Protein AF-A0A1R2B726-F1 (afdb_monomer_lite)

Sequence (553 aa):
MNSLQSASKYSMLFNSPQLSYSIPDRFSDSSNMKTNTISYFKVNLTGPKISEFITQLTEQVRRISPGFSFNTNKEQPLEQVLGLYKSAVDKFMENYSKQLKGDYKKRSKGSVGGDIQVNEMNCPQDAKETMKKLLKYEQLLKKKEESLNYEKNRLFEQCENLKIIERNMQESHNSYEREKNEWYEEKVRDVERLENEKTRFNHEKEELEKIAIELKEIKCRIEIKEKEALSSFKIREENLKVFEKCLKDTKEELLEEKNKSTKEKINIEQEKWNLAQMQRKINEKEALLTLRNDHLALARAEVEKTKVELQQMKTKIDIENSQLQLAKKKFAMEKKKFEEQDQKFSLQNPNEISTVNLSYEGTLQSSFTYENKSIELTERENEIEKAYTELTQQMERFNAELEIREDCLEAEERRIILKAKELDTKIQELQEIEYFLLESKAHLEEFRISAIEEIETQIKSLQTLSVGLNQQKAHIEFLLDRLNRNIALVKRFGGDLKVIEEANCEHSPDSSPRYYGKIIQEDANKYLKDKEGQDYEADKEFGEEFEEFKDLS

Organism: NCBI:txid5963

Structure (mmCIF, N/CA/C/O backbone):
data_AF-A0A1R2B726-F1
#
_entry.id   AF-A0A1R2B726-F1
#
loop_
_atom_site.group_PDB
_atom_site.id
_atom_site.type_symbol
_atom_site.label_atom_id
_atom_site.label_alt_id
_atom_site.label_comp_id
_atom_site.label_asym_id
_atom_site.label_entity_id
_atom_site.label_seq_id
_atom_site.pdbx_PDB_ins_code
_atom_site.Cartn_x
_atom_site.Cartn_y
_atom_site.Cartn_z
_atom_site.occupancy
_atom_site.B_iso_or_equiv
_atom_site.auth_seq_id
_atom_site.auth_comp_id
_atom_site.auth_asym_id
_atom_site.auth_atom_id
_atom_site.pdbx_PDB_model_num
ATOM 1 N N . MET A 1 1 ? -35.244 34.566 -2.010 1.00 38.81 1 MET A N 1
ATOM 2 C CA . MET A 1 1 ? -35.497 35.387 -0.807 1.00 38.81 1 MET A CA 1
ATOM 3 C C . MET A 1 1 ? -34.404 35.075 0.206 1.00 38.81 1 MET A C 1
ATOM 5 O O . MET A 1 1 ? -34.134 33.896 0.381 1.00 38.81 1 MET A O 1
ATOM 9 N N . ASN A 1 2 ? -33.814 36.127 0.797 1.00 40.88 2 ASN A N 1
ATOM 10 C CA . ASN A 1 2 ? -32.671 36.191 1.743 1.00 40.88 2 ASN A CA 1
ATOM 11 C C . ASN A 1 2 ? -31.307 35.852 1.084 1.00 40.88 2 ASN A C 1
ATOM 13 O O . ASN A 1 2 ? -31.080 34.698 0.756 1.00 40.88 2 ASN A O 1
ATOM 17 N N . SER A 1 3 ? -30.414 36.777 0.668 1.00 46.31 3 SER A N 1
ATOM 18 C CA . SER A 1 3 ? -29.791 37.961 1.327 1.00 46.31 3 SER A CA 1
ATOM 19 C C . SER A 1 3 ? -29.090 37.572 2.643 1.00 46.31 3 SER A C 1
ATOM 21 O O . SER A 1 3 ? -29.699 36.869 3.436 1.00 46.31 3 SER A O 1
ATOM 23 N N . LEU A 1 4 ? -27.846 37.946 2.976 1.00 43.34 4 LEU A N 1
ATOM 24 C CA . LEU A 1 4 ? -26.816 38.827 2.407 1.00 43.34 4 LEU A CA 1
ATOM 25 C C . LEU A 1 4 ? -25.489 38.531 3.161 1.00 43.34 4 LEU A C 1
ATOM 27 O O . LEU A 1 4 ? -25.521 38.195 4.338 1.00 43.34 4 LEU A O 1
ATOM 31 N N . GLN A 1 5 ? -24.359 38.691 2.463 1.00 47.94 5 GLN A N 1
ATOM 32 C CA . GLN A 1 5 ? -23.058 39.254 2.889 1.00 47.94 5 GLN A CA 1
ATOM 33 C C . GLN A 1 5 ? -22.591 39.217 4.363 1.00 47.94 5 GLN A C 1
ATOM 35 O O . GLN A 1 5 ? -23.229 39.788 5.241 1.00 47.94 5 GLN A O 1
ATOM 40 N N . SER A 1 6 ? -21.337 38.781 4.571 1.00 41.84 6 SER A N 1
ATOM 41 C CA . SER A 1 6 ? -20.177 39.574 5.078 1.00 41.84 6 SER A CA 1
ATOM 42 C C . SER A 1 6 ? -19.067 38.613 5.567 1.00 41.84 6 SER A C 1
ATOM 44 O O . SER A 1 6 ? -19.330 37.694 6.325 1.00 41.84 6 SER A O 1
ATOM 46 N N . ALA A 1 7 ? -17.890 38.585 4.932 1.00 37.06 7 ALA A N 1
ATOM 47 C CA . ALA A 1 7 ? -16.691 39.402 5.184 1.00 37.06 7 ALA A CA 1
ATOM 48 C C . ALA A 1 7 ? -15.651 38.678 6.068 1.00 37.06 7 ALA A C 1
ATOM 50 O O . ALA A 1 7 ? -15.919 38.379 7.220 1.00 37.06 7 ALA A O 1
ATOM 51 N N . SER A 1 8 ? -14.429 38.482 5.556 1.00 33.88 8 SER A N 1
ATOM 52 C CA . SER A 1 8 ? -13.224 39.174 6.057 1.00 33.88 8 SER A CA 1
ATOM 53 C C . SER A 1 8 ? -11.920 38.437 5.710 1.00 33.88 8 SER A C 1
ATOM 55 O O . SER A 1 8 ? -11.681 37.309 6.122 1.00 33.88 8 SER A O 1
ATOM 57 N N . LYS A 1 9 ? -11.074 39.160 4.968 1.00 44.78 9 LYS A N 1
ATOM 58 C CA . LYS A 1 9 ? -9.603 39.213 4.998 1.00 44.78 9 LYS A CA 1
ATOM 59 C C . LYS A 1 9 ? -8.867 38.196 5.888 1.00 44.78 9 LYS A C 1
ATOM 61 O O . LYS A 1 9 ? -8.814 38.377 7.098 1.00 44.78 9 LYS A O 1
ATOM 66 N N . TYR A 1 10 ? -8.089 37.325 5.246 1.00 40.59 10 TYR A N 1
ATOM 67 C CA . TYR A 1 10 ? -6.760 36.936 5.726 1.00 40.59 10 TYR A CA 1
ATOM 68 C C . TYR A 1 10 ? -5.783 36.919 4.546 1.00 40.59 10 TYR A C 1
ATOM 70 O O . TYR A 1 10 ? -5.715 35.964 3.782 1.00 40.59 10 TYR A O 1
ATOM 78 N N . SER A 1 11 ? -5.033 38.013 4.387 1.00 40.38 11 SER A N 1
ATOM 79 C CA . SER A 1 11 ? -3.745 37.986 3.697 1.00 40.38 11 SER A CA 1
ATOM 80 C C . SER A 1 11 ? -2.698 37.606 4.741 1.00 40.38 11 SER A C 1
ATOM 82 O O . SER A 1 11 ? -2.367 38.426 5.599 1.00 40.38 11 SER A O 1
ATOM 84 N N . MET A 1 12 ? -2.204 36.372 4.703 1.00 40.66 12 MET A N 1
ATOM 85 C CA . MET A 1 12 ? -1.000 36.000 5.438 1.00 40.66 12 MET A CA 1
ATOM 86 C C . MET A 1 12 ? 0.129 35.744 4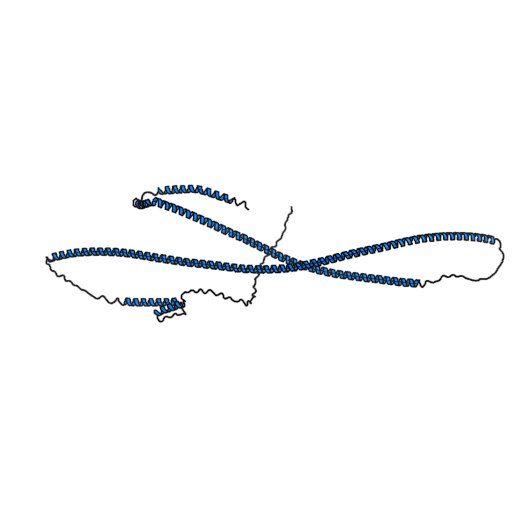.450 1.00 40.66 12 MET A C 1
ATOM 88 O O . MET A 1 12 ? -0.009 35.024 3.466 1.00 40.66 12 MET A O 1
ATOM 92 N N . LEU A 1 13 ? 1.221 36.439 4.732 1.00 35.00 13 LEU A N 1
ATOM 93 C CA . LEU A 1 13 ? 2.503 36.429 4.059 1.00 35.00 13 LEU A CA 1
ATOM 94 C C . LEU A 1 13 ? 3.110 35.020 4.122 1.00 35.00 13 LEU A C 1
ATOM 96 O O . LEU A 1 13 ? 3.395 34.528 5.212 1.00 35.00 13 LEU A O 1
ATOM 100 N N . PHE A 1 14 ? 3.359 34.398 2.971 1.00 34.41 14 PHE A N 1
ATOM 101 C CA . PHE A 1 14 ? 4.261 33.251 2.887 1.00 34.41 14 PHE A CA 1
ATOM 102 C C . PHE A 1 14 ? 5.704 33.767 2.879 1.00 34.41 14 PHE A C 1
ATOM 104 O O . PHE A 1 14 ? 6.242 34.148 1.843 1.00 34.41 14 PHE A O 1
ATOM 111 N N . ASN A 1 15 ? 6.318 33.799 4.061 1.00 34.19 15 ASN A N 1
ATOM 112 C CA . ASN A 1 15 ? 7.770 33.774 4.192 1.00 34.19 15 ASN A CA 1
ATOM 113 C C . ASN A 1 15 ? 8.213 32.311 4.104 1.00 34.19 15 ASN A C 1
ATOM 115 O O . ASN A 1 15 ? 7.983 31.540 5.034 1.00 34.19 15 ASN A O 1
ATOM 119 N N . SER A 1 16 ? 8.845 31.936 2.995 1.00 34.12 16 SER A N 1
ATOM 120 C CA . SER A 1 16 ? 9.521 30.648 2.847 1.00 34.12 16 SER A CA 1
ATOM 121 C C . SER A 1 16 ? 10.755 30.601 3.760 1.00 34.12 16 SER A C 1
ATOM 123 O O . SER A 1 16 ? 11.647 31.439 3.595 1.00 34.12 16 SER A O 1
ATOM 125 N N . PRO A 1 17 ? 10.880 29.641 4.692 1.00 41.50 17 PRO A N 1
ATOM 126 C CA . PRO A 1 17 ? 12.158 29.372 5.327 1.00 41.50 17 PRO A CA 1
ATOM 127 C C . PRO A 1 17 ? 13.045 28.608 4.338 1.00 41.50 17 PRO A C 1
ATOM 129 O O . PRO A 1 17 ? 12.707 27.508 3.902 1.00 41.50 17 PRO A O 1
ATOM 132 N N . GLN A 1 18 ? 14.199 29.182 3.991 1.00 36.59 18 GLN A N 1
ATOM 133 C CA . GLN A 1 18 ? 15.291 28.425 3.385 1.00 36.59 18 GLN A CA 1
ATOM 134 C C . GLN A 1 18 ? 15.830 27.430 4.419 1.00 36.59 18 GLN A C 1
ATOM 136 O O . GLN A 1 18 ? 16.597 27.791 5.309 1.00 36.59 18 GLN A O 1
ATOM 141 N N . LEU A 1 19 ? 15.416 26.170 4.305 1.00 34.28 19 LEU A N 1
ATOM 142 C CA . LEU A 1 19 ? 16.056 25.048 4.982 1.00 34.28 19 LEU A CA 1
ATOM 143 C C . LEU A 1 19 ? 17.311 24.666 4.191 1.00 34.28 19 LEU A C 1
ATOM 145 O O . LEU A 1 19 ? 17.258 23.935 3.205 1.00 34.28 19 LEU A O 1
ATOM 149 N N . SER A 1 20 ? 18.456 25.195 4.620 1.00 34.94 20 SER A N 1
ATOM 150 C CA . SER A 1 20 ? 19.765 24.695 4.216 1.00 34.94 20 SER A CA 1
ATOM 151 C C . SER A 1 20 ? 19.969 23.306 4.825 1.00 34.94 20 SER A C 1
ATOM 153 O O . SER A 1 20 ? 20.218 23.183 6.026 1.00 34.94 20 SER A O 1
ATOM 155 N N . TYR A 1 21 ? 19.862 22.260 4.009 1.00 33.44 21 TYR A N 1
ATOM 156 C CA . TYR A 1 21 ? 20.285 20.916 4.392 1.00 33.44 21 TYR A CA 1
ATOM 157 C C . TYR A 1 21 ? 21.815 20.850 4.407 1.00 33.44 21 TYR A C 1
ATOM 159 O O . TYR A 1 21 ? 22.468 20.782 3.368 1.00 33.44 21 TYR A O 1
ATOM 167 N N . SER A 1 22 ? 22.392 20.869 5.604 1.00 36.69 22 SER A N 1
ATOM 168 C CA . SER A 1 22 ? 23.750 20.402 5.859 1.00 36.69 22 SER A CA 1
ATOM 169 C C . SER A 1 22 ? 23.741 18.872 5.902 1.00 36.69 22 SER A C 1
ATOM 171 O O . SER A 1 22 ? 23.126 18.259 6.774 1.00 36.69 22 SER A O 1
ATOM 173 N N . ILE A 1 23 ? 24.418 18.256 4.934 1.00 38.84 23 ILE A N 1
ATOM 174 C CA . ILE A 1 23 ? 24.643 16.808 4.863 1.00 38.84 23 ILE A CA 1
ATOM 175 C C . ILE A 1 23 ? 25.591 16.413 6.009 1.00 38.84 23 ILE A C 1
ATOM 177 O O . ILE A 1 23 ? 26.687 16.974 6.092 1.00 38.84 23 ILE A O 1
ATOM 181 N N . PRO A 1 24 ? 25.223 15.472 6.900 1.00 38.34 24 PRO A N 1
ATOM 182 C CA . PRO A 1 24 ? 26.147 14.953 7.894 1.00 38.34 24 PRO A CA 1
ATOM 183 C C . PRO A 1 24 ? 27.126 13.985 7.233 1.00 38.34 24 PRO A C 1
ATOM 185 O O . PRO A 1 24 ? 26.752 12.929 6.726 1.00 38.34 24 PRO A O 1
ATOM 188 N N . ASP A 1 25 ? 28.395 14.354 7.301 1.00 45.69 25 ASP A N 1
ATOM 189 C CA . ASP A 1 25 ? 29.544 13.549 6.917 1.00 45.69 25 ASP A CA 1
ATOM 190 C C . ASP A 1 25 ? 29.751 12.439 7.964 1.00 45.69 25 ASP A C 1
ATOM 192 O O . ASP A 1 25 ? 30.413 12.628 8.987 1.00 45.69 25 ASP A O 1
ATOM 196 N N . ARG A 1 26 ? 29.091 11.290 7.780 1.00 40.59 26 ARG A N 1
ATOM 197 C CA . ARG A 1 26 ? 29.352 10.055 8.536 1.00 40.59 26 ARG A CA 1
ATOM 198 C C . ARG A 1 26 ? 29.034 8.847 7.671 1.00 40.59 26 ARG A C 1
ATOM 200 O O . ARG A 1 26 ? 27.869 8.520 7.523 1.00 40.59 26 ARG A O 1
ATOM 207 N N . PHE A 1 27 ? 30.067 8.198 7.140 1.00 36.91 27 PHE A N 1
ATOM 208 C CA . PHE A 1 27 ? 30.292 6.747 7.223 1.00 36.91 27 PHE A CA 1
ATOM 209 C C . PHE A 1 27 ? 31.638 6.416 6.561 1.00 36.91 27 PHE A C 1
ATOM 211 O O . PHE A 1 27 ? 31.733 5.995 5.412 1.00 36.91 27 PHE A O 1
ATOM 218 N N . SER A 1 28 ? 32.705 6.605 7.331 1.00 47.56 28 SER A N 1
ATOM 219 C CA . SER A 1 28 ? 33.920 5.807 7.221 1.00 47.56 28 SER A CA 1
ATOM 220 C C . SER A 1 28 ? 33.660 4.474 7.922 1.00 47.56 28 SER A C 1
ATOM 222 O O . SER A 1 28 ? 33.581 4.457 9.145 1.00 47.56 28 SER A O 1
ATOM 224 N N . ASP A 1 29 ? 33.424 3.414 7.148 1.00 43.47 29 ASP A N 1
ATOM 225 C CA . ASP A 1 29 ? 33.885 2.042 7.416 1.00 43.47 29 ASP A CA 1
ATOM 226 C C . ASP A 1 29 ? 33.246 1.074 6.408 1.00 43.47 29 ASP A C 1
ATOM 228 O O . ASP A 1 29 ? 32.131 0.587 6.576 1.00 43.47 29 ASP A O 1
ATOM 232 N N . SER A 1 30 ? 33.988 0.763 5.343 1.00 33.75 30 SER A N 1
ATOM 233 C CA . SER A 1 30 ? 33.778 -0.454 4.554 1.00 33.75 30 SER A CA 1
ATOM 234 C C . SER A 1 30 ? 35.124 -1.143 4.340 1.00 33.75 30 SER A C 1
ATOM 236 O O . SER A 1 30 ? 35.817 -0.988 3.338 1.00 33.75 30 SER A O 1
ATOM 238 N N . SER A 1 31 ? 35.522 -1.910 5.352 1.00 44.94 31 SER A N 1
ATOM 239 C CA . SER A 1 31 ? 36.483 -2.988 5.168 1.00 44.94 31 SER A CA 1
ATOM 240 C C . SER A 1 31 ? 35.766 -4.180 4.521 1.00 44.94 31 SER A C 1
ATOM 242 O O . SER A 1 31 ? 34.630 -4.501 4.859 1.00 44.94 31 SER A O 1
ATOM 244 N N . ASN A 1 32 ? 36.462 -4.842 3.594 1.00 45.41 32 ASN A N 1
ATOM 245 C CA . ASN A 1 32 ? 36.094 -6.096 2.926 1.00 45.41 32 ASN A CA 1
ATOM 246 C C . ASN A 1 32 ? 35.024 -6.043 1.824 1.00 45.41 32 ASN A C 1
ATOM 248 O O . ASN A 1 32 ? 33.977 -6.678 1.911 1.00 45.41 32 ASN A O 1
ATOM 252 N N . MET A 1 33 ? 35.400 -5.472 0.679 1.00 33.50 33 MET A N 1
ATOM 253 C CA . MET A 1 33 ? 34.958 -5.982 -0.622 1.00 33.50 33 MET A CA 1
ATOM 254 C C . MET A 1 33 ? 36.194 -6.311 -1.462 1.00 33.50 33 MET A C 1
ATOM 256 O O . MET A 1 33 ? 36.998 -5.444 -1.795 1.00 33.50 33 MET A O 1
ATOM 260 N N . LYS A 1 34 ? 36.369 -7.607 -1.742 1.00 38.06 34 LYS A N 1
ATOM 261 C CA . LYS A 1 34 ? 37.392 -8.143 -2.643 1.00 38.06 34 LYS A CA 1
ATOM 262 C C . LYS A 1 34 ? 37.259 -7.450 -3.995 1.00 38.06 34 LYS A C 1
ATOM 264 O O . LYS A 1 34 ? 36.255 -7.614 -4.684 1.00 38.06 34 LYS A O 1
ATOM 269 N N . THR A 1 35 ? 38.288 -6.709 -4.376 1.00 31.75 35 THR A N 1
ATOM 270 C CA . THR A 1 35 ? 38.463 -6.190 -5.725 1.00 31.75 35 THR A CA 1
ATOM 271 C C . THR A 1 35 ? 38.658 -7.367 -6.679 1.00 31.75 35 THR A C 1
ATOM 273 O O . THR A 1 35 ? 39.744 -7.925 -6.810 1.00 31.75 35 THR A O 1
ATOM 276 N N . ASN A 1 36 ? 37.583 -7.770 -7.357 1.00 33.06 36 ASN A N 1
ATOM 277 C CA . ASN A 1 36 ? 37.709 -8.504 -8.608 1.00 33.06 36 ASN A CA 1
ATOM 278 C C . ASN A 1 36 ? 38.265 -7.525 -9.639 1.00 33.06 36 ASN A C 1
ATOM 280 O O . ASN A 1 36 ? 37.541 -6.723 -10.226 1.00 33.06 36 ASN A O 1
ATOM 284 N N . THR A 1 37 ? 39.580 -7.577 -9.810 1.00 32.97 37 THR A N 1
ATOM 285 C CA . THR A 1 37 ? 40.315 -6.941 -10.895 1.00 32.97 37 THR A CA 1
ATOM 286 C C . THR A 1 37 ? 39.752 -7.457 -12.216 1.00 32.97 37 THR A C 1
ATOM 288 O O . THR A 1 37 ? 40.095 -8.549 -12.670 1.00 32.97 37 THR A O 1
ATOM 291 N N . ILE A 1 38 ? 38.854 -6.687 -12.832 1.00 32.94 38 ILE A N 1
ATOM 292 C CA . ILE A 1 38 ? 38.434 -6.912 -14.211 1.00 32.94 38 ILE A CA 1
ATOM 293 C C . ILE A 1 38 ? 39.646 -6.585 -15.079 1.00 32.94 38 ILE A C 1
ATOM 295 O O . ILE A 1 38 ? 40.006 -5.434 -15.314 1.00 32.94 38 ILE A O 1
ATOM 299 N N . SER A 1 39 ? 40.320 -7.658 -15.477 1.00 32.44 39 SER A N 1
ATOM 300 C CA . SER A 1 39 ? 41.314 -7.717 -16.535 1.00 32.44 39 SER A CA 1
ATOM 301 C C . SER A 1 39 ? 40.802 -6.953 -17.756 1.00 32.44 39 SER A C 1
ATOM 303 O O . SER A 1 39 ? 39.947 -7.449 -18.490 1.00 32.44 39 SER A O 1
ATOM 305 N N . TYR A 1 40 ? 41.355 -5.765 -17.994 1.00 30.89 40 TYR A N 1
ATOM 306 C CA . TYR A 1 40 ? 41.261 -5.092 -19.281 1.00 30.89 40 TYR A CA 1
ATOM 307 C C . TYR A 1 40 ? 41.675 -6.076 -20.377 1.00 30.89 40 TYR A C 1
ATOM 309 O O . TYR A 1 40 ? 42.783 -6.619 -20.349 1.00 30.89 40 TYR A O 1
ATOM 317 N N . PHE A 1 41 ? 40.779 -6.311 -21.336 1.00 31.98 41 PHE A N 1
ATOM 318 C CA . PHE A 1 41 ? 41.104 -6.986 -22.584 1.00 31.98 41 PHE A CA 1
ATOM 319 C C . PHE A 1 41 ? 42.257 -6.227 -23.244 1.00 31.98 41 PHE A C 1
ATOM 321 O O . PHE A 1 41 ? 42.093 -5.161 -23.835 1.00 31.98 41 PHE A O 1
ATOM 328 N N . LYS A 1 42 ? 43.455 -6.786 -23.096 1.00 32.16 42 LYS A N 1
ATOM 329 C CA . LYS A 1 42 ? 44.654 -6.371 -23.802 1.00 32.16 42 LYS A CA 1
ATOM 330 C C . LYS A 1 42 ? 44.448 -6.788 -25.253 1.00 32.16 42 LYS A C 1
ATOM 332 O O . LYS A 1 42 ? 44.647 -7.949 -25.605 1.00 32.16 42 LYS A O 1
ATOM 337 N N . VAL A 1 43 ? 43.971 -5.861 -26.079 1.00 32.66 43 VAL A N 1
ATOM 338 C CA . VAL A 1 43 ? 43.935 -6.040 -27.531 1.00 32.66 43 VAL A CA 1
ATOM 339 C C . VAL A 1 43 ? 45.381 -6.245 -27.978 1.00 32.66 43 VAL A C 1
ATOM 341 O O . VAL A 1 43 ? 46.183 -5.312 -27.986 1.00 32.66 43 VAL A O 1
ATOM 344 N N . ASN A 1 44 ? 45.737 -7.490 -28.292 1.00 34.38 44 ASN A N 1
ATOM 345 C CA . ASN A 1 44 ? 46.986 -7.812 -28.966 1.00 34.38 44 ASN A CA 1
ATOM 346 C C . ASN A 1 44 ? 46.872 -7.317 -30.411 1.00 34.38 44 ASN A C 1
ATOM 348 O O . ASN A 1 44 ? 46.518 -8.071 -31.312 1.00 34.38 44 ASN A O 1
ATOM 352 N N . LEU A 1 45 ? 47.167 -6.035 -30.625 1.00 37.59 45 LEU A N 1
ATOM 353 C CA . LEU A 1 45 ? 47.560 -5.540 -31.935 1.00 37.59 45 LEU A CA 1
ATOM 354 C C . LEU A 1 45 ? 48.918 -6.172 -32.255 1.00 37.59 45 LEU A C 1
ATOM 356 O O . LEU A 1 45 ? 49.961 -5.706 -31.800 1.00 37.59 45 LEU A O 1
ATOM 360 N N . THR A 1 46 ? 48.903 -7.255 -33.025 1.00 44.84 46 THR A N 1
ATOM 361 C CA . THR A 1 46 ? 50.067 -7.815 -33.722 1.00 44.84 46 THR A CA 1
ATOM 362 C C . THR A 1 46 ? 50.487 -6.894 -34.874 1.00 44.84 46 THR A C 1
ATOM 364 O O . THR A 1 46 ? 50.558 -7.296 -36.030 1.00 44.84 46 THR A O 1
ATOM 367 N N . GLY A 1 47 ? 50.760 -5.628 -34.557 1.00 52.44 47 GLY A N 1
ATOM 368 C CA . GLY A 1 47 ? 51.635 -4.782 -35.360 1.00 52.44 47 GLY A CA 1
ATOM 369 C C . GLY A 1 47 ? 53.088 -5.023 -34.934 1.00 52.44 47 GLY A C 1
ATOM 370 O O . GLY A 1 47 ? 53.314 -5.448 -33.795 1.00 52.44 47 GLY A O 1
ATOM 371 N N . PRO A 1 48 ? 54.082 -4.779 -35.808 1.00 52.53 48 PRO A N 1
ATOM 372 C CA . PRO A 1 48 ? 55.486 -4.844 -35.412 1.00 52.53 48 PRO A CA 1
ATOM 373 C C . PRO A 1 48 ? 55.667 -3.992 -34.157 1.00 52.53 48 PRO A C 1
ATOM 375 O O . PRO A 1 48 ? 55.219 -2.841 -34.115 1.00 52.53 48 PRO A O 1
ATOM 378 N N . LYS A 1 49 ? 56.256 -4.572 -33.100 1.00 64.25 49 LYS A N 1
ATOM 379 C CA . LYS A 1 49 ? 56.458 -3.844 -31.843 1.00 64.25 49 LYS A CA 1
ATOM 380 C C . LYS A 1 49 ? 57.181 -2.553 -32.204 1.00 64.25 49 LYS A C 1
ATOM 382 O O . LYS A 1 49 ? 58.178 -2.597 -32.915 1.00 64.25 49 LYS A O 1
ATOM 387 N N . ILE A 1 50 ? 56.702 -1.407 -31.724 1.00 63.62 50 ILE A N 1
ATOM 388 C CA . ILE A 1 50 ? 57.314 -0.095 -32.004 1.00 63.62 50 ILE A CA 1
ATOM 389 C C . ILE A 1 50 ? 58.836 -0.125 -31.752 1.00 63.62 50 ILE A C 1
ATOM 391 O O . ILE A 1 50 ? 59.599 0.511 -32.470 1.00 63.62 50 ILE A O 1
ATOM 395 N N . SER A 1 51 ? 59.297 -0.953 -30.809 1.00 70.25 51 SER A N 1
ATOM 396 C CA . SER A 1 51 ? 60.714 -1.240 -30.576 1.00 70.25 51 SER A CA 1
ATOM 397 C C . SER A 1 51 ? 61.445 -1.896 -31.758 1.00 70.25 51 SER A C 1
ATOM 399 O O . SER A 1 51 ? 62.583 -1.532 -32.028 1.00 70.25 51 SER A O 1
ATOM 401 N N . GLU A 1 52 ? 60.837 -2.842 -32.479 1.00 72.56 52 GLU A N 1
ATOM 402 C CA . GLU A 1 52 ? 61.412 -3.443 -33.693 1.00 72.56 52 GLU A CA 1
ATOM 403 C C . GLU A 1 52 ? 61.451 -2.440 -34.843 1.00 72.56 52 GLU A C 1
ATOM 405 O O . GLU A 1 52 ? 62.472 -2.349 -35.520 1.00 72.56 52 GLU A O 1
ATOM 410 N N . PHE A 1 53 ? 60.396 -1.637 -35.017 1.00 73.31 53 PHE A N 1
ATOM 411 C CA . PHE A 1 53 ? 60.383 -0.566 -36.014 1.00 73.31 53 PHE A CA 1
ATOM 412 C C . PHE A 1 53 ? 61.488 0.461 -35.742 1.00 73.31 53 PHE A C 1
ATOM 414 O O . PHE A 1 53 ? 62.291 0.739 -36.626 1.00 73.31 53 PHE A O 1
ATOM 421 N N . ILE A 1 54 ? 61.610 0.952 -34.502 1.00 71.69 54 ILE A N 1
ATOM 422 C CA . ILE A 1 54 ? 62.690 1.868 -34.103 1.00 71.69 54 ILE A CA 1
ATOM 423 C C . ILE A 1 54 ? 64.060 1.215 -34.313 1.00 71.69 54 ILE A C 1
ATOM 425 O O . ILE A 1 54 ? 64.980 1.882 -34.778 1.00 71.69 54 ILE A O 1
ATOM 429 N N . THR A 1 55 ? 64.209 -0.083 -34.032 1.00 76.12 55 THR A N 1
ATOM 430 C CA . THR A 1 55 ? 65.476 -0.807 -34.237 1.00 76.12 55 THR A CA 1
ATOM 431 C C . THR A 1 55 ? 65.838 -0.893 -35.721 1.00 76.12 55 THR A C 1
ATOM 433 O O . THR A 1 55 ? 66.954 -0.539 -36.095 1.00 76.12 55 THR A O 1
ATOM 436 N N . GLN A 1 56 ? 64.893 -1.275 -36.588 1.00 77.69 56 GLN A N 1
ATOM 437 C CA . GLN A 1 56 ? 65.093 -1.322 -38.042 1.00 77.69 56 GLN A CA 1
ATOM 438 C C . GLN A 1 56 ? 65.410 0.060 -38.617 1.00 77.69 56 GLN A C 1
ATOM 440 O O . GLN A 1 56 ? 66.294 0.201 -39.461 1.00 77.69 56 GLN A O 1
ATOM 445 N N . LEU A 1 57 ? 64.725 1.089 -38.125 1.00 74.62 57 LEU A N 1
ATOM 446 C CA . LEU A 1 57 ? 64.920 2.466 -38.555 1.00 74.62 57 LEU A CA 1
ATOM 447 C C . LEU A 1 57 ? 66.277 3.011 -38.072 1.00 74.62 57 LEU A C 1
ATOM 449 O O . LEU A 1 57 ? 66.985 3.658 -38.840 1.00 74.62 57 LEU A O 1
ATOM 453 N N . THR A 1 58 ? 66.708 2.658 -36.853 1.00 76.06 58 THR A N 1
ATOM 454 C CA . THR A 1 58 ? 68.066 2.944 -36.347 1.00 76.06 58 THR A CA 1
ATOM 455 C C . THR A 1 58 ? 69.125 2.288 -37.232 1.00 76.06 58 THR A C 1
ATOM 457 O O . THR A 1 58 ? 70.089 2.943 -37.624 1.00 76.06 58 THR A O 1
ATOM 460 N N . GLU A 1 59 ? 68.943 1.009 -37.573 1.00 78.12 59 GLU A N 1
ATOM 461 C CA . GLU A 1 59 ? 69.867 0.237 -38.410 1.00 78.12 59 GLU A CA 1
ATOM 462 C C . GLU A 1 59 ? 69.999 0.856 -39.811 1.00 78.12 59 GLU A C 1
ATOM 464 O O . GLU A 1 59 ? 71.107 1.034 -40.318 1.00 78.12 59 GLU A O 1
ATOM 469 N N . GLN A 1 60 ? 68.876 1.244 -40.429 1.00 77.12 60 GLN A N 1
ATOM 470 C CA . GLN A 1 60 ? 68.863 1.888 -41.745 1.00 77.12 60 GLN A CA 1
ATOM 471 C C . GLN A 1 60 ? 69.538 3.261 -41.727 1.00 77.12 60 GLN A C 1
ATOM 473 O O . GLN A 1 60 ? 70.343 3.557 -42.610 1.00 77.12 60 GLN A O 1
ATOM 478 N N . VAL A 1 61 ? 69.279 4.085 -40.709 1.00 76.12 61 VAL A N 1
ATOM 479 C CA . VAL A 1 61 ? 69.916 5.404 -40.600 1.00 76.12 61 VAL A CA 1
ATOM 480 C C . VAL A 1 61 ? 71.407 5.279 -40.292 1.00 76.12 61 VAL A C 1
ATOM 482 O O . VAL A 1 61 ? 72.209 6.032 -40.848 1.00 76.12 61 VAL A O 1
ATOM 485 N N . ARG A 1 62 ? 71.819 4.283 -39.498 1.00 77.56 62 ARG A N 1
ATOM 486 C CA . ARG A 1 62 ? 73.236 4.015 -39.212 1.00 77.56 62 ARG A CA 1
ATOM 487 C C . ARG A 1 62 ? 74.020 3.596 -40.464 1.00 77.56 62 ARG A C 1
ATOM 489 O O . ARG A 1 62 ? 75.206 3.898 -40.554 1.00 77.56 62 ARG A O 1
ATOM 496 N N . ARG A 1 63 ? 73.378 2.987 -41.471 1.00 74.62 63 ARG A N 1
ATOM 497 C CA . ARG A 1 63 ? 74.021 2.718 -42.778 1.00 74.62 63 ARG A CA 1
ATOM 498 C C . ARG A 1 63 ? 74.362 3.994 -43.551 1.00 74.62 63 ARG A C 1
ATOM 500 O O . ARG A 1 63 ? 75.345 4.004 -44.282 1.00 74.62 63 ARG A O 1
ATOM 507 N N . ILE A 1 64 ? 73.566 5.051 -43.393 1.00 73.12 64 ILE A N 1
ATOM 508 C CA . ILE A 1 64 ? 73.770 6.345 -44.066 1.00 73.12 64 ILE A CA 1
ATOM 509 C C . ILE A 1 64 ? 74.707 7.241 -43.240 1.00 73.12 64 ILE A C 1
ATOM 511 O O . ILE A 1 64 ? 75.536 7.959 -43.795 1.00 73.12 64 ILE A O 1
ATOM 515 N N . SER A 1 65 ? 74.607 7.177 -41.910 1.00 77.81 65 SER A N 1
ATOM 516 C CA . SER A 1 65 ? 75.431 7.934 -40.966 1.00 77.81 65 SER A CA 1
ATOM 517 C C . SER A 1 65 ? 75.890 7.027 -39.812 1.00 77.81 65 SER A C 1
ATOM 519 O O . SER A 1 65 ? 75.165 6.873 -38.825 1.00 77.81 65 SER A O 1
ATOM 521 N N . PRO A 1 66 ? 77.098 6.429 -39.895 1.00 78.88 66 PRO A N 1
ATOM 522 C CA . PRO A 1 66 ? 77.579 5.410 -38.949 1.00 78.88 66 PRO A CA 1
ATOM 523 C C . PRO A 1 66 ? 77.641 5.838 -37.474 1.00 78.88 66 PRO A C 1
ATOM 525 O O . PRO A 1 66 ? 77.709 4.983 -36.595 1.00 78.88 66 PRO A O 1
ATOM 528 N N . GLY A 1 67 ? 77.597 7.144 -37.190 1.00 77.81 67 GLY A N 1
ATOM 529 C CA . GLY A 1 67 ? 77.609 7.706 -35.835 1.00 77.81 67 GLY A CA 1
ATOM 530 C C . GLY A 1 67 ? 76.236 8.089 -35.272 1.00 77.81 67 GLY A C 1
ATOM 531 O O . GLY A 1 67 ? 76.178 8.677 -34.194 1.00 77.81 67 GLY A O 1
ATOM 532 N N . PHE A 1 68 ? 75.134 7.820 -35.979 1.00 80.12 68 PHE A N 1
ATOM 533 C CA . PHE A 1 68 ? 73.810 8.232 -35.515 1.00 80.12 68 PHE A CA 1
ATOM 534 C C . PHE A 1 68 ? 73.295 7.371 -34.350 1.00 80.12 68 PHE A C 1
ATOM 536 O O . PHE A 1 68 ? 73.386 6.139 -34.362 1.00 80.12 68 PHE A O 1
ATOM 543 N N . SER A 1 69 ? 72.714 8.039 -33.351 1.00 77.69 69 SER A N 1
ATOM 544 C CA . SER A 1 69 ? 71.947 7.431 -32.262 1.00 77.69 69 SER A CA 1
ATOM 545 C C . SER A 1 69 ? 70.779 8.345 -31.896 1.00 77.69 69 SER A C 1
ATOM 547 O O . SER A 1 69 ? 70.921 9.568 -31.924 1.00 77.69 69 SER A O 1
ATOM 549 N N . PHE A 1 70 ? 69.626 7.753 -31.582 1.00 77.38 70 PHE A N 1
ATOM 550 C CA . PHE A 1 70 ? 68.443 8.505 -31.177 1.00 77.38 70 PHE A CA 1
ATOM 551 C C . PHE A 1 70 ? 68.662 9.167 -29.819 1.00 77.38 70 PHE A C 1
ATOM 553 O O . PHE A 1 70 ? 69.026 8.505 -28.847 1.00 77.38 70 PHE A O 1
ATOM 560 N N . ASN A 1 71 ? 68.397 10.468 -29.741 1.00 75.06 71 ASN A N 1
ATOM 561 C CA . ASN A 1 71 ? 68.426 11.196 -28.483 1.00 75.06 71 ASN A CA 1
ATOM 562 C C . ASN A 1 71 ? 67.037 11.124 -27.837 1.00 75.06 71 ASN A C 1
ATOM 564 O O . ASN A 1 71 ? 66.112 11.809 -28.267 1.00 75.06 71 ASN A O 1
ATOM 568 N N . THR A 1 72 ? 66.867 10.282 -26.819 1.00 70.69 72 THR A N 1
ATOM 569 C CA . THR A 1 72 ? 65.550 9.972 -26.229 1.00 70.69 72 THR A CA 1
ATOM 570 C C . THR A 1 72 ? 64.907 11.129 -25.462 1.00 70.69 72 THR A C 1
ATOM 572 O O . THR A 1 72 ? 63.747 11.023 -25.081 1.00 70.69 72 THR A O 1
ATOM 575 N N . ASN A 1 73 ? 65.633 12.225 -25.220 1.00 63.44 73 ASN A N 1
ATOM 576 C CA . ASN A 1 73 ? 65.225 13.244 -24.250 1.00 63.44 73 ASN A CA 1
ATOM 577 C C . ASN A 1 73 ? 64.712 14.559 -24.858 1.00 63.44 73 ASN A C 1
ATOM 579 O O . ASN A 1 73 ? 64.432 15.476 -24.088 1.00 63.44 73 ASN A O 1
ATOM 583 N N . LYS A 1 74 ? 64.630 14.716 -26.191 1.00 58.91 74 LYS A N 1
ATOM 584 C CA . LYS A 1 74 ? 64.290 16.029 -26.785 1.00 58.91 74 LYS A CA 1
ATOM 585 C C . LYS A 1 74 ? 63.295 16.045 -27.954 1.00 58.91 74 LYS A C 1
ATOM 587 O O . LYS A 1 74 ? 62.558 17.016 -28.036 1.00 58.91 74 LYS A O 1
ATOM 592 N N . GLU A 1 75 ? 63.215 15.020 -28.806 1.00 66.00 75 GLU A N 1
ATOM 593 C CA . GLU A 1 75 ? 62.335 15.022 -30.000 1.00 66.00 75 GLU A CA 1
ATOM 594 C C . GLU A 1 75 ? 61.834 13.609 -30.337 1.00 66.00 75 GLU A C 1
ATOM 596 O O . GLU A 1 75 ? 62.493 12.625 -29.981 1.00 66.00 75 GLU A O 1
ATOM 601 N N . GLN A 1 76 ? 60.699 13.487 -31.042 1.00 77.12 76 GLN A N 1
ATOM 602 C CA . GLN A 1 76 ? 60.196 12.180 -31.481 1.00 77.12 76 GLN A CA 1
ATOM 603 C C . GLN A 1 76 ? 61.179 11.535 -32.484 1.00 77.12 76 GLN A C 1
ATOM 605 O O . GLN A 1 76 ? 61.716 12.233 -33.346 1.00 77.12 76 GLN A O 1
ATOM 610 N N . PRO A 1 77 ? 61.419 10.206 -32.439 1.00 71.94 77 PRO A N 1
ATOM 611 C CA . PRO A 1 77 ? 62.402 9.537 -33.303 1.00 71.94 77 PRO A CA 1
ATOM 612 C C . PRO A 1 77 ? 62.229 9.831 -34.801 1.00 71.94 77 PRO A C 1
ATOM 614 O O . PRO A 1 77 ? 63.206 9.949 -35.535 1.00 71.94 77 PRO A O 1
ATOM 617 N N . LEU A 1 78 ? 60.990 10.001 -35.266 1.00 70.94 78 LEU A N 1
ATOM 618 C CA . LEU A 1 78 ? 60.709 10.271 -36.674 1.00 70.94 78 LEU A CA 1
ATOM 619 C C . LEU A 1 78 ? 61.229 11.648 -37.129 1.00 70.94 78 LEU A C 1
ATOM 621 O O . LEU A 1 78 ? 61.776 11.758 -38.225 1.00 70.94 78 LEU A O 1
ATOM 625 N N . GLU A 1 79 ? 61.136 12.675 -36.280 1.00 75.31 79 GLU A N 1
ATOM 626 C CA . GLU A 1 79 ? 61.652 14.020 -36.580 1.00 75.31 79 GLU A CA 1
ATOM 627 C C . GLU A 1 79 ? 63.179 14.034 -36.665 1.00 75.31 79 GLU A C 1
ATOM 629 O O . GLU A 1 79 ? 63.740 14.618 -37.595 1.00 75.31 79 GLU A O 1
ATOM 634 N N . GLN A 1 80 ? 63.858 13.304 -35.773 1.00 78.69 80 GLN A N 1
ATOM 635 C CA . GLN A 1 80 ? 65.322 13.191 -35.795 1.00 78.69 80 GLN A CA 1
ATOM 636 C C . GLN A 1 80 ? 65.821 12.536 -37.093 1.00 78.69 80 GLN A C 1
ATOM 638 O O . GLN A 1 80 ? 66.857 12.922 -37.638 1.00 78.69 80 GLN A O 1
ATOM 643 N N . VAL A 1 81 ? 65.066 11.570 -37.625 1.00 74.88 81 VAL A N 1
ATOM 644 C CA . VAL A 1 81 ? 65.386 10.894 -38.892 1.00 74.88 81 VAL A CA 1
ATOM 645 C C . VAL A 1 81 ? 65.127 11.799 -40.088 1.00 74.88 81 VAL A C 1
ATOM 647 O O . VAL A 1 81 ? 65.980 11.899 -40.970 1.00 74.88 81 VAL A O 1
ATOM 650 N N . LEU A 1 82 ? 63.989 12.497 -40.110 1.00 74.19 82 LEU A N 1
ATOM 651 C CA . LEU A 1 82 ? 63.662 13.452 -41.170 1.00 74.19 82 LEU A CA 1
ATOM 652 C C . LEU A 1 82 ? 64.684 14.596 -41.236 1.00 74.19 82 LEU A C 1
ATOM 654 O O . LEU A 1 82 ? 65.121 14.961 -42.330 1.00 74.19 82 LEU A O 1
ATOM 658 N N . GLY A 1 83 ? 65.136 15.104 -40.086 1.00 77.31 83 GLY A N 1
ATOM 659 C CA . GLY A 1 83 ? 66.201 16.107 -40.011 1.00 77.31 83 GLY A CA 1
ATOM 660 C C . GLY A 1 83 ? 67.526 15.616 -40.605 1.00 77.31 83 GLY A C 1
ATOM 661 O O . GLY A 1 83 ? 68.201 16.353 -41.330 1.00 77.31 83 GLY A O 1
ATOM 662 N N . LEU A 1 84 ? 67.872 14.346 -40.376 1.00 81.75 84 LEU A N 1
ATOM 663 C CA . LEU A 1 84 ? 69.069 13.723 -40.943 1.00 81.75 84 LEU A CA 1
ATOM 664 C C . LEU A 1 84 ? 68.984 13.542 -42.459 1.00 81.75 84 LEU A C 1
ATOM 666 O O . LEU A 1 84 ? 69.935 13.884 -43.164 1.00 81.75 84 LEU A O 1
ATOM 670 N N . TYR A 1 85 ? 67.854 13.039 -42.964 1.00 75.19 85 TYR A N 1
ATOM 671 C CA . TYR A 1 85 ? 67.632 12.893 -44.404 1.00 75.19 85 TYR A CA 1
ATOM 672 C C . TYR A 1 85 ? 67.679 14.243 -45.111 1.00 75.19 85 TYR A C 1
ATOM 674 O O . TYR A 1 85 ? 68.339 14.363 -46.141 1.00 75.19 85 TYR A O 1
ATOM 682 N N . LYS A 1 86 ? 67.066 15.277 -44.527 1.00 79.25 86 LYS A N 1
ATOM 683 C CA . LYS A 1 86 ? 67.126 16.640 -45.060 1.00 79.25 86 LYS A CA 1
ATOM 684 C C . LYS A 1 86 ? 68.569 17.143 -45.154 1.00 79.25 86 LYS A C 1
ATOM 686 O O . LYS A 1 86 ? 69.000 17.555 -46.224 1.00 79.25 86 LYS A O 1
ATOM 691 N N . SER A 1 87 ? 69.359 16.990 -44.087 1.00 79.44 87 SER A N 1
ATOM 692 C CA . SER A 1 87 ? 70.776 17.385 -44.091 1.00 79.44 87 SER A CA 1
ATOM 693 C C . SER A 1 87 ? 71.626 16.591 -45.098 1.00 79.44 87 SER A C 1
ATOM 695 O O . SER A 1 87 ? 72.543 17.144 -45.712 1.00 79.44 87 SER A O 1
ATOM 697 N N . ALA A 1 88 ? 71.335 15.302 -45.295 1.00 77.56 88 ALA A N 1
ATOM 698 C CA . ALA A 1 88 ? 72.018 14.468 -46.283 1.00 77.56 88 ALA A CA 1
ATOM 699 C C . ALA A 1 88 ? 71.682 14.886 -47.725 1.00 77.56 88 ALA A C 1
ATOM 701 O O . ALA A 1 88 ? 72.585 14.972 -48.558 1.00 77.56 88 ALA A O 1
ATOM 702 N N . VAL A 1 89 ? 70.411 15.196 -48.002 1.00 74.81 89 VAL A N 1
ATOM 703 C CA . VAL A 1 89 ? 69.956 15.718 -49.300 1.00 74.81 89 VAL A CA 1
ATOM 704 C C . VAL A 1 89 ? 70.585 17.080 -49.578 1.00 74.81 89 VAL A C 1
ATOM 706 O O . VAL A 1 89 ? 71.128 17.278 -50.661 1.00 74.81 89 VAL A O 1
ATOM 709 N N . ASP A 1 90 ? 70.616 17.980 -48.595 1.00 78.25 90 ASP A N 1
ATOM 710 C CA . ASP A 1 90 ? 71.234 19.300 -48.749 1.00 78.25 90 ASP A CA 1
ATOM 711 C C . ASP A 1 90 ? 72.731 19.183 -49.089 1.00 78.25 90 ASP A C 1
ATOM 713 O O . ASP A 1 90 ? 73.209 19.817 -50.032 1.00 78.25 90 ASP A O 1
ATOM 717 N N . LYS A 1 91 ? 73.470 18.290 -48.412 1.00 80.50 91 LYS A N 1
ATOM 718 C CA . LYS A 1 91 ? 74.882 18.003 -48.737 1.00 80.50 91 LYS A CA 1
ATOM 719 C C . LYS A 1 91 ? 75.062 17.375 -50.118 1.00 80.50 91 LYS A C 1
ATOM 721 O O . LYS A 1 91 ? 76.034 17.687 -50.808 1.00 80.50 91 LYS A O 1
ATOM 726 N N . PHE A 1 92 ? 74.156 16.486 -50.527 1.00 77.12 92 PHE A N 1
ATOM 727 C CA . PHE A 1 92 ? 74.182 15.883 -51.858 1.00 77.12 92 PHE A CA 1
ATOM 728 C C . PHE A 1 92 ? 73.977 16.947 -52.944 1.00 77.12 92 PHE A C 1
ATOM 730 O O . PHE A 1 92 ? 74.768 17.023 -53.883 1.00 77.12 92 PHE A O 1
ATOM 737 N N . MET A 1 93 ? 72.988 17.826 -52.769 1.00 76.88 93 MET A N 1
ATOM 738 C CA . MET A 1 93 ? 72.707 18.932 -53.687 1.00 76.88 93 MET A CA 1
ATOM 739 C C . MET A 1 93 ? 73.859 19.944 -53.739 1.00 76.88 93 MET A C 1
ATOM 741 O O . MET A 1 93 ? 74.224 20.418 -54.819 1.00 76.88 93 MET A O 1
ATOM 745 N N . GLU A 1 94 ? 74.497 20.235 -52.602 1.00 78.00 94 GLU A N 1
ATOM 746 C CA . GLU A 1 94 ? 75.654 21.130 -52.552 1.00 78.00 94 GLU A CA 1
ATOM 747 C C . GLU A 1 94 ? 76.862 20.545 -53.308 1.00 78.00 94 GLU A C 1
ATOM 749 O O . GLU A 1 94 ? 77.495 21.253 -54.101 1.00 78.00 94 GLU A O 1
ATOM 754 N N . ASN A 1 95 ? 77.142 19.247 -53.133 1.00 76.12 95 ASN A N 1
ATOM 755 C CA . ASN A 1 95 ? 78.194 18.527 -53.861 1.00 76.12 95 ASN A CA 1
ATOM 756 C C . ASN A 1 95 ? 77.902 18.428 -55.365 1.00 76.12 95 ASN A C 1
ATOM 758 O O . ASN A 1 95 ? 78.807 18.637 -56.177 1.00 76.12 95 ASN A O 1
ATOM 762 N N . TYR A 1 96 ? 76.644 18.199 -55.746 1.00 73.12 96 TYR A N 1
ATOM 763 C CA . TYR A 1 96 ? 76.217 18.174 -57.145 1.00 73.12 96 TYR A CA 1
ATOM 764 C C . TYR A 1 96 ? 76.404 19.546 -57.819 1.00 73.12 96 TYR A C 1
ATOM 766 O O . TYR A 1 96 ? 76.905 19.640 -58.942 1.00 73.12 96 TYR A O 1
ATOM 774 N N . SER A 1 97 ? 76.121 20.642 -57.101 1.00 68.00 97 SER A N 1
ATOM 775 C CA . SER A 1 97 ? 76.358 22.004 -57.607 1.00 68.00 97 SER A CA 1
ATOM 776 C C . SER A 1 97 ? 77.850 22.328 -57.797 1.00 68.00 97 SER A C 1
ATOM 778 O O . SER A 1 97 ? 78.215 23.078 -58.708 1.00 68.00 97 SER A O 1
ATOM 780 N N . LYS A 1 98 ? 78.728 21.744 -56.965 1.00 69.25 98 LYS A N 1
ATOM 781 C CA . LYS A 1 98 ? 80.189 21.892 -57.071 1.00 69.25 98 LYS A CA 1
ATOM 782 C C . LYS A 1 98 ? 80.752 21.101 -58.258 1.00 69.25 98 LYS A C 1
ATOM 784 O O . LYS A 1 98 ? 81.646 21.613 -58.928 1.00 69.25 98 LYS A O 1
ATOM 789 N N . GLN A 1 99 ? 80.193 19.929 -58.579 1.00 63.62 99 GLN A N 1
ATOM 790 C CA . GLN A 1 99 ? 80.543 19.165 -59.788 1.00 63.62 99 GLN A CA 1
ATOM 791 C C . GLN A 1 99 ? 80.134 19.892 -61.080 1.00 63.62 99 GLN A C 1
ATOM 793 O O . GLN A 1 99 ? 80.952 20.040 -61.984 1.00 63.62 99 GLN A O 1
ATOM 798 N N . LEU A 1 100 ? 78.923 20.453 -61.143 1.00 58.97 100 LEU A N 1
ATOM 799 C CA . LEU A 1 100 ? 78.438 21.186 -62.325 1.00 58.97 100 LEU A CA 1
ATOM 800 C C . LEU A 1 100 ? 79.241 22.459 -62.650 1.00 58.97 100 LEU A C 1
ATOM 802 O O . LEU A 1 100 ? 79.322 22.860 -63.811 1.00 58.97 100 LEU A O 1
ATOM 806 N N . LYS A 1 101 ? 79.874 23.089 -61.652 1.00 53.50 101 LYS A N 1
ATOM 807 C CA . LYS A 1 101 ? 80.728 24.275 -61.852 1.00 53.50 101 LYS A CA 1
ATOM 808 C C . LYS A 1 101 ? 82.176 23.941 -62.251 1.00 53.50 101 LYS A C 1
ATOM 810 O O . LYS A 1 101 ? 82.906 24.855 -62.635 1.00 53.50 101 LYS A O 1
ATOM 815 N N . GLY A 1 102 ? 82.588 22.670 -62.197 1.00 51.19 102 GLY A N 1
ATOM 816 C CA . GLY A 1 102 ? 83.949 22.221 -62.525 1.00 51.19 102 GLY A CA 1
ATOM 817 C C . GLY A 1 102 ? 84.225 22.010 -64.020 1.00 51.19 102 GLY A C 1
ATOM 818 O O . GLY A 1 102 ? 85.344 22.259 -64.469 1.00 51.19 102 GLY A O 1
ATOM 819 N N . ASP A 1 103 ? 83.212 21.639 -64.811 1.00 49.19 103 ASP A N 1
ATOM 820 C CA . ASP A 1 103 ? 83.438 21.073 -66.155 1.00 49.19 103 ASP A CA 1
ATOM 821 C C . ASP A 1 103 ? 83.182 22.023 -67.343 1.00 49.19 103 ASP A C 1
ATOM 823 O O . ASP A 1 103 ? 83.519 21.698 -68.481 1.00 49.19 103 ASP A O 1
ATOM 827 N N . TYR A 1 104 ? 82.700 23.252 -67.118 1.00 48.34 104 TYR A N 1
ATOM 828 C CA . TYR A 1 104 ? 82.368 24.195 -68.206 1.00 48.34 104 TYR A CA 1
ATOM 829 C C . TYR A 1 104 ? 83.486 25.172 -68.628 1.00 48.34 104 TYR A C 1
ATOM 831 O O . TYR A 1 104 ? 83.241 26.080 -69.420 1.00 48.34 104 TYR A O 1
ATOM 839 N N . LYS A 1 105 ? 84.734 25.013 -68.154 1.00 47.22 105 LYS A N 1
ATOM 840 C CA . LYS A 1 105 ? 85.836 25.958 -68.469 1.00 47.22 105 LYS A CA 1
ATOM 841 C C . LYS A 1 105 ? 87.011 25.417 -69.289 1.00 47.22 105 LYS A C 1
ATOM 843 O O . LYS A 1 105 ? 88.027 26.098 -69.414 1.00 47.22 105 LYS A O 1
ATOM 848 N N . LYS A 1 106 ? 86.893 24.242 -69.914 1.00 51.31 106 LYS A N 1
ATOM 849 C CA . LYS A 1 106 ? 87.918 23.718 -70.837 1.00 51.31 106 LYS A CA 1
ATOM 850 C C . LYS A 1 106 ? 87.284 22.975 -72.012 1.00 51.31 106 LYS A C 1
ATOM 852 O O . LYS A 1 106 ? 87.115 21.768 -71.911 1.00 51.31 106 LYS A O 1
ATOM 857 N N . ARG A 1 107 ? 86.988 23.682 -73.115 1.00 43.81 107 ARG A N 1
ATOM 858 C CA . ARG A 1 107 ? 87.063 23.218 -74.528 1.00 43.81 107 ARG A CA 1
ATOM 859 C C . ARG A 1 107 ? 86.314 24.184 -75.465 1.00 43.81 107 ARG A C 1
ATOM 861 O O . ARG A 1 107 ? 85.127 24.025 -75.697 1.00 43.81 107 ARG A O 1
ATOM 868 N N . SER A 1 108 ? 87.036 25.137 -76.057 1.00 40.44 108 SER A N 1
ATOM 869 C CA . SER A 1 108 ? 86.782 25.597 -77.436 1.00 40.44 108 SER A CA 1
ATOM 870 C C . SER A 1 108 ? 88.038 26.298 -77.985 1.00 40.44 108 SER A C 1
ATOM 872 O O . SER A 1 108 ? 88.178 27.519 -77.948 1.00 40.44 108 SER A O 1
ATOM 874 N N . LYS A 1 109 ? 89.002 25.496 -78.449 1.00 38.34 109 LYS A N 1
ATOM 875 C CA . LYS A 1 109 ? 90.110 25.896 -79.332 1.00 38.34 109 LYS A CA 1
ATOM 876 C C . LYS A 1 109 ? 90.178 24.868 -80.469 1.00 38.34 109 LYS A C 1
ATOM 878 O O . LYS A 1 109 ? 90.211 23.678 -80.175 1.00 38.34 109 LYS A O 1
ATOM 883 N N . GLY A 1 110 ? 90.226 25.347 -81.715 1.00 37.81 110 GLY A N 1
ATOM 884 C CA . GLY A 1 110 ? 90.388 24.579 -82.965 1.00 37.81 110 GLY A CA 1
ATOM 885 C C . GLY A 1 110 ? 89.328 25.011 -83.992 1.00 37.81 110 GLY A C 1
ATOM 886 O O . GLY A 1 110 ? 88.181 24.629 -83.826 1.00 37.81 110 GLY A O 1
ATOM 887 N N . SER A 1 111 ? 89.536 25.972 -84.905 1.00 35.78 111 SER A N 1
ATOM 888 C CA . SER A 1 111 ? 90.542 26.132 -85.984 1.00 35.78 111 SER A CA 1
ATOM 889 C C . SER A 1 111 ? 90.396 25.116 -87.124 1.00 35.78 111 SER A C 1
ATOM 891 O O . SER A 1 111 ? 90.840 23.991 -86.950 1.00 35.78 111 SER A O 1
ATOM 893 N N . VAL A 1 112 ? 89.810 25.565 -88.251 1.00 40.56 112 VAL A N 1
ATOM 894 C CA . VAL A 1 112 ? 90.102 25.286 -89.687 1.00 40.56 112 VAL A CA 1
ATOM 895 C C . VAL A 1 112 ? 89.333 26.393 -90.458 1.00 40.56 112 VAL A C 1
ATOM 897 O O . VAL A 1 112 ? 88.139 26.525 -90.224 1.00 40.56 112 VAL A O 1
ATOM 900 N N . GLY A 1 113 ? 89.855 27.316 -91.276 1.00 32.94 113 GLY A N 1
ATOM 901 C CA . GLY A 1 113 ? 91.072 27.385 -92.088 1.00 32.94 113 GLY A CA 1
ATOM 902 C C . GLY A 1 113 ? 90.693 27.257 -93.573 1.00 32.94 113 GLY A C 1
ATOM 903 O O . GLY A 1 113 ? 90.298 26.170 -93.977 1.00 32.94 113 GLY A O 1
ATOM 904 N N . GLY A 1 114 ? 90.793 28.323 -94.381 1.00 34.06 114 GLY A N 1
ATOM 905 C CA . GLY A 1 114 ? 90.591 28.212 -95.834 1.00 34.06 114 GLY A CA 1
ATOM 906 C C . GLY A 1 114 ? 90.444 29.532 -96.594 1.00 34.06 114 GLY A C 1
ATOM 907 O O . GLY A 1 114 ? 89.344 29.869 -97.019 1.00 34.06 114 GLY A O 1
ATOM 908 N N . ASP A 1 115 ? 91.557 30.244 -96.785 1.00 38.44 115 ASP A N 1
ATOM 909 C CA . ASP A 1 115 ? 91.714 31.291 -97.802 1.00 38.44 115 ASP A CA 1
ATOM 910 C C . ASP A 1 115 ? 91.588 30.688 -99.213 1.00 38.44 115 ASP A C 1
ATOM 912 O O . ASP A 1 115 ? 92.244 29.690 -99.517 1.00 38.44 115 ASP A O 1
ATOM 916 N N . ILE A 1 116 ? 90.791 31.301 -100.096 1.00 40.81 116 ILE A N 1
ATOM 917 C CA . ILE A 1 116 ? 90.783 30.986 -101.533 1.00 40.81 116 ILE A CA 1
ATOM 918 C C . ILE A 1 116 ? 90.931 32.286 -102.325 1.00 40.81 116 ILE A C 1
ATOM 920 O O . ILE A 1 116 ? 90.020 33.108 -102.407 1.00 40.81 116 ILE A O 1
ATOM 924 N N . GLN A 1 117 ? 92.122 32.441 -102.906 1.00 38.62 117 GLN A N 1
ATOM 925 C CA . GLN A 1 117 ? 92.455 33.403 -103.951 1.00 38.62 117 GLN A CA 1
ATOM 926 C C . GLN A 1 117 ? 91.651 33.091 -105.221 1.00 38.62 117 GLN A C 1
ATOM 928 O O . GLN A 1 117 ? 91.675 31.964 -105.716 1.00 38.62 117 GLN A O 1
ATOM 933 N N . VAL A 1 118 ? 90.970 34.096 -105.772 1.00 39.84 118 VAL A N 1
ATOM 934 C CA . VAL A 1 118 ? 90.327 34.018 -107.089 1.00 39.84 118 VAL A CA 1
ATOM 935 C C . VAL A 1 118 ? 91.355 34.455 -108.130 1.00 39.84 118 VAL A C 1
ATOM 937 O O . VAL A 1 118 ? 91.666 35.637 -108.241 1.00 39.84 118 VAL A O 1
ATOM 940 N N . ASN A 1 119 ? 91.908 33.479 -108.852 1.00 37.25 119 ASN A N 1
ATOM 941 C CA . ASN A 1 119 ? 92.754 33.684 -110.025 1.00 37.25 119 ASN A CA 1
ATOM 942 C C . ASN A 1 119 ? 91.866 33.698 -111.279 1.00 37.25 119 ASN A C 1
ATOM 944 O O . ASN A 1 119 ? 91.105 32.759 -111.520 1.00 37.25 119 ASN A O 1
ATOM 948 N N . GLU A 1 120 ? 91.973 34.764 -112.070 1.00 37.94 120 GLU A N 1
ATOM 949 C CA . GLU A 1 120 ? 91.365 34.897 -113.393 1.00 37.94 120 GLU A CA 1
ATOM 950 C C . GLU A 1 120 ? 91.942 33.853 -114.362 1.00 37.94 120 GLU A C 1
ATOM 952 O O . GLU A 1 120 ? 93.149 33.808 -114.596 1.00 37.94 120 GLU A O 1
ATOM 957 N N . MET A 1 121 ? 91.085 33.037 -114.983 1.00 37.09 121 MET A N 1
ATOM 958 C CA . MET A 1 121 ? 91.463 32.277 -116.176 1.00 37.09 121 MET A CA 1
ATOM 959 C C . MET A 1 121 ? 90.247 32.087 -117.090 1.00 37.09 121 MET A C 1
ATOM 961 O O . MET A 1 121 ? 89.374 31.252 -116.864 1.00 37.09 121 MET A O 1
ATOM 965 N N . ASN A 1 122 ? 90.187 32.923 -118.127 1.00 37.19 122 ASN A N 1
ATOM 966 C CA . ASN A 1 122 ? 89.208 32.869 -119.206 1.00 37.19 122 ASN A CA 1
ATOM 967 C C . ASN A 1 122 ? 89.624 31.808 -120.243 1.00 37.19 122 ASN A C 1
ATOM 969 O O . ASN A 1 122 ? 90.578 32.022 -120.988 1.00 37.19 122 ASN A O 1
ATOM 973 N N . CYS A 1 123 ? 88.879 30.700 -120.337 1.00 43.06 123 CYS A N 1
ATOM 974 C CA . CYS A 1 123 ? 88.867 29.808 -121.504 1.00 43.06 123 CYS A CA 1
ATOM 975 C C . CYS A 1 123 ? 87.413 29.339 -121.788 1.00 43.06 123 CYS A C 1
ATOM 977 O O . CYS A 1 123 ? 86.812 28.687 -120.932 1.00 43.06 123 CYS A O 1
ATOM 979 N N . PRO A 1 124 ? 86.792 29.659 -122.944 1.00 50.16 124 PRO A N 1
ATOM 980 C CA . PRO A 1 124 ? 85.340 29.506 -123.165 1.00 50.16 124 PRO A CA 1
ATOM 981 C C . PRO A 1 124 ? 84.801 28.068 -123.314 1.00 50.16 124 PRO A C 1
ATOM 983 O O . PRO A 1 124 ? 83.584 27.884 -123.422 1.00 50.16 124 PRO A O 1
ATOM 986 N N . GLN A 1 125 ? 85.658 27.042 -123.341 1.00 54.75 125 GLN A N 1
ATOM 987 C CA . GLN A 1 125 ? 85.237 25.644 -123.522 1.00 54.75 125 GLN A CA 1
ATOM 988 C C . GLN A 1 125 ? 84.885 24.931 -122.197 1.00 54.75 125 GLN A C 1
ATOM 990 O O . GLN A 1 125 ? 83.939 24.140 -122.181 1.00 54.75 125 GLN A O 1
ATOM 995 N N . ASP A 1 126 ? 85.535 25.271 -121.078 1.00 52.84 126 ASP A N 1
ATOM 996 C CA . ASP A 1 126 ? 85.284 24.645 -119.765 1.00 52.84 126 ASP A CA 1
ATOM 997 C C . ASP A 1 126 ? 83.982 25.132 -119.106 1.00 52.84 126 ASP A C 1
ATOM 999 O O . ASP A 1 126 ? 83.371 24.421 -118.302 1.00 52.84 126 ASP A O 1
ATOM 1003 N N . ALA A 1 127 ? 83.487 26.306 -119.515 1.00 56.50 127 ALA A N 1
ATOM 1004 C CA . ALA A 1 127 ? 82.227 26.901 -119.063 1.00 56.50 127 ALA A CA 1
ATOM 1005 C C . ALA A 1 127 ? 80.988 26.062 -119.443 1.00 56.50 127 ALA A C 1
ATOM 1007 O O . ALA A 1 127 ? 80.018 25.990 -118.691 1.00 56.50 127 ALA A O 1
ATOM 1008 N N . LYS A 1 128 ? 81.000 25.373 -120.595 1.00 62.72 128 LYS A N 1
ATOM 1009 C CA . LYS A 1 128 ? 79.858 24.542 -121.033 1.00 62.72 128 LYS A CA 1
ATOM 1010 C C . LYS A 1 128 ? 79.769 23.219 -120.275 1.00 62.72 128 LYS A C 1
ATOM 1012 O O . LYS A 1 128 ? 78.670 22.722 -120.020 1.00 62.72 128 LYS A O 1
ATOM 1017 N N . GLU A 1 129 ? 80.911 22.643 -119.912 1.00 63.03 129 GLU A N 1
ATOM 1018 C CA . GLU A 1 129 ? 80.957 21.390 -119.161 1.00 63.03 129 GLU A CA 1
ATOM 1019 C C . GLU A 1 129 ? 80.682 21.616 -117.668 1.00 63.03 129 GLU A C 1
ATOM 1021 O O . GLU A 1 129 ? 79.938 20.849 -117.051 1.00 63.03 129 GLU A O 1
ATOM 1026 N N . THR A 1 130 ? 81.183 22.721 -117.107 1.00 65.81 130 THR A N 1
ATOM 1027 C CA . THR A 1 130 ? 80.807 23.192 -115.765 1.00 65.81 130 THR A CA 1
ATOM 1028 C C . THR A 1 130 ? 79.330 23.562 -115.686 1.00 65.81 130 THR A C 1
ATOM 1030 O O . THR A 1 130 ? 78.694 23.180 -114.712 1.00 65.81 130 THR A O 1
ATOM 1033 N N . MET A 1 131 ? 78.731 24.174 -116.716 1.00 72.62 131 MET A N 1
ATOM 1034 C CA . MET A 1 131 ? 77.291 24.477 -116.733 1.00 72.62 131 MET A CA 1
ATOM 1035 C C . MET A 1 131 ? 76.411 23.215 -116.779 1.00 72.62 131 MET A C 1
ATOM 1037 O O . MET A 1 131 ? 75.411 23.142 -116.070 1.00 72.62 131 MET A O 1
ATOM 1041 N N . LYS A 1 132 ? 76.797 22.169 -117.527 1.00 76.56 132 LYS A N 1
ATOM 1042 C CA . LYS A 1 132 ? 76.101 20.863 -117.481 1.00 76.56 132 LYS A CA 1
ATOM 1043 C C . LYS A 1 132 ? 76.252 20.163 -116.127 1.00 76.56 132 LYS A C 1
ATOM 1045 O O . LYS A 1 132 ? 75.290 19.570 -115.639 1.00 76.56 132 LYS A O 1
ATOM 1050 N N . LYS A 1 133 ? 77.446 20.218 -115.523 1.00 78.38 133 LYS A N 1
ATOM 1051 C CA . LYS A 1 133 ? 77.686 19.687 -114.171 1.00 78.38 133 LYS A CA 1
ATOM 1052 C C . LYS A 1 133 ? 76.861 20.465 -113.137 1.00 78.38 133 LYS A C 1
ATOM 1054 O O . LYS A 1 133 ? 76.188 19.829 -112.336 1.00 78.38 133 LYS A O 1
ATOM 1059 N N . LEU A 1 134 ? 76.821 21.797 -113.219 1.00 77.06 134 LEU A N 1
ATOM 1060 C CA . LEU A 1 134 ? 75.995 22.678 -112.383 1.00 77.06 134 LEU A CA 1
ATOM 1061 C C . LEU A 1 134 ? 74.506 22.355 -112.503 1.00 77.06 134 LEU A C 1
ATOM 1063 O O . LEU A 1 134 ? 73.867 22.161 -111.479 1.00 77.06 134 LEU A O 1
ATOM 1067 N N . LEU A 1 135 ? 73.973 22.183 -113.716 1.00 82.38 135 LEU A N 1
ATOM 1068 C CA . LEU A 1 135 ? 72.560 21.838 -113.915 1.00 82.38 135 LEU A CA 1
ATOM 1069 C C . LEU A 1 135 ? 72.209 20.466 -113.310 1.00 82.38 135 LEU A C 1
ATOM 1071 O O . LEU A 1 135 ? 71.142 20.272 -112.732 1.00 82.38 135 LEU A O 1
ATOM 1075 N N . LYS A 1 136 ? 73.129 19.497 -113.415 1.00 82.44 136 LYS A N 1
ATOM 1076 C CA . LYS A 1 136 ? 72.978 18.184 -112.776 1.00 82.44 136 LYS A CA 1
ATOM 1077 C C . LYS A 1 136 ? 73.035 18.296 -111.251 1.00 82.44 136 LYS A C 1
ATOM 1079 O O . LYS A 1 136 ? 72.255 17.624 -110.584 1.00 82.44 136 LYS A O 1
ATOM 1084 N N . TYR A 1 137 ? 73.922 19.132 -110.705 1.00 82.56 137 TYR A N 1
ATOM 1085 C CA . TYR A 1 137 ? 73.974 19.417 -109.269 1.00 82.56 137 TYR A CA 1
ATOM 1086 C C . TYR A 1 137 ? 72.713 20.129 -108.786 1.00 82.56 137 TYR A C 1
ATOM 1088 O O . TYR A 1 137 ? 72.197 19.743 -107.750 1.00 82.56 137 TYR A O 1
ATOM 1096 N N . GLU A 1 138 ? 72.170 21.075 -109.547 1.00 83.50 138 GLU A N 1
ATOM 1097 C CA . GLU A 1 138 ? 70.926 21.787 -109.237 1.00 83.50 138 GLU A CA 1
ATOM 1098 C C . GLU A 1 138 ? 69.724 20.832 -109.199 1.00 83.50 138 GLU A C 1
ATOM 1100 O O . GLU A 1 138 ? 68.957 20.828 -108.239 1.00 83.50 138 GLU A O 1
ATOM 1105 N N . GLN A 1 139 ? 69.606 19.922 -110.174 1.00 85.81 139 GLN A N 1
ATOM 1106 C CA . GLN A 1 139 ? 68.583 18.868 -110.149 1.00 85.81 139 GLN A CA 1
ATOM 1107 C C . GLN A 1 139 ? 68.758 17.897 -108.971 1.00 85.81 139 GLN A C 1
ATOM 1109 O O . GLN A 1 139 ? 67.771 17.436 -108.392 1.00 85.81 139 GLN A O 1
ATOM 1114 N N . LEU A 1 140 ? 70.003 17.565 -108.611 1.00 87.56 140 LEU A N 1
ATOM 1115 C CA . LEU A 1 140 ? 70.295 16.706 -107.463 1.00 87.56 140 LEU A CA 1
ATOM 1116 C C . LEU A 1 140 ? 69.974 17.415 -106.141 1.00 87.56 140 LEU A C 1
ATOM 1118 O O . LEU A 1 140 ? 69.439 16.783 -105.233 1.00 87.56 140 LEU A O 1
ATOM 1122 N N . LEU A 1 141 ? 70.274 18.714 -106.060 1.00 84.12 141 LEU A N 1
ATOM 1123 C CA . LEU A 1 141 ? 69.972 19.581 -104.928 1.00 84.12 141 LEU A CA 1
ATOM 1124 C C . LEU A 1 141 ? 68.460 19.656 -104.731 1.00 84.12 141 LEU A C 1
ATOM 1126 O O . LEU A 1 141 ? 67.985 19.344 -103.649 1.00 84.12 141 LEU A O 1
ATOM 1130 N N . LYS A 1 142 ? 67.703 19.908 -105.804 1.00 89.25 142 LYS A N 1
ATOM 1131 C CA . LYS A 1 142 ? 66.239 19.951 -105.768 1.00 89.25 142 LYS A CA 1
ATOM 1132 C C . LYS A 1 142 ? 65.622 18.622 -105.319 1.00 89.25 142 LYS A C 1
ATOM 1134 O O . LYS A 1 142 ? 64.760 18.611 -104.450 1.00 89.25 142 LYS A O 1
ATOM 1139 N N . LYS A 1 143 ? 66.113 17.478 -105.818 1.00 89.62 143 LYS A N 1
ATOM 1140 C CA . LYS A 1 143 ? 65.683 16.152 -105.322 1.00 89.62 143 LYS A CA 1
ATOM 1141 C C . LYS A 1 143 ? 66.024 15.930 -103.846 1.00 89.62 143 LYS A C 1
ATOM 1143 O O . LYS A 1 143 ? 65.267 15.274 -103.134 1.00 89.62 143 LYS A O 1
ATOM 1148 N N . LYS A 1 144 ? 67.174 16.426 -103.381 1.00 89.88 144 LYS A N 1
ATOM 1149 C CA . LYS A 1 144 ? 67.564 16.353 -101.966 1.00 89.88 144 LYS A CA 1
ATOM 1150 C C . LYS A 1 144 ? 66.709 17.272 -101.100 1.00 89.88 144 LYS A C 1
ATOM 1152 O O . LYS A 1 144 ? 66.335 16.847 -100.016 1.00 89.88 144 LYS A O 1
ATOM 1157 N N . GLU A 1 145 ? 66.353 18.456 -101.583 1.00 89.94 145 GLU A N 1
ATOM 1158 C CA . GLU A 1 145 ? 65.422 19.378 -100.929 1.00 89.94 145 GLU A CA 1
ATOM 1159 C C . GLU A 1 145 ? 64.015 18.785 -100.842 1.00 89.94 145 GLU A C 1
ATOM 1161 O O . GLU A 1 145 ? 63.430 18.787 -99.766 1.00 89.94 145 GLU A O 1
ATOM 1166 N N . GLU A 1 146 ? 63.494 18.197 -101.922 1.00 89.56 146 GLU A N 1
ATOM 1167 C CA . GLU A 1 146 ? 62.196 17.507 -101.930 1.00 89.56 146 GLU A CA 1
ATOM 1168 C C . GLU A 1 146 ? 62.187 16.309 -100.964 1.00 89.56 146 GLU A C 1
ATOM 1170 O O . GLU A 1 146 ? 61.263 16.166 -100.164 1.00 89.56 146 GLU A O 1
ATOM 1175 N N . SER A 1 147 ? 63.243 15.485 -100.969 1.00 90.25 147 SER A N 1
ATOM 1176 C CA . SER A 1 147 ? 63.401 14.366 -100.026 1.00 90.25 147 SER A CA 1
ATOM 1177 C C . SER A 1 147 ? 63.532 14.837 -98.576 1.00 90.25 147 SER A C 1
ATOM 1179 O O . SER A 1 147 ? 62.986 14.197 -97.679 1.00 90.25 147 SER A O 1
ATOM 1181 N N . LEU A 1 148 ? 64.247 15.938 -98.335 1.00 90.44 148 LEU A N 1
ATOM 1182 C CA . LEU A 1 148 ? 64.388 16.534 -97.009 1.00 90.44 148 LEU A CA 1
ATOM 1183 C C . LEU A 1 148 ? 63.055 17.114 -96.532 1.00 90.44 148 LEU A C 1
ATOM 1185 O O . LEU A 1 148 ? 62.707 16.955 -95.368 1.00 90.44 148 LEU A O 1
ATOM 1189 N N . ASN A 1 149 ? 62.298 17.759 -97.420 1.00 91.00 149 ASN A N 1
ATOM 1190 C CA . ASN A 1 149 ? 60.994 18.323 -97.097 1.00 91.00 149 ASN A CA 1
ATOM 1191 C C . ASN A 1 149 ? 59.965 17.221 -96.802 1.00 91.00 149 ASN A C 1
ATOM 1193 O O . ASN A 1 149 ? 59.184 17.352 -95.864 1.00 91.00 149 ASN A O 1
ATOM 1197 N N . TYR A 1 150 ? 60.015 16.105 -97.537 1.00 93.06 150 TYR A N 1
ATOM 1198 C CA . TYR A 1 150 ? 59.219 14.914 -97.238 1.00 93.06 150 TYR A CA 1
ATOM 1199 C C . TYR A 1 150 ? 59.548 14.335 -95.853 1.00 93.06 150 TYR A C 1
ATOM 1201 O O . TYR A 1 150 ? 58.640 14.133 -95.051 1.00 93.06 150 TYR A O 1
ATOM 1209 N N . GLU A 1 151 ? 60.831 14.134 -95.528 1.00 90.56 151 GLU A N 1
ATOM 1210 C CA . GLU A 1 151 ? 61.235 13.656 -94.195 1.00 90.56 151 GLU A CA 1
ATOM 1211 C C . GLU A 1 151 ? 60.889 14.662 -93.089 1.00 90.56 151 GLU A C 1
ATOM 1213 O O . GLU A 1 151 ? 60.448 14.269 -92.014 1.00 90.56 151 GLU A O 1
ATOM 1218 N N . LYS A 1 152 ? 60.999 15.970 -93.347 1.00 90.62 152 LYS A N 1
ATOM 1219 C CA . LYS A 1 152 ? 60.585 17.013 -92.399 1.00 90.62 152 LYS A CA 1
ATOM 1220 C C . LYS A 1 152 ? 59.084 16.949 -92.110 1.00 90.62 152 LYS A C 1
ATOM 1222 O O . LYS A 1 152 ? 58.697 17.027 -90.948 1.00 90.62 152 LYS A O 1
ATOM 1227 N N . ASN A 1 153 ? 58.256 16.781 -93.141 1.00 92.12 153 ASN A N 1
ATOM 1228 C CA . ASN A 1 153 ? 56.809 16.637 -92.980 1.00 92.12 153 ASN A CA 1
ATOM 1229 C C . ASN A 1 153 ? 56.456 15.336 -92.248 1.00 92.12 153 ASN A C 1
ATOM 1231 O O . ASN A 1 153 ? 55.662 15.361 -91.314 1.00 92.12 153 ASN A O 1
ATOM 1235 N N . ARG A 1 154 ? 57.120 14.225 -92.587 1.00 93.69 154 ARG A N 1
ATOM 1236 C CA . ARG A 1 154 ? 56.964 12.942 -91.890 1.00 93.69 154 ARG A CA 1
ATOM 1237 C C . ARG A 1 154 ? 57.339 13.040 -90.408 1.00 93.69 154 ARG A C 1
ATOM 1239 O O . ARG A 1 154 ? 56.612 12.534 -89.558 1.00 93.69 154 ARG A O 1
ATOM 1246 N N . LEU A 1 155 ? 58.452 13.698 -90.084 1.00 91.38 155 LEU A N 1
ATOM 1247 C CA . LEU A 1 155 ? 58.867 13.941 -88.700 1.00 91.38 155 LEU A CA 1
ATOM 1248 C C . LEU A 1 155 ? 57.882 14.860 -87.972 1.00 91.38 155 LEU A C 1
ATOM 1250 O O . LEU A 1 155 ? 57.594 14.627 -86.803 1.00 91.38 155 LEU A O 1
ATOM 1254 N N . PHE A 1 156 ? 57.333 15.869 -88.650 1.00 93.25 156 PHE A N 1
ATOM 1255 C CA . PHE A 1 156 ? 56.314 16.745 -88.076 1.00 93.25 156 PHE A CA 1
ATOM 1256 C C . PHE A 1 156 ? 55.032 15.974 -87.724 1.00 93.25 156 PHE A C 1
ATOM 1258 O O . PHE A 1 156 ? 54.544 16.093 -86.602 1.00 93.25 156 PHE A O 1
ATOM 1265 N N . GLU A 1 157 ? 54.540 15.119 -88.625 1.00 92.50 157 GLU A N 1
ATOM 1266 C CA . GLU A 1 157 ? 53.403 14.225 -88.360 1.00 92.50 157 GLU A CA 1
ATOM 1267 C C . GLU A 1 157 ? 53.690 13.262 -87.199 1.00 92.50 157 GLU A C 1
ATOM 1269 O O . GLU A 1 157 ? 52.849 13.072 -86.321 1.00 92.50 157 GLU A O 1
ATOM 1274 N N . GLN A 1 158 ? 54.895 12.685 -87.138 1.00 92.00 158 GLN A N 1
ATOM 1275 C CA . GLN A 1 158 ? 55.310 11.843 -86.012 1.00 92.00 158 GLN A CA 1
ATOM 1276 C C . GLN A 1 158 ? 55.353 12.621 -84.690 1.00 92.00 158 GLN A C 1
ATOM 1278 O O . GLN A 1 158 ? 54.898 12.106 -83.671 1.00 92.00 158 GLN A O 1
ATOM 1283 N N . CYS A 1 159 ? 55.851 13.860 -84.692 1.00 91.75 159 CYS A N 1
ATOM 1284 C CA . CYS A 1 159 ? 55.845 14.725 -83.515 1.00 91.75 159 CYS A CA 1
ATOM 1285 C C . CYS A 1 159 ? 54.422 15.066 -83.055 1.00 91.75 159 CYS A C 1
ATOM 1287 O O . CYS A 1 159 ? 54.161 15.034 -81.855 1.00 91.75 159 CYS A O 1
ATOM 1289 N N . GLU A 1 160 ? 53.495 15.364 -83.969 1.00 93.75 160 GLU A N 1
ATOM 1290 C CA . GLU A 1 160 ? 52.096 15.619 -83.604 1.00 93.75 160 GLU A CA 1
ATOM 1291 C C . GLU A 1 160 ? 51.408 14.363 -83.054 1.00 93.75 160 GLU A C 1
ATOM 1293 O O . GLU A 1 160 ? 50.735 14.436 -82.024 1.00 93.75 160 GLU A O 1
ATOM 1298 N N . ASN A 1 161 ? 51.661 13.190 -83.641 1.00 93.19 161 ASN A N 1
ATOM 1299 C CA . ASN A 1 161 ? 51.171 11.919 -83.102 1.00 93.19 161 ASN A CA 1
ATOM 1300 C C . ASN A 1 161 ? 51.716 11.643 -81.693 1.00 93.19 161 ASN A C 1
ATOM 1302 O O . ASN A 1 161 ? 50.964 11.228 -80.812 1.00 93.19 161 ASN A O 1
ATOM 1306 N N . LEU A 1 162 ? 53.001 11.917 -81.445 1.00 93.19 162 LEU A N 1
ATOM 1307 C CA . LEU A 1 162 ? 53.594 11.775 -80.113 1.00 93.19 162 LEU A CA 1
ATOM 1308 C C . LEU A 1 162 ? 52.974 12.741 -79.095 1.00 93.19 162 LEU A C 1
ATOM 1310 O O . LEU A 1 162 ? 52.698 12.319 -77.977 1.00 93.19 162 LEU A O 1
ATOM 1314 N N . LYS A 1 163 ? 52.676 13.991 -79.477 1.00 94.62 163 LYS A N 1
ATOM 1315 C CA . LYS A 1 163 ? 51.959 14.939 -78.601 1.00 94.62 163 LYS A CA 1
ATOM 1316 C C . LYS A 1 163 ? 50.538 14.479 -78.277 1.00 94.62 163 LYS A C 1
ATOM 1318 O O . LYS A 1 163 ? 50.057 14.718 -77.173 1.00 94.62 163 LYS A O 1
ATOM 1323 N N . ILE A 1 164 ? 49.844 13.848 -79.228 1.00 94.44 164 ILE A N 1
ATOM 1324 C CA . ILE A 1 164 ? 48.518 13.259 -78.980 1.00 94.44 164 ILE A CA 1
ATOM 1325 C C . ILE A 1 164 ? 48.637 12.107 -77.978 1.00 94.44 164 ILE A C 1
ATOM 1327 O O . ILE A 1 164 ? 47.876 12.063 -77.017 1.00 94.44 164 ILE A O 1
ATOM 1331 N N . ILE A 1 165 ? 49.617 11.216 -78.154 1.00 93.31 165 ILE A N 1
ATOM 1332 C CA . ILE A 1 165 ? 49.873 10.114 -77.215 1.00 93.31 165 ILE A CA 1
ATOM 1333 C C . ILE A 1 165 ? 50.220 10.653 -75.821 1.00 93.31 165 ILE A C 1
ATOM 1335 O O . ILE A 1 165 ? 49.680 10.160 -74.836 1.00 93.31 165 ILE A O 1
ATOM 1339 N N . GLU A 1 166 ? 51.070 11.677 -75.728 1.00 92.94 166 GLU A N 1
ATOM 1340 C CA . GLU A 1 166 ? 51.428 12.332 -74.466 1.00 92.94 166 GLU A CA 1
ATOM 1341 C C . GLU A 1 166 ? 50.195 12.911 -73.757 1.00 92.94 166 GLU A C 1
ATOM 1343 O O . GLU A 1 166 ? 49.998 12.646 -72.572 1.00 92.94 166 GLU A O 1
ATOM 1348 N N . ARG A 1 167 ? 49.315 13.620 -74.483 1.00 94.69 167 ARG A N 1
ATOM 1349 C CA . ARG A 1 167 ? 48.043 14.121 -73.931 1.00 94.69 167 ARG A CA 1
ATOM 1350 C C . ARG A 1 167 ? 47.144 12.987 -73.443 1.00 94.69 167 ARG A C 1
ATOM 1352 O O . ARG A 1 167 ? 46.678 13.049 -72.310 1.00 94.69 167 ARG A O 1
ATOM 1359 N N . ASN A 1 168 ? 46.970 11.931 -74.236 1.00 93.75 168 ASN A N 1
ATOM 1360 C CA . ASN A 1 168 ? 46.150 10.780 -73.850 1.00 93.75 168 ASN A CA 1
ATOM 1361 C C . ASN A 1 168 ? 46.715 10.065 -72.610 1.00 93.75 168 ASN A C 1
ATOM 1363 O O . ASN A 1 168 ? 45.958 9.659 -71.730 1.00 93.75 168 ASN A O 1
ATOM 1367 N N . MET A 1 169 ? 48.043 9.928 -72.504 1.00 93.38 169 MET A N 1
ATOM 1368 C CA . MET A 1 169 ? 48.679 9.363 -71.310 1.00 93.38 169 MET A CA 1
ATOM 1369 C C . MET A 1 169 ? 48.498 10.268 -70.089 1.00 93.38 169 MET A C 1
ATOM 1371 O O . MET A 1 169 ? 48.219 9.764 -69.002 1.00 93.38 169 MET A O 1
ATOM 1375 N N . GLN A 1 170 ? 48.600 11.588 -70.257 1.00 94.94 170 GLN A N 1
ATOM 1376 C CA . GLN A 1 170 ? 48.368 12.539 -69.172 1.00 94.94 170 GLN A CA 1
ATOM 1377 C C . GLN A 1 170 ? 46.909 12.514 -68.695 1.00 94.94 170 GLN A C 1
ATOM 1379 O O . GLN A 1 170 ? 46.657 12.513 -67.493 1.00 94.94 170 GLN A O 1
ATOM 1384 N N . GLU A 1 171 ? 45.942 12.452 -69.611 1.00 94.44 171 GLU A N 1
ATOM 1385 C CA . GLU A 1 171 ? 44.519 12.316 -69.284 1.00 94.44 171 GLU A CA 1
ATOM 1386 C C . GLU A 1 171 ? 44.227 10.994 -68.569 1.00 94.44 171 GLU A C 1
ATOM 1388 O O . GLU A 1 171 ? 43.541 10.993 -67.546 1.00 94.44 171 GLU A O 1
ATOM 1393 N N . SER A 1 172 ? 44.805 9.885 -69.043 1.00 92.50 172 SER A N 1
ATOM 1394 C CA . SER A 1 172 ? 44.691 8.580 -68.384 1.00 92.50 172 SER A CA 1
ATOM 1395 C C . SER A 1 172 ? 45.293 8.596 -66.977 1.00 92.50 172 SER A C 1
ATOM 1397 O O . SER A 1 172 ? 44.687 8.049 -66.057 1.00 92.50 172 SER A O 1
ATOM 1399 N N . HIS A 1 173 ? 46.446 9.243 -66.784 1.00 92.75 173 HIS A N 1
ATOM 1400 C CA . HIS A 1 173 ? 47.065 9.397 -65.468 1.00 92.75 173 HIS A CA 1
ATOM 1401 C C . HIS A 1 173 ? 46.198 10.252 -64.530 1.00 92.75 173 HIS A C 1
ATOM 1403 O O . HIS A 1 173 ? 45.943 9.859 -63.394 1.00 92.75 173 HIS A O 1
ATOM 1409 N N . ASN A 1 174 ? 45.668 11.374 -65.026 1.00 94.69 174 ASN A N 1
ATOM 1410 C CA . ASN A 1 174 ? 44.758 12.235 -64.270 1.00 94.69 174 ASN A CA 1
ATOM 1411 C C . ASN A 1 174 ? 43.429 11.530 -63.934 1.00 94.69 174 ASN A C 1
ATOM 1413 O O . ASN A 1 174 ? 42.823 11.820 -62.905 1.00 94.69 174 ASN A O 1
ATOM 1417 N N . SER A 1 175 ? 42.938 10.635 -64.799 1.00 95.38 175 SER A N 1
ATOM 1418 C CA . SER A 1 175 ? 41.758 9.807 -64.515 1.00 95.38 175 SER A CA 1
ATOM 1419 C C . SER A 1 175 ? 42.040 8.811 -63.397 1.00 95.38 175 SER A C 1
ATOM 1421 O O . SER A 1 175 ? 41.287 8.757 -62.431 1.00 95.38 175 SER A O 1
ATOM 1423 N N . TYR A 1 176 ? 43.167 8.100 -63.480 1.00 94.75 176 TYR A N 1
ATOM 1424 C CA . TYR A 1 176 ? 43.585 7.148 -62.454 1.00 94.75 176 TYR A CA 1
ATOM 1425 C C . TYR A 1 176 ? 43.764 7.809 -61.079 1.00 94.75 176 TYR A C 1
ATOM 1427 O O . TYR A 1 176 ? 43.294 7.280 -60.076 1.00 94.75 176 TYR A O 1
ATOM 1435 N N . GLU A 1 177 ? 44.402 8.983 -61.009 1.00 93.88 177 GLU A N 1
ATOM 1436 C CA . GLU A 1 177 ? 44.556 9.695 -59.732 1.00 93.88 177 GLU A CA 1
ATOM 1437 C C . GLU A 1 177 ? 43.214 10.200 -59.175 1.00 93.88 177 GLU A C 1
ATOM 1439 O O . GLU A 1 177 ? 43.032 10.198 -57.960 1.00 93.88 177 GLU A O 1
ATOM 1444 N N . ARG A 1 178 ? 42.243 10.568 -60.028 1.00 93.62 178 ARG A N 1
ATOM 1445 C CA . ARG A 1 178 ? 40.878 10.899 -59.578 1.00 93.62 178 ARG A CA 1
ATOM 1446 C C . ARG A 1 178 ? 40.164 9.685 -58.993 1.00 93.62 178 ARG A C 1
ATOM 1448 O O . ARG A 1 178 ? 39.719 9.768 -57.857 1.00 93.62 178 ARG A O 1
ATOM 1455 N N . GLU A 1 179 ? 40.132 8.561 -59.707 1.00 93.75 179 GLU A N 1
ATOM 1456 C CA . GLU A 1 179 ? 39.508 7.318 -59.222 1.00 93.75 179 GLU A CA 1
ATOM 1457 C C . GLU A 1 179 ? 40.146 6.835 -57.914 1.00 93.75 179 GLU A C 1
ATOM 1459 O O . GLU A 1 179 ? 39.462 6.438 -56.973 1.00 93.75 179 GLU A O 1
ATOM 1464 N N . LYS A 1 180 ? 41.475 6.919 -57.820 1.00 93.50 180 LYS A N 1
ATOM 1465 C CA . LYS A 1 180 ? 42.216 6.591 -56.602 1.00 93.50 180 LYS A CA 1
ATOM 1466 C C . LYS A 1 180 ? 41.834 7.511 -55.440 1.00 93.50 180 LYS A C 1
ATOM 1468 O O . LYS A 1 180 ? 41.634 7.017 -54.332 1.00 93.50 180 LYS A O 1
ATOM 1473 N N . ASN A 1 181 ? 41.714 8.820 -55.669 1.00 94.06 181 ASN A N 1
ATOM 1474 C CA . ASN A 1 181 ? 41.281 9.765 -54.637 1.00 94.06 181 ASN A CA 1
ATOM 1475 C C . ASN A 1 181 ? 39.822 9.532 -54.221 1.00 94.06 181 ASN A C 1
ATOM 1477 O O . ASN A 1 181 ? 39.545 9.499 -53.027 1.00 94.06 181 ASN A O 1
ATOM 1481 N N . GLU A 1 182 ? 38.916 9.293 -55.171 1.00 94.31 182 GLU A N 1
ATOM 1482 C CA . GLU A 1 182 ? 37.512 8.956 -54.899 1.00 94.31 182 GLU A CA 1
ATOM 1483 C C . GLU A 1 182 ? 37.394 7.687 -54.046 1.00 94.31 182 GLU A C 1
ATOM 1485 O O . GLU A 1 182 ? 36.642 7.661 -53.070 1.00 94.31 182 GLU A O 1
ATOM 1490 N N . TRP A 1 183 ? 38.199 6.664 -54.350 1.00 96.19 183 TRP A N 1
ATOM 1491 C CA . TRP A 1 183 ? 38.276 5.442 -53.552 1.00 96.19 183 TRP A CA 1
ATOM 1492 C C . TRP A 1 183 ? 38.782 5.705 -52.127 1.00 96.19 183 TRP A C 1
ATOM 1494 O O . TRP A 1 183 ? 38.221 5.180 -51.164 1.00 96.19 183 TRP A O 1
ATOM 1504 N N . TYR A 1 184 ? 39.817 6.538 -51.959 1.00 94.69 184 TYR A N 1
ATOM 1505 C CA . TYR A 1 184 ? 40.299 6.921 -50.628 1.00 94.69 184 TYR A CA 1
ATOM 1506 C C . TYR A 1 184 ? 39.246 7.705 -49.839 1.00 94.69 184 TYR A C 1
ATOM 1508 O O . TYR A 1 184 ? 39.031 7.407 -48.665 1.00 94.69 184 TYR A O 1
ATOM 1516 N N . GLU A 1 185 ? 38.561 8.662 -50.464 1.00 93.62 185 GLU A N 1
ATOM 1517 C CA . GLU A 1 185 ? 37.476 9.413 -49.829 1.00 93.62 185 GLU A CA 1
ATOM 1518 C C . GLU A 1 185 ? 36.309 8.507 -49.425 1.00 93.62 185 GLU A C 1
ATOM 1520 O O . GLU A 1 185 ? 35.756 8.657 -48.336 1.00 93.62 185 GLU A O 1
ATOM 1525 N N . GLU A 1 186 ? 35.941 7.535 -50.262 1.00 94.50 186 GLU A N 1
ATOM 1526 C CA . GLU A 1 186 ? 34.925 6.541 -49.919 1.00 94.50 186 GLU A CA 1
ATOM 1527 C C . GLU A 1 186 ? 35.347 5.696 -48.711 1.00 94.50 186 GLU A C 1
ATOM 1529 O O . GLU A 1 186 ? 34.550 5.500 -47.793 1.00 94.50 186 GLU A O 1
ATOM 1534 N N . LYS A 1 187 ? 36.613 5.266 -48.648 1.00 94.31 187 L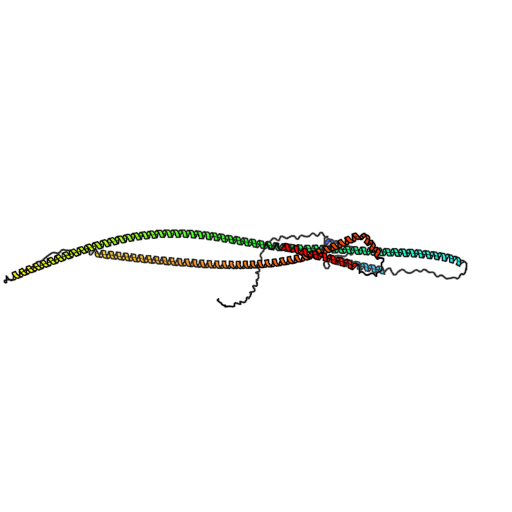YS A N 1
ATOM 1535 C CA . LYS A 1 187 ? 37.139 4.528 -47.491 1.00 94.31 187 LYS A CA 1
ATOM 1536 C C . LYS A 1 187 ? 37.155 5.363 -46.215 1.00 94.31 187 LYS A C 1
ATOM 1538 O O . LYS A 1 187 ? 36.863 4.825 -45.150 1.00 94.31 187 LYS A O 1
ATOM 1543 N N . VAL A 1 188 ? 37.454 6.657 -46.306 1.00 94.62 188 VAL A N 1
ATOM 1544 C CA . VAL A 1 188 ? 37.356 7.576 -45.161 1.00 94.62 188 VAL A CA 1
ATOM 1545 C C . VAL A 1 188 ? 35.903 7.691 -44.693 1.00 94.62 188 VAL A C 1
ATOM 1547 O O . VAL A 1 188 ? 35.641 7.508 -43.506 1.00 94.62 188 VAL A O 1
ATOM 1550 N N . ARG A 1 189 ? 34.946 7.869 -45.615 1.00 94.69 189 ARG A N 1
ATOM 1551 C CA . ARG A 1 189 ? 33.508 7.899 -45.289 1.00 94.69 189 ARG A CA 1
ATOM 1552 C C . ARG A 1 189 ? 33.024 6.598 -44.639 1.00 94.69 189 ARG A C 1
ATOM 1554 O O . ARG A 1 189 ? 32.207 6.642 -43.722 1.00 94.69 189 ARG A O 1
ATOM 1561 N N . ASP A 1 190 ? 33.514 5.439 -45.081 1.00 93.31 190 ASP A N 1
ATOM 1562 C CA . ASP A 1 190 ? 33.213 4.145 -44.450 1.00 93.31 190 ASP A CA 1
ATOM 1563 C C . ASP A 1 190 ? 33.690 4.094 -42.993 1.00 93.31 190 ASP A C 1
ATOM 1565 O O . ASP A 1 190 ? 32.946 3.657 -42.114 1.00 93.31 190 ASP A O 1
ATOM 1569 N N . VAL A 1 191 ? 34.916 4.554 -42.729 1.00 93.94 191 VAL A N 1
ATOM 1570 C CA . VAL A 1 191 ? 35.486 4.589 -41.375 1.00 93.94 191 VAL A CA 1
ATOM 1571 C C . VAL A 1 191 ? 34.699 5.543 -40.478 1.00 93.94 191 VAL A C 1
ATOM 1573 O O . VAL A 1 191 ? 34.330 5.153 -39.373 1.00 93.94 191 VAL A O 1
ATOM 1576 N N . GLU A 1 192 ? 34.360 6.740 -40.962 1.00 94.62 192 GLU A N 1
ATOM 1577 C CA . GLU A 1 192 ? 33.536 7.702 -40.218 1.00 94.62 192 GLU A CA 1
ATOM 1578 C C . GLU A 1 192 ? 32.142 7.142 -39.896 1.00 94.62 192 GLU A C 1
ATOM 1580 O O . GLU A 1 192 ? 31.643 7.315 -38.782 1.00 94.62 192 GLU A O 1
ATOM 1585 N N . ARG A 1 193 ? 31.508 6.416 -40.832 1.00 93.69 193 ARG A N 1
ATOM 1586 C CA . ARG A 1 193 ? 30.230 5.731 -40.568 1.00 93.69 193 ARG A CA 1
ATOM 1587 C C . ARG A 1 193 ? 30.360 4.697 -39.454 1.00 93.69 193 ARG A C 1
ATOM 1589 O O . ARG A 1 193 ? 29.534 4.691 -38.545 1.00 93.69 193 ARG A O 1
ATOM 1596 N N . LEU A 1 194 ? 31.401 3.867 -39.495 1.00 92.25 194 LEU A N 1
ATOM 1597 C CA . LEU A 1 194 ? 31.644 2.852 -38.467 1.00 92.25 194 LEU A CA 1
ATOM 1598 C C . LEU A 1 194 ? 31.967 3.471 -37.101 1.00 92.25 194 LEU A C 1
ATOM 1600 O O . LEU A 1 194 ? 31.538 2.946 -36.073 1.00 92.25 194 LEU A O 1
ATOM 1604 N N . GLU A 1 195 ? 32.695 4.588 -37.060 1.00 93.00 195 GLU A N 1
ATOM 1605 C CA . GLU A 1 195 ? 32.948 5.320 -35.816 1.00 93.00 195 GLU A CA 1
ATOM 1606 C C . GLU A 1 195 ? 31.664 5.918 -35.234 1.00 93.00 195 GLU A C 1
ATOM 1608 O O . GLU A 1 195 ? 31.422 5.772 -34.036 1.00 93.00 195 GLU A O 1
ATOM 1613 N N . ASN A 1 196 ? 30.803 6.499 -36.072 1.00 93.25 196 ASN A N 1
ATOM 1614 C CA . ASN A 1 196 ? 29.501 7.021 -35.651 1.00 93.25 196 ASN A CA 1
ATOM 1615 C C . ASN A 1 196 ? 28.544 5.913 -35.176 1.00 93.25 196 ASN A C 1
ATOM 1617 O O . ASN A 1 196 ? 27.820 6.081 -34.195 1.00 93.25 196 ASN A O 1
ATOM 1621 N N . GLU A 1 197 ? 28.543 4.748 -35.825 1.00 93.19 197 GLU A N 1
ATOM 1622 C CA . GLU A 1 197 ? 27.774 3.594 -35.348 1.00 93.19 197 GLU A CA 1
ATOM 1623 C C . GLU A 1 197 ? 28.314 3.066 -34.017 1.00 93.19 197 GLU A C 1
ATOM 1625 O O . GLU A 1 197 ? 27.538 2.712 -33.129 1.00 93.19 197 GLU A O 1
ATOM 1630 N N . LYS A 1 198 ? 29.639 3.064 -33.837 1.00 94.75 198 LYS A N 1
ATOM 1631 C CA . LYS A 1 198 ? 30.281 2.672 -32.580 1.00 94.75 198 LYS A CA 1
ATOM 1632 C C . LYS A 1 198 ? 29.940 3.629 -31.437 1.00 94.75 198 LYS A C 1
ATOM 1634 O O . LYS A 1 198 ? 29.700 3.163 -30.324 1.00 94.75 198 LYS A O 1
ATOM 1639 N N . THR A 1 199 ? 29.915 4.942 -31.673 1.00 92.94 199 THR A N 1
ATOM 1640 C CA . THR A 1 199 ? 29.509 5.916 -30.646 1.00 92.94 199 THR A CA 1
ATOM 1641 C C . THR A 1 199 ? 28.029 5.780 -30.308 1.00 92.94 199 THR A C 1
ATOM 1643 O O . THR A 1 199 ? 27.698 5.765 -29.124 1.00 92.94 199 THR A O 1
ATOM 1646 N N . ARG A 1 200 ? 27.157 5.570 -31.306 1.00 94.12 200 ARG A N 1
ATOM 1647 C CA . ARG A 1 200 ? 25.732 5.281 -31.077 1.00 94.12 200 ARG A CA 1
ATOM 1648 C C . ARG A 1 200 ? 25.538 4.017 -30.239 1.00 94.12 200 ARG A C 1
ATOM 1650 O O . ARG A 1 200 ? 24.829 4.058 -29.242 1.00 94.12 200 ARG A O 1
ATOM 1657 N N . PHE A 1 201 ? 26.221 2.926 -30.587 1.00 93.75 201 PHE A N 1
ATOM 1658 C CA . PHE A 1 201 ? 26.159 1.673 -29.832 1.00 93.75 201 PHE A CA 1
ATOM 1659 C C . PHE A 1 201 ? 26.647 1.836 -28.386 1.00 93.75 201 PHE A C 1
ATOM 1661 O O . PHE A 1 201 ? 26.046 1.293 -27.463 1.00 93.75 201 PHE A O 1
ATOM 1668 N N . ASN A 1 202 ? 27.723 2.597 -28.165 1.00 90.75 202 ASN A N 1
ATOM 1669 C CA . ASN A 1 202 ? 28.203 2.882 -26.813 1.00 90.75 202 ASN A CA 1
ATOM 1670 C C . ASN A 1 202 ? 27.188 3.701 -26.008 1.00 90.75 202 ASN A C 1
ATOM 1672 O O . ASN A 1 202 ? 26.968 3.391 -24.843 1.00 90.75 202 ASN A O 1
ATOM 1676 N N . HIS A 1 203 ? 26.544 4.691 -26.628 1.00 92.62 203 HIS A N 1
ATOM 1677 C CA . HIS A 1 203 ? 25.502 5.476 -25.974 1.00 92.62 203 HIS A CA 1
ATOM 1678 C C . HIS A 1 203 ? 24.282 4.615 -25.609 1.00 92.62 203 HIS A C 1
ATOM 1680 O O . HIS A 1 203 ? 23.851 4.623 -24.461 1.00 92.62 203 HIS A O 1
ATOM 1686 N N . GLU A 1 204 ? 23.784 3.793 -26.540 1.00 94.12 204 GLU A N 1
ATOM 1687 C CA . GLU A 1 204 ? 22.697 2.837 -26.271 1.00 94.12 204 GLU A CA 1
ATOM 1688 C C . GLU A 1 204 ? 23.064 1.864 -25.140 1.00 94.12 204 GLU A C 1
ATOM 1690 O O . GLU A 1 204 ? 22.243 1.562 -24.274 1.00 94.12 204 GLU A O 1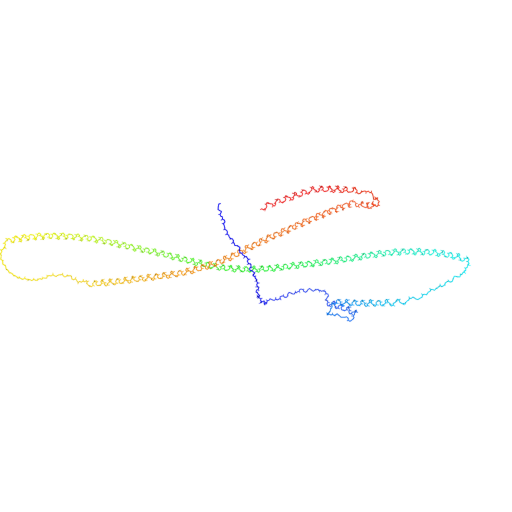
ATOM 1695 N N . LYS A 1 205 ? 24.318 1.399 -25.103 1.00 94.25 205 LYS A N 1
ATOM 1696 C CA . LYS A 1 205 ? 24.821 0.543 -24.027 1.00 94.25 205 LYS A CA 1
ATOM 1697 C C . LYS A 1 205 ? 24.829 1.261 -22.672 1.00 94.25 205 LYS A C 1
ATOM 1699 O O . LYS A 1 205 ? 24.426 0.657 -21.683 1.00 94.25 205 LYS A O 1
ATOM 1704 N N . GLU A 1 206 ? 25.273 2.515 -22.616 1.00 94.00 206 GLU A N 1
ATOM 1705 C CA . GLU A 1 206 ? 25.259 3.325 -21.391 1.00 94.00 206 GLU A CA 1
ATOM 1706 C C . GLU A 1 206 ? 23.829 3.570 -20.888 1.00 94.00 206 GLU A C 1
ATOM 1708 O O . GLU A 1 206 ? 23.576 3.445 -19.691 1.00 94.00 206 GLU A O 1
ATOM 1713 N N . GLU A 1 207 ? 22.877 3.848 -21.782 1.00 94.19 207 GLU A N 1
ATOM 1714 C CA . GLU A 1 207 ? 21.458 3.988 -21.423 1.00 94.19 207 GLU A CA 1
ATOM 1715 C C . GLU A 1 207 ? 20.872 2.674 -20.882 1.00 94.19 207 GLU A C 1
ATOM 1717 O O . GLU A 1 207 ? 20.211 2.665 -19.842 1.00 94.19 207 GLU A O 1
ATOM 1722 N N . LEU A 1 208 ? 21.182 1.532 -21.506 1.00 91.06 208 LEU A N 1
ATOM 1723 C CA . LEU A 1 208 ? 20.780 0.220 -20.985 1.00 91.06 208 LEU A CA 1
ATOM 1724 C C . LEU A 1 208 ? 21.410 -0.088 -19.618 1.00 91.06 208 LEU A C 1
ATOM 1726 O O . LEU A 1 208 ? 20.757 -0.692 -18.765 1.00 91.06 208 LEU A O 1
ATOM 1730 N N . GLU A 1 209 ? 22.659 0.322 -19.381 1.00 93.31 209 GLU A N 1
ATOM 1731 C CA . GLU A 1 209 ? 23.312 0.184 -18.076 1.00 93.31 209 GLU A CA 1
ATOM 1732 C C . GLU A 1 209 ? 22.640 1.059 -17.005 1.00 93.31 209 GLU A C 1
ATOM 1734 O O . GLU A 1 209 ? 22.415 0.569 -15.894 1.00 93.31 209 GLU A O 1
ATOM 1739 N N . LYS A 1 210 ? 22.239 2.297 -17.332 1.00 93.44 210 LYS A N 1
ATOM 1740 C CA . LYS A 1 210 ? 21.452 3.162 -16.431 1.00 93.44 210 LYS A CA 1
ATOM 1741 C C . LYS A 1 210 ? 20.109 2.528 -16.077 1.00 93.44 210 LYS A C 1
ATOM 1743 O O . LYS A 1 210 ? 19.818 2.355 -14.895 1.00 93.44 210 LYS A O 1
ATOM 1748 N N . ILE A 1 211 ? 19.351 2.073 -17.078 1.00 93.81 211 ILE A N 1
ATOM 1749 C CA . ILE A 1 211 ? 18.068 1.381 -16.872 1.00 93.81 211 ILE A CA 1
ATOM 1750 C C . ILE A 1 211 ? 18.266 0.132 -16.000 1.00 93.81 211 ILE A C 1
ATOM 1752 O O . ILE A 1 211 ? 17.479 -0.142 -15.094 1.00 93.81 211 ILE A O 1
ATOM 1756 N N . ALA A 1 212 ? 19.341 -0.631 -16.216 1.00 93.06 212 ALA A N 1
ATOM 1757 C CA . ALA A 1 212 ? 19.641 -1.807 -15.403 1.00 93.06 212 ALA A CA 1
ATOM 1758 C C . ALA A 1 212 ? 19.963 -1.463 -13.935 1.00 93.06 212 ALA A C 1
ATOM 1760 O O . ALA A 1 212 ? 19.657 -2.263 -13.044 1.00 93.06 212 ALA A O 1
ATOM 1761 N N . ILE A 1 213 ? 20.580 -0.308 -13.665 1.00 92.31 213 ILE A N 1
ATOM 1762 C CA . ILE A 1 213 ? 20.816 0.194 -12.303 1.00 92.31 213 ILE A CA 1
ATOM 1763 C C . ILE A 1 213 ? 19.489 0.615 -11.660 1.00 92.31 213 ILE A C 1
ATOM 1765 O O . ILE A 1 213 ? 19.179 0.143 -10.566 1.00 92.31 213 ILE A O 1
ATOM 1769 N N . GLU A 1 214 ? 18.663 1.394 -12.358 1.00 92.31 214 GLU A N 1
ATOM 1770 C CA . GLU A 1 214 ? 17.347 1.831 -11.868 1.00 92.31 214 GLU A CA 1
ATOM 1771 C C . GLU A 1 214 ? 16.427 0.643 -11.551 1.00 92.31 214 GLU A C 1
ATOM 1773 O O . GLU A 1 214 ? 15.810 0.588 -10.486 1.00 92.31 214 GLU A O 1
ATOM 1778 N N . LEU A 1 215 ? 16.399 -0.378 -12.414 1.00 90.12 215 LEU A N 1
ATOM 1779 C CA . LEU A 1 215 ? 15.636 -1.605 -12.170 1.00 90.12 215 LEU A CA 1
ATOM 1780 C C . LEU A 1 215 ? 16.116 -2.355 -10.918 1.00 90.12 215 LEU A C 1
ATOM 1782 O O . LEU A 1 215 ? 15.297 -2.918 -10.187 1.00 90.12 215 LEU A O 1
ATOM 1786 N N . LYS A 1 216 ? 17.426 -2.359 -10.633 1.00 93.56 216 LYS A N 1
ATOM 1787 C CA . LYS A 1 216 ? 17.961 -2.943 -9.390 1.00 93.56 216 LYS A CA 1
ATOM 1788 C C . LYS A 1 216 ? 17.536 -2.142 -8.162 1.00 93.56 216 LYS A C 1
ATOM 1790 O O . LYS A 1 216 ? 17.196 -2.748 -7.146 1.00 93.56 216 LYS A O 1
ATOM 1795 N N . GLU A 1 217 ? 17.523 -0.815 -8.247 1.00 91.44 217 GLU A N 1
ATOM 1796 C CA . GLU A 1 217 ? 17.055 0.044 -7.156 1.00 91.44 217 GLU A CA 1
ATOM 1797 C C . GLU A 1 217 ? 15.562 -0.139 -6.884 1.00 91.44 217 GLU A C 1
ATOM 1799 O O . GLU A 1 217 ? 15.165 -0.320 -5.731 1.00 91.44 217 GLU A O 1
ATOM 1804 N N . ILE A 1 218 ? 14.735 -0.163 -7.934 1.00 91.25 218 ILE A N 1
ATOM 1805 C CA . ILE A 1 218 ? 13.294 -0.418 -7.826 1.00 91.25 218 ILE A CA 1
ATOM 1806 C C . ILE A 1 218 ? 13.050 -1.787 -7.190 1.00 91.25 218 ILE A C 1
ATOM 1808 O O . ILE A 1 218 ? 12.265 -1.890 -6.247 1.00 91.25 218 ILE A O 1
ATOM 1812 N N . LYS A 1 219 ? 13.767 -2.827 -7.635 1.00 93.81 219 LYS A N 1
ATOM 1813 C CA . LYS A 1 219 ? 13.676 -4.164 -7.039 1.00 93.81 219 LYS A CA 1
ATOM 1814 C C . LYS A 1 219 ? 14.019 -4.151 -5.544 1.00 93.81 219 LYS A C 1
ATOM 1816 O O . LYS A 1 219 ? 13.270 -4.714 -4.752 1.00 93.81 219 LYS A O 1
ATOM 1821 N N . CYS A 1 220 ? 15.094 -3.468 -5.146 1.00 91.56 220 CYS A N 1
ATOM 1822 C CA . CYS A 1 220 ? 15.477 -3.329 -3.738 1.00 91.56 220 CYS A CA 1
ATOM 1823 C C . CYS A 1 220 ? 14.387 -2.618 -2.911 1.00 91.56 220 CYS A C 1
ATOM 1825 O O . CYS A 1 220 ? 14.029 -3.078 -1.828 1.00 91.56 220 CYS A O 1
ATOM 1827 N N . ARG A 1 221 ? 13.791 -1.537 -3.440 1.00 88.44 221 ARG A N 1
ATOM 1828 C CA . ARG A 1 221 ? 12.677 -0.829 -2.779 1.00 88.44 221 ARG A CA 1
ATOM 1829 C C . ARG A 1 221 ? 11.439 -1.716 -2.620 1.00 88.44 221 ARG A C 1
ATOM 1831 O O . ARG A 1 221 ? 10.793 -1.656 -1.576 1.00 88.44 221 ARG A O 1
ATOM 1838 N N . ILE A 1 222 ? 11.117 -2.537 -3.623 1.00 89.50 222 ILE A N 1
ATOM 1839 C CA . ILE A 1 222 ? 10.013 -3.507 -3.550 1.00 89.50 222 ILE A CA 1
ATOM 1840 C C . ILE A 1 222 ? 10.281 -4.539 -2.447 1.00 89.50 222 ILE A C 1
ATOM 1842 O O . ILE A 1 222 ? 9.415 -4.752 -1.604 1.00 89.50 222 ILE A O 1
ATOM 1846 N N . GLU A 1 223 ? 11.486 -5.116 -2.391 1.00 90.88 223 GLU A N 1
ATOM 1847 C CA . GLU A 1 223 ? 11.863 -6.096 -1.360 1.00 90.88 223 GLU A CA 1
ATOM 1848 C C . GLU A 1 223 ? 11.807 -5.512 0.065 1.00 90.88 223 GLU A C 1
ATOM 1850 O O . GLU A 1 223 ? 11.436 -6.211 1.012 1.00 90.88 223 GLU A O 1
ATOM 1855 N N . ILE A 1 224 ? 12.156 -4.232 0.242 1.00 90.94 224 ILE A N 1
ATOM 1856 C CA . ILE A 1 224 ? 12.024 -3.533 1.531 1.00 90.94 224 ILE A CA 1
ATOM 1857 C C . ILE A 1 224 ? 10.546 -3.391 1.913 1.00 90.94 224 ILE A C 1
ATOM 1859 O O . ILE A 1 224 ? 10.162 -3.811 3.005 1.00 90.94 224 ILE A O 1
ATOM 1863 N N . LYS A 1 225 ? 9.703 -2.883 1.002 1.00 92.31 225 LYS A N 1
ATOM 1864 C CA . LYS A 1 225 ? 8.262 -2.719 1.255 1.00 92.31 225 LYS A CA 1
ATOM 1865 C C . LYS A 1 225 ? 7.558 -4.046 1.530 1.00 92.31 225 LYS A C 1
ATOM 1867 O O . LYS A 1 225 ? 6.657 -4.101 2.361 1.00 92.31 225 LYS A O 1
ATOM 1872 N N . GLU A 1 226 ? 7.974 -5.126 0.873 1.00 90.44 226 GLU A N 1
ATOM 1873 C CA . GLU A 1 226 ? 7.448 -6.468 1.129 1.00 90.44 226 GLU A CA 1
ATOM 1874 C C . GLU A 1 226 ? 7.774 -6.937 2.556 1.00 90.44 226 GLU A C 1
ATOM 1876 O O . GLU A 1 226 ? 6.898 -7.440 3.262 1.00 90.44 226 GLU A O 1
ATOM 1881 N N . LYS A 1 227 ? 9.006 -6.707 3.033 1.00 90.25 227 LYS A N 1
ATOM 1882 C CA . LYS A 1 227 ? 9.400 -7.018 4.419 1.00 90.25 227 LYS A CA 1
ATOM 1883 C C . LYS A 1 227 ? 8.645 -6.171 5.443 1.00 90.25 227 LYS A C 1
ATOM 1885 O O . LYS A 1 227 ? 8.227 -6.704 6.472 1.00 90.25 227 LYS A O 1
ATOM 1890 N N . GLU A 1 228 ? 8.454 -4.882 5.172 1.00 90.69 228 GLU A N 1
ATOM 1891 C CA . GLU A 1 228 ? 7.665 -3.978 6.019 1.00 90.69 228 GLU A CA 1
ATOM 1892 C C . GLU A 1 228 ? 6.201 -4.426 6.100 1.00 90.69 228 GLU A C 1
ATOM 1894 O O . GLU A 1 228 ? 5.652 -4.545 7.199 1.00 90.69 228 GLU A O 1
ATOM 1899 N N . ALA A 1 229 ? 5.590 -4.767 4.961 1.00 89.62 229 ALA A N 1
ATOM 1900 C CA . ALA A 1 229 ? 4.229 -5.291 4.899 1.00 89.62 229 ALA A CA 1
ATOM 1901 C C . ALA A 1 229 ? 4.092 -6.621 5.659 1.00 89.62 229 ALA A C 1
ATOM 1903 O O . ALA A 1 229 ? 3.139 -6.800 6.417 1.00 89.62 229 ALA A O 1
ATOM 1904 N N . LEU A 1 230 ? 5.065 -7.529 5.525 1.00 92.56 230 LEU A N 1
ATOM 1905 C CA . LEU A 1 230 ? 5.086 -8.800 6.255 1.00 92.56 230 LEU A CA 1
ATOM 1906 C C . LEU A 1 230 ? 5.210 -8.586 7.774 1.00 92.56 230 LEU A C 1
ATOM 1908 O O . LEU A 1 230 ? 4.560 -9.279 8.556 1.00 92.56 230 LEU A O 1
ATOM 1912 N N . SER A 1 231 ? 6.034 -7.625 8.198 1.00 91.56 231 SER A N 1
ATOM 1913 C CA . SER A 1 231 ? 6.178 -7.245 9.607 1.00 91.56 231 SER A CA 1
ATOM 1914 C C . SER A 1 231 ? 4.876 -6.657 10.164 1.00 91.56 231 SER A C 1
ATOM 1916 O O . SER A 1 231 ? 4.378 -7.111 11.194 1.00 91.56 231 SER A O 1
ATOM 1918 N N . SER A 1 232 ? 4.262 -5.718 9.435 1.00 89.69 232 SER A N 1
ATOM 1919 C CA . SER A 1 232 ? 2.967 -5.122 9.789 1.00 89.69 232 SER A CA 1
ATOM 1920 C C . SER A 1 232 ? 1.856 -6.175 9.884 1.00 89.69 232 SER A C 1
ATOM 1922 O O . SER A 1 232 ? 1.071 -6.174 10.835 1.00 89.69 232 SER A O 1
ATOM 1924 N N . PHE A 1 233 ? 1.830 -7.133 8.952 1.00 89.50 233 PHE A N 1
ATOM 1925 C CA . PHE A 1 233 ? 0.885 -8.247 8.975 1.00 89.50 233 PHE A CA 1
ATOM 1926 C C . PHE A 1 233 ? 1.043 -9.115 10.230 1.00 89.50 233 PHE A C 1
ATOM 1928 O O . PHE A 1 233 ? 0.044 -9.411 10.883 1.00 89.50 233 PHE A O 1
ATOM 1935 N N . LYS A 1 234 ? 2.280 -9.458 10.622 1.00 92.06 234 LYS A N 1
ATOM 1936 C CA . LYS A 1 234 ? 2.546 -10.218 11.858 1.00 92.06 234 LYS A CA 1
ATOM 1937 C C . LYS A 1 234 ? 2.065 -9.482 13.106 1.00 92.06 234 LYS A C 1
ATOM 1939 O O . LYS A 1 234 ? 1.382 -10.080 13.930 1.00 92.06 234 LYS A O 1
ATOM 1944 N N . ILE A 1 235 ? 2.348 -8.182 13.212 1.00 90.75 235 ILE A N 1
ATOM 1945 C CA . ILE A 1 235 ? 1.873 -7.352 14.332 1.00 90.75 235 ILE A CA 1
ATOM 1946 C C . ILE A 1 235 ? 0.338 -7.342 14.376 1.00 90.75 235 ILE A C 1
ATOM 1948 O O . ILE A 1 235 ? -0.266 -7.459 15.441 1.00 90.75 235 ILE A O 1
ATOM 1952 N N . ARG A 1 236 ? -0.322 -7.238 13.216 1.00 88.44 236 ARG A N 1
ATOM 1953 C CA . ARG A 1 236 ? -1.788 -7.275 13.131 1.00 88.44 236 ARG A CA 1
ATOM 1954 C C . ARG A 1 236 ? -2.360 -8.629 13.547 1.00 88.44 236 ARG A C 1
ATOM 1956 O O . ARG A 1 236 ? -3.377 -8.661 14.234 1.00 88.44 236 ARG A O 1
ATOM 1963 N N . GLU A 1 237 ? -1.715 -9.723 13.155 1.00 93.94 237 GLU A N 1
ATOM 1964 C CA . GLU A 1 237 ? -2.088 -11.082 13.553 1.00 93.94 237 GLU A CA 1
ATOM 1965 C C . GLU A 1 237 ? -1.946 -11.285 15.071 1.00 93.94 237 GLU A C 1
ATOM 1967 O O . GLU A 1 237 ? -2.842 -11.834 15.712 1.00 93.94 237 GLU A O 1
ATOM 1972 N N . GLU A 1 238 ? -0.858 -10.798 15.672 1.00 91.88 238 GLU A N 1
ATOM 1973 C CA . GLU A 1 238 ? -0.654 -10.823 17.126 1.00 91.88 238 GLU A CA 1
ATOM 1974 C C . GLU A 1 238 ? -1.710 -9.990 17.861 1.00 91.88 238 GLU A C 1
ATOM 1976 O O . GLU A 1 238 ? -2.320 -10.473 18.816 1.00 91.88 238 GLU A O 1
ATOM 1981 N N . ASN A 1 239 ? -2.007 -8.783 17.371 1.00 89.94 239 ASN A N 1
ATOM 1982 C CA . ASN A 1 239 ? -3.071 -7.944 17.921 1.00 89.94 239 ASN A CA 1
ATOM 1983 C C . ASN A 1 239 ? -4.442 -8.628 17.835 1.00 89.94 239 ASN A C 1
ATOM 1985 O O . ASN A 1 239 ? -5.208 -8.581 18.797 1.00 89.94 239 ASN A O 1
ATOM 1989 N N . LEU A 1 240 ? -4.751 -9.303 16.722 1.00 91.94 240 LEU A N 1
ATOM 1990 C CA . LEU A 1 240 ? -5.987 -10.079 16.580 1.00 91.94 240 LEU A CA 1
ATOM 1991 C C . LEU A 1 240 ? -6.067 -11.211 17.609 1.00 91.94 240 LEU A C 1
ATOM 1993 O O . LEU A 1 240 ? -7.104 -11.352 18.250 1.00 91.94 240 LEU A O 1
ATOM 1997 N N . LYS A 1 241 ? -4.975 -11.948 17.852 1.00 93.19 241 LYS A N 1
ATOM 1998 C CA . LYS A 1 241 ? -4.927 -12.990 18.897 1.00 93.19 241 LYS A CA 1
ATOM 1999 C C . LYS A 1 241 ? -5.173 -12.418 20.295 1.00 93.19 241 LYS A C 1
ATOM 2001 O O . LYS A 1 241 ? -5.850 -13.047 21.109 1.00 93.19 241 LYS A O 1
ATOM 2006 N N . VAL A 1 242 ? -4.653 -11.222 20.583 1.00 92.88 242 VAL A N 1
ATOM 2007 C CA . VAL A 1 242 ? -4.920 -10.522 21.851 1.00 92.88 242 VAL A CA 1
ATOM 2008 C C . VAL A 1 242 ? -6.397 -10.136 21.956 1.00 92.88 242 VAL A C 1
ATOM 2010 O O . VAL A 1 242 ? -7.014 -10.404 22.985 1.00 92.88 242 VAL A O 1
ATOM 2013 N N . PHE A 1 243 ? -6.994 -9.577 20.899 1.00 90.25 243 PHE A N 1
ATOM 2014 C CA . PHE A 1 243 ? -8.421 -9.236 20.888 1.00 90.25 243 PHE A CA 1
ATOM 2015 C C . PHE A 1 243 ? -9.327 -10.464 21.016 1.00 90.25 243 PHE A C 1
ATOM 2017 O O . PHE A 1 243 ? -10.300 -10.416 21.765 1.00 90.25 243 PHE A O 1
ATOM 2024 N N . GLU A 1 244 ? -9.006 -11.569 20.341 1.00 91.81 244 GLU A N 1
ATOM 2025 C CA . GLU A 1 244 ? -9.726 -12.839 20.480 1.00 91.81 244 GLU A CA 1
ATOM 2026 C C . GLU A 1 244 ? -9.681 -13.358 21.918 1.00 91.81 244 GLU A C 1
ATOM 2028 O O . GLU A 1 244 ? -10.705 -13.789 22.451 1.00 91.81 244 GLU A O 1
ATOM 2033 N N . LYS A 1 245 ? -8.515 -13.268 22.571 1.00 95.06 245 LYS A N 1
ATOM 2034 C CA . LYS A 1 245 ? -8.377 -13.620 23.985 1.00 95.06 245 LYS A CA 1
ATOM 2035 C C . LYS A 1 245 ? -9.232 -12.712 24.871 1.00 95.06 245 LYS A C 1
ATOM 2037 O O . LYS A 1 245 ? -10.017 -13.228 25.655 1.00 95.06 245 LYS A O 1
ATOM 2042 N N . CYS A 1 246 ? -9.156 -11.390 24.701 1.00 92.88 246 CYS A N 1
ATOM 2043 C CA . CYS A 1 246 ? -9.981 -10.451 25.467 1.00 92.88 246 CYS A CA 1
ATOM 2044 C C . CYS A 1 246 ? -11.482 -10.712 25.279 1.00 92.88 246 CYS A C 1
ATOM 2046 O O . CYS A 1 246 ? -12.222 -10.730 26.253 1.00 92.88 246 CYS A O 1
ATOM 2048 N N . LEU A 1 247 ? -11.935 -10.971 24.048 1.00 91.25 247 LEU A N 1
ATOM 2049 C CA . LEU A 1 247 ? -13.333 -11.313 23.769 1.00 91.25 247 LEU A CA 1
ATOM 2050 C C . LEU A 1 247 ? -13.764 -12.601 24.473 1.00 91.25 247 LEU A C 1
ATOM 2052 O O . LEU A 1 247 ? -14.894 -12.692 24.955 1.00 91.25 247 LEU A O 1
ATOM 2056 N N . LYS A 1 248 ? -12.879 -13.600 24.527 1.00 94.44 248 LYS A N 1
ATOM 2057 C CA . LYS A 1 248 ? -13.135 -14.844 25.249 1.00 94.44 248 LYS A CA 1
ATOM 2058 C C . LYS A 1 248 ? -13.244 -14.596 26.755 1.00 94.44 248 LYS A C 1
ATOM 2060 O O . LYS A 1 248 ? -14.222 -15.042 27.348 1.00 94.44 248 LYS A O 1
ATOM 2065 N N . ASP A 1 249 ? -12.310 -13.841 27.325 1.00 94.06 249 ASP A N 1
ATOM 2066 C CA . ASP A 1 249 ? -12.282 -13.511 28.752 1.00 94.06 249 ASP A CA 1
ATOM 2067 C C . ASP A 1 249 ? -13.548 -12.717 29.150 1.00 94.06 249 ASP A C 1
ATOM 2069 O O . ASP A 1 249 ? -14.257 -13.105 30.075 1.00 94.06 249 ASP A O 1
ATOM 2073 N N . THR A 1 250 ? -13.936 -11.692 28.378 1.00 93.75 250 THR A N 1
ATOM 2074 C CA . THR A 1 250 ? -15.178 -10.925 28.614 1.00 93.75 250 THR A CA 1
ATOM 2075 C C . THR A 1 250 ? -16.434 -11.790 28.483 1.00 93.75 25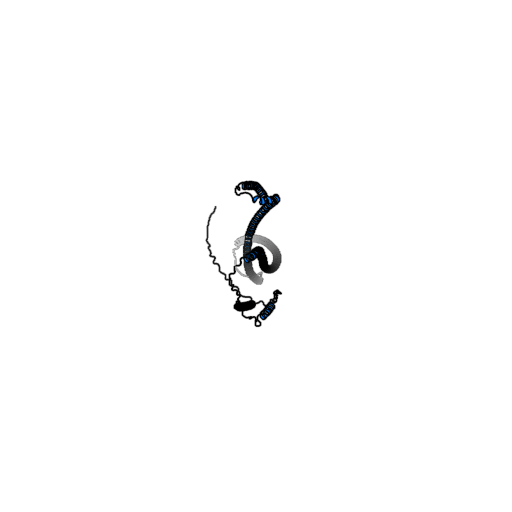0 THR A C 1
ATOM 2077 O O . THR A 1 250 ? -17.411 -11.601 29.206 1.00 93.75 250 THR A O 1
ATOM 2080 N N . LYS A 1 251 ? -16.445 -12.763 27.564 1.00 95.00 251 LYS A N 1
ATOM 2081 C CA . LYS A 1 251 ? -17.569 -13.698 27.426 1.00 95.00 251 LYS A CA 1
ATOM 2082 C C . LYS A 1 251 ? -17.694 -14.619 28.643 1.00 95.00 251 LYS A C 1
ATOM 2084 O O . LYS A 1 251 ? -18.817 -14.937 29.036 1.00 95.00 251 LYS A O 1
ATOM 2089 N N . GLU A 1 252 ? -16.573 -15.069 29.202 1.00 95.06 252 GLU A N 1
ATOM 2090 C CA . GLU A 1 252 ? -16.545 -15.874 30.426 1.00 95.06 252 GLU A CA 1
ATOM 2091 C C . GLU A 1 252 ? -17.015 -15.049 31.636 1.00 95.06 252 GLU A C 1
ATOM 2093 O O . GLU A 1 252 ? -17.894 -15.509 32.366 1.00 95.06 252 GLU A O 1
ATOM 2098 N N . GLU A 1 253 ? -16.554 -13.803 31.770 1.00 95.38 253 GLU A N 1
ATOM 2099 C CA . GLU A 1 253 ? -16.974 -12.874 32.831 1.00 95.38 253 GLU A CA 1
ATOM 2100 C C . GLU A 1 253 ? -18.481 -12.566 32.775 1.00 95.38 253 GLU A C 1
ATOM 2102 O O . GLU A 1 253 ? -19.187 -12.701 33.775 1.00 95.38 253 GLU A O 1
ATOM 2107 N N . LEU A 1 254 ? -19.025 -12.275 31.586 1.00 92.12 254 LEU A N 1
ATOM 2108 C CA . LEU A 1 254 ? -20.468 -12.073 31.399 1.00 92.12 254 LEU A CA 1
ATOM 2109 C C . LEU A 1 254 ? -21.290 -13.322 31.743 1.00 92.12 254 LEU A C 1
ATOM 2111 O O . LEU A 1 254 ? -22.424 -13.221 32.224 1.00 92.12 254 LEU A O 1
ATOM 2115 N N . LEU A 1 255 ? -20.756 -14.517 31.477 1.00 94.75 255 LEU A N 1
ATOM 2116 C CA . LEU A 1 255 ? -21.421 -15.765 31.844 1.00 94.75 255 LEU A CA 1
ATOM 2117 C C . LEU A 1 255 ? -21.427 -15.955 33.367 1.00 94.75 255 LEU A C 1
ATOM 2119 O O . LEU A 1 255 ? -22.439 -16.390 33.924 1.00 94.75 255 LEU A O 1
ATOM 2123 N N . GLU A 1 256 ? -20.329 -15.616 34.040 1.00 94.94 256 GLU A N 1
ATOM 2124 C CA . GLU A 1 256 ? -20.227 -15.651 35.497 1.00 94.94 256 GLU A CA 1
ATOM 2125 C C . GLU A 1 256 ? -21.172 -14.640 36.158 1.00 94.94 256 GLU A C 1
ATOM 2127 O O . GLU A 1 256 ? -21.936 -15.013 37.053 1.00 94.94 256 GLU A O 1
ATOM 2132 N N . GLU A 1 257 ? -21.222 -13.405 35.659 1.00 94.06 257 GLU A N 1
ATOM 2133 C CA . GLU A 1 257 ? -22.126 -12.363 36.150 1.00 94.06 257 GLU A CA 1
ATOM 2134 C C . GLU A 1 257 ? -23.597 -12.745 35.939 1.00 94.06 257 GLU A C 1
ATOM 2136 O O . GLU A 1 257 ? -24.420 -12.625 36.851 1.00 94.06 257 GLU A O 1
ATOM 2141 N N . LYS A 1 258 ? -23.935 -13.319 34.776 1.00 94.81 258 LYS A N 1
ATOM 2142 C CA . LYS A 1 258 ? -25.270 -13.878 34.524 1.00 94.81 258 LYS A CA 1
ATOM 2143 C C . LYS A 1 258 ? -25.624 -14.955 35.550 1.00 94.81 258 LYS A C 1
ATOM 2145 O O . LYS A 1 258 ? -26.732 -14.940 36.092 1.00 94.81 258 LYS A O 1
ATOM 2150 N N . ASN A 1 259 ? -24.700 -15.873 35.830 1.00 94.88 259 ASN A N 1
ATOM 2151 C CA . ASN A 1 259 ? -24.908 -16.931 36.817 1.00 94.88 259 ASN A CA 1
ATOM 2152 C C . ASN A 1 259 ? -25.080 -16.353 38.233 1.00 94.88 259 ASN A C 1
ATOM 2154 O O . ASN A 1 259 ? -25.968 -16.793 38.971 1.00 94.88 259 ASN A O 1
ATOM 2158 N N . LYS A 1 260 ? -24.289 -15.340 38.605 1.00 95.56 260 LYS A N 1
ATOM 2159 C CA . LYS A 1 260 ? -24.414 -14.619 39.880 1.00 95.56 260 LYS A CA 1
ATOM 2160 C C . LYS A 1 260 ? -25.777 -13.933 40.000 1.00 95.56 260 LYS A C 1
ATOM 2162 O O . LYS A 1 260 ? -26.495 -14.193 40.962 1.00 95.56 260 LYS A O 1
ATOM 2167 N N . SER A 1 261 ? -26.198 -13.195 38.974 1.00 93.00 261 SER A N 1
ATOM 2168 C CA . SER A 1 261 ? -27.515 -12.549 38.914 1.00 93.00 261 SER A CA 1
ATOM 2169 C C . SER A 1 261 ? -28.662 -13.559 39.034 1.00 93.00 261 SER A C 1
ATOM 2171 O O . SER A 1 261 ? -29.640 -13.320 39.744 1.00 93.00 261 SER A O 1
ATOM 2173 N N . THR A 1 262 ? -28.557 -14.731 38.394 1.00 93.00 262 THR A N 1
ATOM 2174 C CA . THR A 1 262 ? -29.575 -15.783 38.562 1.00 93.00 262 THR A CA 1
ATOM 2175 C C . THR A 1 262 ? -29.625 -16.345 39.982 1.00 93.00 262 THR A C 1
ATOM 2177 O O . THR A 1 262 ? -30.721 -16.590 40.481 1.00 93.00 262 THR A O 1
ATOM 2180 N N . LYS A 1 263 ? -28.480 -16.505 40.660 1.00 94.81 263 LYS A N 1
ATOM 2181 C CA . LYS A 1 263 ? -28.436 -16.935 42.068 1.00 94.81 263 LYS A CA 1
ATOM 2182 C C . LYS A 1 263 ? -29.049 -15.884 42.994 1.00 94.81 263 LYS A C 1
ATOM 2184 O O . LYS A 1 263 ? -29.860 -16.233 43.844 1.00 94.81 263 LYS A O 1
ATOM 2189 N N . GLU A 1 264 ? -28.725 -14.610 42.794 1.00 94.12 264 GLU A N 1
ATOM 2190 C CA . GLU A 1 264 ? -29.310 -13.500 43.557 1.00 94.12 264 GLU A CA 1
ATOM 2191 C C . GLU A 1 264 ? -30.828 -13.423 43.369 1.00 94.12 264 GLU A C 1
ATOM 2193 O O . GLU A 1 264 ? -31.557 -13.296 44.349 1.00 94.12 264 GLU A O 1
ATOM 2198 N N . LYS A 1 265 ? -31.334 -13.604 42.140 1.00 94.94 265 LYS A N 1
ATOM 2199 C CA . LYS A 1 265 ? -32.783 -13.690 41.888 1.00 94.94 265 LYS A CA 1
ATOM 2200 C C . LYS A 1 265 ? -33.447 -14.825 42.665 1.00 94.94 265 LYS A C 1
ATOM 2202 O O . LYS A 1 265 ? -34.529 -14.621 43.208 1.00 94.94 265 LYS A O 1
ATOM 2207 N N . ILE A 1 266 ? -32.817 -15.999 42.724 1.00 95.19 266 ILE A N 1
ATOM 2208 C CA . ILE A 1 266 ? -33.326 -17.137 43.504 1.00 95.19 266 ILE A CA 1
ATOM 2209 C C . ILE A 1 266 ? -33.339 -16.796 45.002 1.00 95.19 266 ILE A C 1
ATOM 2211 O O . ILE A 1 266 ? 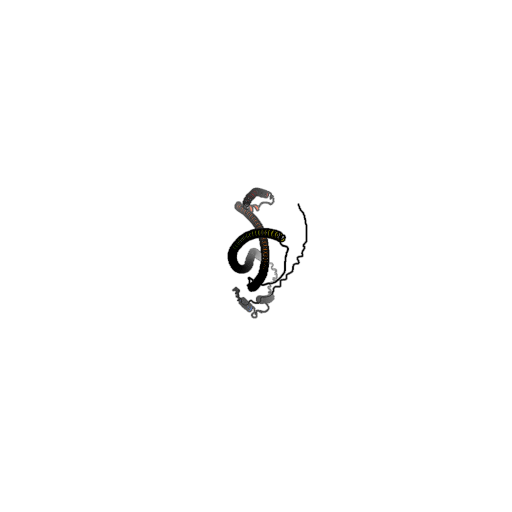-34.356 -17.025 45.656 1.00 95.19 266 ILE A O 1
ATOM 2215 N N . ASN A 1 267 ? -32.267 -16.197 45.531 1.00 94.81 267 ASN A N 1
ATOM 2216 C CA . ASN A 1 267 ? -32.191 -15.785 46.937 1.00 94.81 267 ASN A CA 1
ATOM 2217 C C . ASN A 1 267 ? -33.263 -14.748 47.297 1.00 94.81 267 ASN A C 1
ATOM 2219 O O . ASN A 1 267 ? -33.966 -14.924 48.289 1.00 94.81 267 ASN A O 1
ATOM 2223 N N . ILE A 1 268 ? -33.446 -13.716 46.467 1.00 93.31 268 ILE A N 1
ATOM 2224 C CA . ILE A 1 268 ? -34.491 -12.699 46.660 1.00 93.31 268 ILE A CA 1
ATOM 2225 C C . ILE A 1 268 ? -35.875 -13.355 46.705 1.00 93.31 268 ILE A C 1
ATOM 2227 O O . ILE A 1 268 ? -36.705 -13.009 47.544 1.00 93.31 268 ILE A O 1
ATOM 2231 N N . GLU A 1 269 ? -36.148 -14.312 45.817 1.00 94.44 269 GLU A N 1
ATOM 2232 C CA . GLU A 1 269 ? -37.444 -14.992 45.793 1.00 94.44 269 GLU A CA 1
ATOM 2233 C C . GLU A 1 269 ? -37.653 -15.879 47.031 1.00 94.44 269 GLU A C 1
ATOM 2235 O O . GLU A 1 269 ? -38.755 -15.946 47.580 1.00 94.44 269 GLU A O 1
ATOM 2240 N N . GLN A 1 270 ? -36.581 -16.493 47.536 1.00 95.12 270 GLN A N 1
ATOM 2241 C CA . GLN A 1 270 ? -36.597 -17.250 48.785 1.00 95.12 270 GLN A CA 1
ATOM 2242 C C . GLN A 1 270 ? -36.836 -16.345 50.007 1.00 95.12 270 GLN A C 1
ATOM 2244 O O . GLN A 1 270 ? -37.631 -16.689 50.885 1.00 95.12 270 GLN A O 1
ATOM 2249 N N . GLU A 1 271 ? -36.218 -15.165 50.056 1.00 94.19 271 GLU A N 1
ATOM 2250 C CA . GLU A 1 271 ? -36.453 -14.168 51.105 1.00 94.19 271 GLU A CA 1
ATOM 2251 C C . GLU A 1 271 ? -37.877 -13.612 51.066 1.00 94.19 271 GLU A C 1
ATOM 2253 O O . GLU A 1 271 ? -38.531 -13.544 52.108 1.00 94.19 271 GLU A O 1
ATOM 2258 N N . LYS A 1 272 ? -38.413 -13.298 49.879 1.00 94.19 272 LYS A N 1
ATOM 2259 C CA . LYS A 1 272 ? -39.827 -12.915 49.722 1.00 94.19 272 LYS A CA 1
ATOM 2260 C C . LYS A 1 272 ? -40.763 -13.994 50.250 1.00 94.19 272 LYS A C 1
ATOM 2262 O O . LYS A 1 272 ? -41.741 -13.680 50.929 1.00 94.19 272 LYS A O 1
ATOM 2267 N N . TRP A 1 273 ? -40.472 -15.261 49.957 1.00 97.00 273 TRP A N 1
ATOM 2268 C CA . TRP A 1 273 ? -41.257 -16.376 50.473 1.00 97.00 273 TRP A CA 1
ATOM 2269 C C . TRP A 1 273 ? -41.190 -16.446 52.005 1.00 97.00 273 TRP A C 1
ATOM 2271 O O . TRP A 1 273 ? -42.230 -16.560 52.655 1.00 97.00 273 TRP A O 1
ATOM 2281 N N . ASN A 1 274 ? -40.003 -16.289 52.598 1.00 95.69 274 ASN A N 1
ATOM 2282 C CA . ASN A 1 274 ? -39.826 -16.242 54.053 1.00 95.69 274 ASN A CA 1
ATOM 2283 C C . ASN A 1 274 ? -40.583 -15.069 54.697 1.00 95.69 274 ASN A C 1
ATOM 2285 O O . ASN A 1 274 ? -41.276 -15.263 55.697 1.00 95.69 274 ASN A O 1
ATOM 2289 N N . LEU A 1 275 ? -40.507 -13.870 54.113 1.00 93.56 275 LEU A N 1
ATOM 2290 C CA . LEU A 1 275 ? -41.254 -12.693 54.565 1.00 93.56 275 LEU A CA 1
ATOM 2291 C C . LEU A 1 275 ? -42.765 -12.932 54.500 1.00 93.56 275 LEU A C 1
ATOM 2293 O O . LEU A 1 275 ? -43.473 -12.638 55.461 1.00 93.56 275 LEU A O 1
ATOM 2297 N N . ALA A 1 276 ? -43.261 -13.543 53.422 1.00 93.38 276 ALA A N 1
ATOM 2298 C CA . ALA A 1 276 ? -44.669 -13.912 53.309 1.00 93.38 276 ALA A CA 1
ATOM 2299 C C . ALA A 1 276 ? -45.094 -14.915 54.400 1.00 93.38 276 ALA A C 1
ATOM 2301 O O . ALA A 1 276 ? -46.194 -14.801 54.943 1.00 93.38 276 ALA A O 1
ATOM 2302 N N . GLN A 1 277 ? -44.231 -15.870 54.767 1.00 93.69 277 GLN A N 1
ATOM 2303 C CA . GLN A 1 277 ? -44.487 -16.781 55.890 1.00 93.69 277 GLN A CA 1
ATOM 2304 C C . GLN A 1 277 ? -44.508 -16.050 57.238 1.00 93.69 277 GLN A C 1
ATOM 2306 O O . GLN A 1 277 ? -45.384 -16.315 58.063 1.00 93.69 277 GLN A O 1
ATOM 2311 N N . MET A 1 278 ? -43.581 -15.116 57.475 1.00 93.00 278 MET A N 1
ATOM 2312 C CA . MET A 1 278 ? -43.587 -14.305 58.697 1.00 93.00 278 MET A CA 1
ATOM 2313 C C . MET A 1 278 ? -44.841 -13.435 58.787 1.00 93.00 278 MET A C 1
ATOM 2315 O O . MET A 1 278 ? -45.478 -13.406 59.839 1.00 93.00 278 MET A O 1
ATOM 2319 N N . GLN A 1 279 ? -45.249 -12.805 57.682 1.00 95.00 279 GLN A N 1
ATOM 2320 C CA . GLN A 1 279 ? -46.466 -11.999 57.631 1.00 95.00 279 GLN A CA 1
ATOM 2321 C C . GLN A 1 279 ? -47.708 -12.831 57.967 1.00 95.00 279 GLN A C 1
ATOM 2323 O O . GLN A 1 279 ? -48.548 -12.387 58.743 1.00 95.00 279 GLN A O 1
ATOM 2328 N N . ARG A 1 280 ? -47.813 -14.067 57.456 1.00 92.38 280 ARG A N 1
ATOM 2329 C CA . ARG A 1 280 ? -48.913 -14.979 57.823 1.00 92.38 280 ARG A CA 1
ATOM 2330 C C . ARG A 1 280 ? -48.944 -15.262 59.326 1.00 92.38 280 ARG A C 1
ATOM 2332 O O . ARG A 1 280 ? -50.007 -15.161 59.928 1.00 92.38 280 ARG A O 1
ATOM 2339 N N . LYS A 1 281 ? -47.791 -15.535 59.947 1.00 95.19 281 LYS A N 1
ATOM 2340 C CA . LYS A 1 281 ? -47.694 -15.758 61.402 1.00 95.19 281 LYS A CA 1
ATOM 2341 C C . LYS A 1 281 ? -48.068 -14.519 62.218 1.00 95.19 281 LYS A C 1
ATOM 2343 O O . LYS A 1 281 ? -48.651 -14.657 63.291 1.00 95.19 281 LYS A O 1
ATOM 2348 N N . ILE A 1 282 ? -47.709 -13.324 61.745 1.00 93.19 282 ILE A N 1
ATOM 2349 C CA . ILE A 1 282 ? -48.119 -12.060 62.375 1.00 93.19 282 ILE A CA 1
ATOM 2350 C C . ILE A 1 282 ? -49.642 -11.929 62.306 1.00 93.19 282 ILE A C 1
ATOM 2352 O O . ILE A 1 282 ? -50.269 -11.781 63.350 1.00 93.19 282 ILE A O 1
ATOM 2356 N N . ASN A 1 283 ? -50.233 -12.107 61.123 1.00 93.56 283 ASN A N 1
ATOM 2357 C CA . ASN A 1 283 ? -51.682 -12.024 60.932 1.00 93.56 283 ASN A CA 1
ATOM 2358 C C . ASN A 1 283 ? -52.443 -13.045 61.806 1.00 93.56 283 ASN A C 1
ATOM 2360 O O . ASN A 1 283 ? -53.476 -12.720 62.384 1.00 93.56 283 ASN A O 1
ATOM 2364 N N . GLU A 1 284 ? -51.931 -14.274 61.947 1.00 93.44 284 GLU A N 1
ATOM 2365 C CA . GLU A 1 284 ? -52.502 -15.290 62.846 1.00 93.44 284 GLU A CA 1
ATOM 2366 C C . GLU A 1 284 ? -52.454 -14.854 64.319 1.00 93.44 284 GLU A C 1
ATOM 2368 O O . GLU A 1 284 ? -53.439 -15.000 65.046 1.00 93.44 284 GLU A O 1
ATOM 2373 N N . LYS A 1 285 ? -51.325 -14.292 64.772 1.00 93.94 285 LYS A N 1
ATOM 2374 C CA . LYS A 1 285 ? -51.186 -13.772 66.142 1.00 93.94 285 LYS A CA 1
ATOM 2375 C C . LYS A 1 285 ? -52.092 -12.572 66.397 1.00 93.94 285 LYS A C 1
ATOM 2377 O O . LYS A 1 285 ? -52.667 -12.486 67.480 1.00 93.94 285 LYS A O 1
ATOM 2382 N N . GLU A 1 286 ? -52.224 -11.672 65.428 1.00 92.88 286 GLU A N 1
ATOM 2383 C CA . GLU A 1 286 ? -53.151 -10.542 65.494 1.00 92.88 286 GLU A CA 1
ATOM 2384 C C . GLU A 1 286 ? -54.594 -11.034 65.615 1.00 92.88 286 GLU A C 1
ATOM 2386 O O . GLU A 1 286 ? -55.290 -10.619 66.535 1.00 92.88 286 GLU A O 1
ATOM 2391 N N . ALA A 1 287 ? -55.013 -12.000 64.791 1.00 92.31 287 ALA A N 1
ATOM 2392 C CA . ALA A 1 287 ? -56.347 -12.594 64.880 1.00 92.31 287 ALA A CA 1
ATOM 2393 C C . ALA A 1 287 ? -56.612 -13.253 66.248 1.00 92.31 287 ALA A C 1
ATOM 2395 O O . ALA A 1 287 ? -57.682 -13.067 66.832 1.00 92.31 287 ALA A O 1
ATOM 2396 N N . LEU A 1 288 ? -55.632 -13.981 66.801 1.00 92.44 288 LEU A N 1
ATOM 2397 C CA . LEU A 1 288 ? -55.723 -14.563 68.147 1.00 92.44 288 LEU A CA 1
ATOM 2398 C C . LEU A 1 288 ? -55.807 -13.492 69.245 1.00 92.44 288 LEU A C 1
ATOM 2400 O O . LEU A 1 288 ? -56.544 -13.664 70.218 1.00 92.44 288 LEU A O 1
ATOM 2404 N N . LEU A 1 289 ? -55.066 -12.390 69.105 1.00 91.88 289 LEU A N 1
ATOM 2405 C CA . LEU A 1 289 ? -55.133 -11.246 70.017 1.00 91.88 289 LEU A CA 1
ATOM 2406 C C . LEU A 1 289 ? -56.500 -10.564 69.961 1.00 91.88 289 LEU A C 1
ATOM 2408 O O . LEU A 1 289 ? -57.059 -10.266 71.016 1.00 91.88 289 LEU A O 1
ATOM 2412 N N . THR A 1 290 ? -57.059 -10.361 68.767 1.00 93.44 290 THR A N 1
ATOM 2413 C CA . THR A 1 290 ? -58.410 -9.815 68.590 1.00 93.44 290 THR A CA 1
ATOM 2414 C C . THR A 1 290 ? -59.444 -10.709 69.267 1.00 93.44 290 THR A C 1
ATOM 2416 O O . THR A 1 290 ? -60.190 -10.230 70.113 1.00 93.44 290 THR A O 1
ATOM 2419 N N . LEU A 1 291 ? -59.398 -12.024 69.025 1.00 92.00 291 LEU A N 1
ATOM 2420 C CA . LEU A 1 291 ? -60.298 -12.988 69.663 1.00 92.00 291 LEU A CA 1
ATOM 2421 C C . LEU A 1 291 ? -60.170 -12.984 71.197 1.00 92.00 291 LEU A C 1
ATOM 2423 O O . LEU A 1 291 ? -61.164 -13.049 71.922 1.00 92.00 291 LEU A O 1
ATOM 2427 N N . ARG A 1 292 ? -58.943 -12.871 71.720 1.00 92.12 292 ARG A N 1
ATOM 2428 C CA . ARG A 1 292 ? -58.697 -12.751 73.165 1.00 92.12 292 ARG A CA 1
ATOM 2429 C C . ARG A 1 292 ? -59.264 -11.450 73.733 1.00 92.12 292 ARG A C 1
ATOM 2431 O O . ARG A 1 292 ? -59.821 -11.468 74.830 1.00 92.12 292 ARG A O 1
ATOM 2438 N N . ASN A 1 293 ? -59.117 -10.337 73.020 1.00 90.44 293 ASN A N 1
ATOM 2439 C CA . ASN A 1 293 ? -59.675 -9.048 73.422 1.00 90.44 293 ASN A CA 1
ATOM 2440 C C . ASN A 1 293 ? -61.206 -9.077 73.420 1.00 90.44 293 ASN A C 1
ATOM 2442 O O . ASN A 1 293 ? -61.806 -8.585 74.374 1.00 90.44 293 ASN A O 1
ATOM 2446 N N . ASP A 1 294 ? -61.825 -9.720 72.429 1.00 90.81 294 ASP A N 1
ATOM 2447 C CA . ASP A 1 294 ? -63.275 -9.924 72.372 1.00 90.81 294 ASP A CA 1
ATOM 2448 C C . ASP A 1 294 ? -63.761 -10.780 73.553 1.00 90.81 294 ASP A C 1
ATOM 2450 O O . ASP A 1 294 ? -64.714 -10.413 74.244 1.00 90.81 294 ASP A O 1
ATOM 2454 N N . HIS A 1 295 ? -63.054 -11.871 73.877 1.00 90.19 295 HIS A N 1
ATOM 2455 C CA . HIS A 1 295 ? -63.334 -12.674 75.073 1.00 90.19 295 HIS A CA 1
ATOM 2456 C C . HIS A 1 295 ? -63.208 -11.867 76.372 1.00 90.19 295 HIS A C 1
ATOM 2458 O O . HIS A 1 295 ? -64.054 -11.987 77.260 1.00 90.19 295 HIS A O 1
ATOM 2464 N N . LEU A 1 296 ? -62.175 -11.029 76.499 1.00 89.25 296 LEU A N 1
ATOM 2465 C CA . LEU A 1 296 ? -62.008 -10.144 77.653 1.00 89.25 296 LEU A CA 1
ATOM 2466 C C . LEU A 1 296 ? -63.113 -9.083 77.726 1.00 89.25 296 LEU A C 1
ATOM 2468 O O . LEU A 1 296 ? -63.551 -8.744 78.825 1.00 89.25 296 LEU A O 1
ATOM 2472 N N . ALA A 1 297 ? -63.574 -8.561 76.588 1.00 89.06 297 ALA A N 1
ATOM 2473 C CA . ALA A 1 297 ? -64.681 -7.614 76.527 1.00 89.06 297 ALA A CA 1
ATOM 2474 C C . ALA A 1 297 ? -65.994 -8.259 76.997 1.00 89.06 297 ALA A C 1
ATOM 2476 O O . ALA A 1 297 ? -66.694 -7.669 77.821 1.00 89.06 297 ALA A O 1
ATOM 2477 N N . LEU A 1 298 ? -66.280 -9.490 76.558 1.00 89.94 298 LEU A N 1
ATOM 2478 C CA . LEU A 1 298 ? -67.424 -10.275 77.033 1.00 89.94 298 LEU A CA 1
ATOM 2479 C C . LEU A 1 298 ? -67.346 -10.532 78.544 1.00 89.94 298 LEU A C 1
ATOM 2481 O O . LEU A 1 298 ? -68.301 -10.245 79.263 1.00 89.94 298 LEU A O 1
ATOM 2485 N N . ALA A 1 299 ? -66.190 -10.976 79.045 1.00 86.56 299 ALA A N 1
ATOM 2486 C CA . ALA A 1 299 ? -65.987 -11.212 80.474 1.00 86.56 299 ALA A CA 1
ATOM 2487 C C . ALA A 1 299 ? -66.158 -9.927 81.306 1.00 86.56 299 ALA A C 1
ATOM 2489 O O . ALA A 1 299 ? -66.774 -9.950 82.369 1.00 86.56 299 ALA A O 1
ATOM 2490 N N . ARG A 1 300 ? -65.663 -8.779 80.820 1.00 88.25 300 ARG A N 1
ATOM 2491 C CA . ARG A 1 300 ? -65.877 -7.474 81.470 1.00 88.25 300 ARG A CA 1
ATOM 2492 C C . ARG A 1 300 ? -67.349 -7.077 81.493 1.00 88.25 300 ARG A C 1
ATOM 2494 O O . ARG A 1 300 ? -67.808 -6.582 82.516 1.00 88.25 300 ARG A O 1
ATOM 2501 N N . ALA A 1 301 ? -68.080 -7.291 80.400 1.00 87.81 301 ALA A N 1
ATOM 2502 C CA . ALA A 1 301 ? -69.513 -7.015 80.349 1.00 87.81 301 ALA A CA 1
ATOM 2503 C C . ALA A 1 301 ? -70.290 -7.879 81.359 1.00 87.81 301 ALA A C 1
ATOM 2505 O O . ALA A 1 301 ? -71.202 -7.388 82.022 1.00 87.81 301 ALA A O 1
ATOM 2506 N N . GLU A 1 302 ? -69.896 -9.141 81.533 1.00 87.50 302 GLU A N 1
ATOM 2507 C CA . GLU A 1 302 ? -70.494 -10.059 82.505 1.00 87.50 302 GLU A CA 1
ATOM 2508 C C . GLU A 1 302 ? -70.152 -9.689 83.960 1.00 87.50 302 GLU A C 1
ATOM 2510 O O . GLU A 1 302 ? -71.025 -9.691 84.833 1.00 87.50 302 GLU A O 1
ATOM 2515 N N . VAL A 1 303 ? -68.915 -9.259 84.224 1.00 84.62 303 VAL A N 1
ATOM 2516 C CA . VAL A 1 303 ? -68.522 -8.679 85.521 1.00 84.62 303 VAL A CA 1
ATOM 2517 C C . VAL A 1 303 ? -69.306 -7.398 85.816 1.00 84.62 303 VAL A C 1
ATOM 2519 O O . VAL A 1 303 ? -69.793 -7.221 86.930 1.00 84.62 303 VAL A O 1
ATOM 2522 N N . GLU A 1 304 ? -69.486 -6.507 84.840 1.00 84.38 304 GLU A N 1
ATOM 2523 C CA . GLU A 1 304 ? -70.252 -5.277 85.064 1.00 84.38 304 GLU A CA 1
ATOM 2524 C C . GLU A 1 304 ? -71.739 -5.587 85.299 1.00 84.38 304 GLU A C 1
ATOM 2526 O O . GLU A 1 304 ? -72.362 -4.992 86.177 1.00 84.38 304 GLU A O 1
ATOM 2531 N N . LYS A 1 305 ? -72.297 -6.587 84.604 1.00 88.38 305 LYS A N 1
ATOM 2532 C CA . LYS A 1 305 ? -73.653 -7.090 84.856 1.00 88.38 305 LYS A CA 1
ATOM 2533 C C . LYS A 1 305 ? -73.808 -7.617 86.288 1.00 88.38 305 LYS A C 1
ATOM 2535 O O . LYS A 1 305 ? -74.712 -7.178 86.996 1.00 88.38 305 LYS A O 1
ATOM 2540 N N . THR A 1 306 ? -72.917 -8.501 86.740 1.00 84.88 306 THR A N 1
ATOM 2541 C CA . THR A 1 306 ? -72.964 -9.050 88.112 1.00 84.88 306 THR A CA 1
ATOM 2542 C C . THR A 1 306 ? -72.737 -7.973 89.173 1.00 84.88 306 THR A C 1
ATOM 2544 O O . THR A 1 306 ? -73.364 -7.999 90.230 1.00 84.88 306 THR A O 1
ATOM 2547 N N . LYS A 1 307 ? -71.904 -6.967 88.888 1.00 87.38 307 LYS A N 1
ATOM 2548 C CA . LYS A 1 307 ? -71.723 -5.788 89.743 1.00 87.38 307 LYS A CA 1
ATOM 2549 C C . LYS A 1 307 ? -73.004 -4.963 89.861 1.00 87.38 307 LYS A C 1
ATOM 2551 O O . LYS A 1 307 ? -73.357 -4.577 90.974 1.00 87.38 307 LYS A O 1
ATOM 2556 N N . VAL A 1 308 ? -73.721 -4.722 88.760 1.00 84.75 308 VAL A N 1
ATOM 2557 C CA . VAL A 1 308 ? -75.032 -4.049 88.785 1.00 84.75 308 VAL A CA 1
ATOM 2558 C C . VAL A 1 308 ? -76.047 -4.870 89.584 1.00 84.75 308 VAL A C 1
ATOM 2560 O O . VAL A 1 308 ? -76.746 -4.309 90.426 1.00 84.75 308 VAL A O 1
ATOM 2563 N N . GLU A 1 309 ? -76.098 -6.189 89.387 1.00 85.06 309 GLU A N 1
ATOM 2564 C CA . GLU A 1 309 ? -76.969 -7.094 90.154 1.00 85.06 309 GLU A CA 1
ATOM 2565 C C . GLU A 1 309 ? -76.650 -7.057 91.659 1.00 85.06 309 GLU A C 1
ATOM 2567 O O . GLU A 1 309 ? -77.556 -6.916 92.485 1.00 85.06 309 GLU A O 1
ATOM 2572 N N . LEU A 1 310 ? -75.367 -7.095 92.035 1.00 80.88 310 LEU A N 1
ATOM 2573 C CA . LEU A 1 310 ? -74.913 -6.944 93.421 1.00 80.88 310 LEU A CA 1
ATOM 2574 C C . LEU A 1 310 ? -75.275 -5.575 93.997 1.00 80.88 310 LEU A C 1
ATOM 2576 O O . LEU A 1 310 ? -75.696 -5.482 95.149 1.00 80.88 310 LEU A O 1
ATOM 2580 N N . GLN A 1 311 ? -75.138 -4.507 93.213 1.00 81.19 311 GLN A N 1
ATOM 2581 C CA . GLN A 1 311 ? -75.488 -3.158 93.643 1.00 81.19 311 GLN A CA 1
ATOM 2582 C C . GLN A 1 311 ? -77.000 -3.028 93.862 1.00 81.19 311 GLN A C 1
ATOM 2584 O O . GLN A 1 311 ? -77.423 -2.457 94.866 1.00 81.19 311 GLN A O 1
ATOM 2589 N N . GLN A 1 312 ? -77.819 -3.639 93.003 1.00 81.38 312 GLN A N 1
ATOM 2590 C CA . GLN A 1 312 ? -79.263 -3.746 93.209 1.00 81.38 312 GLN A CA 1
ATOM 2591 C C . GLN A 1 312 ? -79.598 -4.549 94.472 1.00 81.38 312 GLN A C 1
ATOM 2593 O O . GLN A 1 312 ? -80.406 -4.087 95.279 1.00 81.38 312 GLN A O 1
ATOM 2598 N N . MET A 1 313 ? -78.962 -5.704 94.700 1.00 79.06 313 MET A N 1
ATOM 2599 C CA . MET A 1 313 ? -79.140 -6.460 95.948 1.00 79.06 313 MET A CA 1
ATOM 2600 C C . MET A 1 313 ? -78.756 -5.627 97.170 1.00 79.06 313 MET A C 1
ATOM 2602 O O . MET A 1 313 ? -79.512 -5.585 98.135 1.00 79.06 313 MET A O 1
ATOM 2606 N N . LYS A 1 314 ? -77.637 -4.900 97.107 1.00 82.25 314 LYS A N 1
ATOM 2607 C CA . LYS A 1 314 ? -77.206 -3.994 98.172 1.00 82.25 314 LYS A CA 1
ATOM 2608 C C . LYS A 1 314 ? -78.259 -2.922 98.452 1.00 82.25 314 LYS A C 1
ATOM 2610 O O . LYS A 1 314 ? -78.632 -2.746 99.602 1.00 82.25 314 LYS A O 1
ATOM 2615 N N . THR A 1 315 ? -78.811 -2.274 97.421 1.00 80.88 315 THR A N 1
ATOM 2616 C CA . THR A 1 315 ? -79.895 -1.295 97.622 1.00 80.88 315 THR A CA 1
ATOM 2617 C C . THR A 1 315 ? -81.157 -1.917 98.217 1.00 80.88 315 THR A C 1
ATOM 2619 O O . THR A 1 315 ? -81.784 -1.293 99.066 1.00 80.88 315 THR A O 1
ATOM 2622 N N . LYS A 1 316 ? -81.520 -3.151 97.835 1.00 81.62 316 LYS A N 1
ATOM 2623 C CA . LYS A 1 316 ? -82.646 -3.874 98.450 1.00 81.62 316 LYS A CA 1
ATOM 2624 C C . LYS A 1 316 ? -82.390 -4.134 99.932 1.00 81.62 316 LYS A C 1
ATOM 2626 O O . LYS A 1 316 ? -83.254 -3.822 100.741 1.00 81.62 316 LYS A O 1
ATOM 2631 N N . ILE A 1 317 ? -81.195 -4.613 100.281 1.00 78.50 317 ILE A N 1
ATOM 2632 C CA . ILE A 1 317 ? -80.772 -4.824 101.672 1.00 78.50 317 ILE A CA 1
ATOM 2633 C C . ILE A 1 317 ? -80.789 -3.505 102.450 1.00 78.50 317 ILE A C 1
ATOM 2635 O O . ILE A 1 317 ? -81.273 -3.471 103.575 1.00 78.50 317 ILE A O 1
ATOM 2639 N N . ASP A 1 318 ? -80.302 -2.407 101.870 1.00 76.88 318 ASP A N 1
ATOM 2640 C CA . ASP A 1 318 ? -80.296 -1.092 102.518 1.00 76.88 318 ASP A CA 1
ATOM 2641 C C . ASP A 1 318 ? -81.723 -0.558 102.740 1.00 76.88 318 ASP A C 1
ATOM 2643 O O . ASP A 1 318 ? -82.012 0.025 103.790 1.00 76.88 318 ASP A O 1
ATOM 2647 N N . ILE A 1 319 ? -82.640 -0.794 101.793 1.00 78.12 319 ILE A N 1
ATOM 2648 C CA . ILE A 1 319 ? -84.069 -0.477 101.933 1.00 78.12 319 ILE A CA 1
ATOM 2649 C C . ILE A 1 319 ? -84.700 -1.335 103.031 1.00 78.12 319 ILE A C 1
ATOM 2651 O O . ILE A 1 319 ? -85.364 -0.786 103.908 1.00 78.12 319 ILE A O 1
ATOM 2655 N N . GLU A 1 320 ? -84.476 -2.650 103.022 1.00 74.44 320 GLU A N 1
ATOM 2656 C CA . GLU A 1 320 ? -84.970 -3.568 104.052 1.00 74.44 320 GLU A CA 1
ATOM 2657 C C . GLU A 1 320 ? -84.432 -3.179 105.429 1.00 74.44 320 GLU A C 1
ATOM 2659 O O . GLU A 1 320 ? -85.216 -3.002 106.355 1.00 74.44 320 GLU A O 1
ATOM 2664 N N . ASN A 1 321 ? -83.129 -2.920 105.565 1.00 73.19 321 ASN A N 1
ATOM 2665 C CA . ASN A 1 321 ? -82.517 -2.425 106.798 1.00 73.19 321 ASN A CA 1
ATOM 2666 C C . ASN A 1 321 ? -83.106 -1.085 107.239 1.00 73.19 321 ASN A C 1
ATOM 2668 O O . ASN A 1 321 ? -83.332 -0.884 108.430 1.00 73.19 321 ASN A O 1
ATOM 2672 N N . SER A 1 322 ? -83.380 -0.165 106.314 1.00 72.06 322 SER A N 1
ATOM 2673 C CA . SER A 1 322 ? -84.008 1.124 106.628 1.00 72.06 322 SER A CA 1
ATOM 2674 C C . SER A 1 322 ? -85.454 0.950 107.093 1.00 72.06 322 SER A C 1
ATOM 2676 O O . SER A 1 322 ? -85.872 1.590 108.058 1.00 72.06 322 SER A O 1
ATOM 2678 N N . GLN A 1 323 ? -86.212 0.045 106.469 1.00 76.75 323 GLN A N 1
ATOM 2679 C CA . GLN A 1 323 ? -87.554 -0.339 106.908 1.00 76.75 323 GLN A CA 1
ATOM 2680 C C . GLN A 1 323 ? -87.516 -1.021 108.277 1.00 76.75 323 GLN A C 1
ATOM 2682 O O . GLN A 1 323 ? -88.344 -0.717 109.133 1.00 76.75 323 GLN A O 1
ATOM 2687 N N . LEU A 1 324 ? -86.519 -1.870 108.527 1.00 72.19 324 LEU A N 1
ATOM 2688 C CA . LEU A 1 324 ? -86.302 -2.556 109.796 1.00 72.19 324 LEU A CA 1
ATOM 2689 C C . LEU A 1 324 ? -85.876 -1.568 110.886 1.00 72.19 324 LEU A C 1
ATOM 2691 O O . LEU A 1 324 ? -86.369 -1.649 112.005 1.00 72.19 324 LEU A O 1
ATOM 2695 N N . GLN A 1 325 ? -85.048 -0.567 110.569 1.00 68.75 325 GLN A N 1
ATOM 2696 C CA . GLN A 1 325 ? -84.727 0.541 111.470 1.00 68.75 325 GLN A CA 1
ATOM 2697 C C . GLN A 1 325 ? -85.929 1.448 111.731 1.00 68.75 325 GLN A C 1
ATOM 2699 O O . GLN A 1 325 ? -86.100 1.900 112.860 1.00 68.75 325 GLN A O 1
ATOM 2704 N N . LEU A 1 326 ? -86.779 1.711 110.736 1.00 67.12 326 LEU A N 1
ATOM 2705 C CA . LEU A 1 326 ? -88.036 2.438 110.921 1.00 67.12 326 LEU A CA 1
ATOM 2706 C C . LEU A 1 326 ? -89.014 1.642 111.787 1.00 67.12 326 LEU A C 1
ATOM 2708 O O . LEU A 1 326 ? -89.618 2.218 112.686 1.00 67.12 326 LEU A O 1
ATOM 2712 N N . ALA A 1 327 ? -89.122 0.329 111.585 1.00 64.31 327 ALA A N 1
ATOM 2713 C CA . ALA A 1 327 ? -89.896 -0.567 112.437 1.00 64.31 327 ALA A CA 1
ATOM 2714 C C . ALA A 1 327 ? -89.329 -0.590 113.861 1.00 64.31 327 ALA A C 1
ATOM 2716 O O . ALA A 1 327 ? -90.080 -0.435 114.815 1.00 64.31 327 ALA A O 1
ATOM 2717 N N . LYS A 1 328 ? -88.001 -0.658 114.013 1.00 68.44 328 LYS A N 1
ATOM 2718 C CA . LYS A 1 328 ? -87.298 -0.608 115.302 1.00 68.44 328 LYS A CA 1
ATOM 2719 C C . LYS A 1 328 ? -87.442 0.752 115.987 1.00 68.44 328 LYS A C 1
ATOM 2721 O O . LYS A 1 328 ? -87.567 0.788 117.202 1.00 68.44 328 LYS A O 1
ATOM 2726 N N . LYS A 1 329 ? -87.481 1.866 115.245 1.00 62.00 329 LYS A N 1
ATOM 2727 C CA . LYS A 1 329 ? -87.765 3.218 115.764 1.00 62.00 329 LYS A CA 1
ATOM 2728 C C . LYS A 1 329 ? -89.237 3.406 116.121 1.00 62.00 329 LYS A C 1
ATOM 2730 O O . LYS A 1 329 ? -89.511 4.070 117.112 1.00 62.00 329 LYS A O 1
ATOM 2735 N N . LYS A 1 330 ? -90.170 2.814 115.371 1.00 60.12 330 LYS A N 1
ATOM 2736 C CA . LYS A 1 330 ? -91.593 2.754 115.739 1.00 60.12 330 LYS A CA 1
ATOM 2737 C C . LYS A 1 330 ? -91.783 1.934 117.017 1.00 60.12 330 LYS A C 1
ATOM 2739 O O . LYS A 1 330 ? -92.364 2.455 117.958 1.00 60.12 330 LYS A O 1
ATOM 2744 N N . PHE A 1 331 ? -91.144 0.767 117.117 1.00 57.16 331 PHE A N 1
ATOM 2745 C CA . PHE A 1 331 ? -91.081 -0.032 118.345 1.00 57.16 331 PHE A CA 1
ATOM 2746 C C . PHE A 1 331 ? -90.408 0.721 119.497 1.00 57.16 331 PHE A C 1
ATOM 2748 O O . PHE A 1 331 ? -90.872 0.665 120.628 1.00 57.16 331 PHE A O 1
ATOM 2755 N N . ALA A 1 332 ? -89.321 1.452 119.235 1.00 54.75 332 ALA A N 1
ATOM 2756 C CA . ALA A 1 332 ? -88.629 2.233 120.254 1.00 54.75 332 ALA A CA 1
ATOM 2757 C C . ALA A 1 332 ? -89.444 3.454 120.701 1.00 54.75 332 ALA A C 1
ATOM 2759 O O . ALA A 1 332 ? -89.347 3.814 121.864 1.00 54.75 332 ALA A O 1
ATOM 2760 N N . MET A 1 333 ? -90.256 4.067 119.831 1.00 50.03 333 MET A N 1
ATOM 2761 C CA . MET A 1 333 ? -91.182 5.151 120.189 1.00 50.03 333 MET A CA 1
ATOM 2762 C C . MET A 1 333 ? -92.445 4.648 120.901 1.00 50.03 333 MET A C 1
ATOM 2764 O O . MET A 1 333 ? -92.916 5.327 121.808 1.00 50.03 333 MET A O 1
ATOM 2768 N N . GLU A 1 334 ? -92.954 3.461 120.560 1.00 47.88 334 GLU A N 1
ATOM 2769 C CA . GLU A 1 334 ? -94.021 2.793 121.324 1.00 47.88 334 GLU A CA 1
ATOM 2770 C C . GLU A 1 334 ? -93.522 2.328 122.693 1.00 47.88 334 GLU A C 1
ATOM 2772 O O . GLU A 1 334 ? -94.217 2.500 123.690 1.00 47.88 334 GLU A O 1
ATOM 2777 N N . LYS A 1 335 ? -92.272 1.862 122.781 1.00 43.06 335 LYS A N 1
ATOM 2778 C CA . LYS A 1 335 ? -91.636 1.507 124.054 1.00 43.06 335 LYS A CA 1
ATOM 2779 C C . LYS A 1 335 ? -91.260 2.737 124.897 1.00 43.06 335 LYS A C 1
ATOM 2781 O O . LYS A 1 335 ? -91.329 2.674 126.117 1.00 43.06 335 LYS A O 1
ATOM 2786 N N . LYS A 1 336 ? -90.928 3.886 124.284 1.00 38.03 336 LYS A N 1
ATOM 2787 C CA . LYS A 1 336 ? -90.615 5.143 125.007 1.00 38.03 336 LYS A CA 1
ATOM 2788 C C . LYS A 1 336 ? -91.830 5.891 125.560 1.00 38.03 336 LYS A C 1
ATOM 2790 O O . LYS A 1 336 ? -91.638 6.882 126.255 1.00 38.03 336 LYS A O 1
ATOM 2795 N N . LYS A 1 337 ? -93.055 5.447 125.266 1.00 36.56 337 LYS A N 1
ATOM 2796 C CA . LYS A 1 337 ? -94.284 5.977 125.875 1.00 36.56 337 LYS A CA 1
ATOM 2797 C C . LYS A 1 337 ? -94.765 5.174 127.089 1.00 36.56 337 LYS A C 1
ATOM 2799 O O . LYS A 1 337 ? -95.817 5.518 127.617 1.00 36.56 337 LYS A O 1
ATOM 2804 N N . PHE A 1 338 ? -94.030 4.146 127.532 1.00 35.91 338 PHE A N 1
ATOM 2805 C CA . PHE A 1 338 ? -94.514 3.260 128.595 1.00 35.91 338 PHE A CA 1
ATOM 2806 C C . PHE A 1 338 ? -93.670 3.182 129.870 1.00 35.91 338 PHE A C 1
ATOM 2808 O O . PHE A 1 338 ? -94.188 2.670 130.844 1.00 35.91 338 PHE A O 1
ATOM 2815 N N . GLU A 1 339 ? -92.447 3.709 129.954 1.00 32.22 339 GLU A N 1
ATOM 2816 C CA . GLU A 1 339 ? -91.682 3.576 131.209 1.00 32.22 339 GLU A CA 1
ATOM 2817 C C . GLU A 1 339 ? -90.638 4.692 131.377 1.00 32.22 339 GLU A C 1
ATOM 2819 O O . GLU A 1 339 ? -89.459 4.567 131.044 1.00 32.22 339 GLU A O 1
ATOM 2824 N N . GLU A 1 340 ? -91.118 5.819 131.906 1.00 29.05 340 GLU A N 1
ATOM 2825 C CA . GLU A 1 340 ? -90.362 6.692 132.803 1.00 29.05 340 GLU A CA 1
ATOM 2826 C C . GLU A 1 340 ? -90.443 6.094 134.215 1.00 29.05 340 GLU A C 1
ATOM 2828 O O . GLU A 1 340 ? -91.461 6.264 134.872 1.00 29.05 340 GLU A O 1
ATOM 2833 N N . GLN A 1 341 ? -89.405 5.395 134.683 1.00 27.70 341 GLN A N 1
ATOM 2834 C CA . GLN A 1 341 ? -88.922 5.465 136.072 1.00 27.70 341 GLN A CA 1
ATOM 2835 C C . GLN A 1 341 ? -87.766 4.484 136.326 1.00 27.70 341 GLN A C 1
ATOM 2837 O O . GLN A 1 341 ? -87.846 3.300 136.028 1.00 27.70 341 GLN A O 1
ATOM 2842 N N . ASP A 1 342 ? -86.745 5.034 136.983 1.00 27.39 342 ASP A N 1
ATOM 2843 C CA . ASP A 1 342 ? -85.783 4.390 137.881 1.00 27.39 342 ASP A CA 1
ATOM 2844 C C . ASP A 1 342 ? -84.471 3.723 137.388 1.00 27.39 342 ASP A C 1
ATOM 2846 O O . ASP A 1 342 ? -84.417 2.643 136.817 1.00 27.39 342 ASP A O 1
ATOM 2850 N N . GLN A 1 343 ? -83.389 4.401 137.817 1.00 28.41 343 GLN A N 1
ATOM 2851 C CA . GLN A 1 343 ? -82.184 3.904 138.506 1.00 28.41 343 GLN A CA 1
ATOM 2852 C C . GLN A 1 343 ? -81.000 3.260 137.740 1.00 28.41 343 GLN A C 1
ATOM 2854 O O . GLN A 1 343 ? -81.018 2.122 137.301 1.00 28.41 343 GLN A O 1
ATOM 2859 N N . LYS A 1 344 ? -79.896 4.032 137.735 1.00 28.62 344 LYS A N 1
ATOM 2860 C CA . LYS A 1 344 ? -78.578 3.783 138.380 1.00 28.62 344 LYS A CA 1
ATOM 2861 C C . LYS A 1 344 ? -77.787 2.461 138.141 1.00 28.62 344 LYS A C 1
ATOM 2863 O O . LYS A 1 344 ? -78.194 1.393 138.564 1.00 28.62 344 LYS A O 1
ATOM 2868 N N . PHE A 1 345 ? -76.516 2.683 137.747 1.00 28.16 345 PHE A N 1
ATOM 2869 C CA . PHE A 1 345 ? -75.250 1.957 138.042 1.00 28.16 345 PHE A CA 1
ATOM 2870 C C . PHE A 1 345 ? -74.735 0.775 137.164 1.00 28.16 345 PHE A C 1
ATOM 2872 O O . PHE A 1 345 ? -75.271 -0.318 137.178 1.00 28.16 345 PHE A O 1
ATOM 2879 N N . SER A 1 346 ? -73.536 1.018 136.593 1.00 27.16 346 SER A N 1
ATOM 2880 C CA . SER A 1 346 ? -72.262 0.253 136.699 1.00 27.16 346 SER A CA 1
ATOM 2881 C C . SER A 1 346 ? -71.891 -0.983 135.838 1.00 27.16 346 SER A C 1
ATOM 2883 O O . SER A 1 346 ? -72.547 -2.011 135.882 1.00 27.16 346 SER A O 1
ATOM 2885 N N . LEU A 1 347 ? -70.666 -0.869 135.279 1.00 30.36 347 LEU A N 1
ATOM 2886 C CA . LEU A 1 347 ? -69.543 -1.834 135.145 1.00 30.36 347 LEU A CA 1
ATOM 2887 C C . LEU A 1 347 ? -69.468 -2.926 134.041 1.00 30.36 347 LEU A C 1
ATOM 2889 O O . LEU A 1 347 ? -70.359 -3.740 133.856 1.00 30.36 347 LEU A O 1
ATOM 2893 N N . GLN A 1 348 ? -68.239 -2.979 133.483 1.00 26.44 348 GLN A N 1
ATOM 2894 C CA . GLN A 1 348 ? -67.447 -4.095 132.913 1.00 26.44 348 GLN A CA 1
ATOM 2895 C C . GLN A 1 348 ? -67.393 -4.365 131.385 1.00 26.44 348 GLN A C 1
ATOM 2897 O O . GLN A 1 348 ? -68.277 -4.957 130.781 1.00 26.44 348 GLN A O 1
ATOM 2902 N N . ASN A 1 349 ? -66.226 -4.001 130.820 1.00 45.00 349 ASN A N 1
ATOM 2903 C CA . ASN A 1 349 ? -65.469 -4.650 129.726 1.00 45.00 349 ASN A CA 1
ATOM 2904 C C . ASN A 1 349 ? -65.302 -6.172 129.969 1.00 45.00 349 ASN A C 1
ATOM 2906 O O . ASN A 1 349 ? -65.264 -6.549 131.145 1.00 45.00 349 ASN A O 1
ATOM 2910 N N . PRO A 1 350 ? -65.114 -7.036 128.937 1.00 42.03 350 PRO A N 1
ATOM 2911 C CA . PRO A 1 350 ? -63.817 -7.131 128.235 1.00 42.03 350 PRO A CA 1
ATOM 2912 C C . PRO A 1 350 ? -63.815 -7.605 126.754 1.00 42.03 350 PRO A C 1
ATOM 2914 O O . PRO A 1 350 ? -64.699 -8.311 126.292 1.00 42.03 350 PRO A O 1
ATOM 2917 N N . ASN A 1 351 ? -62.757 -7.180 126.052 1.00 32.31 351 ASN A N 1
ATOM 2918 C CA . ASN A 1 351 ? -61.893 -7.898 125.100 1.00 32.31 351 ASN A CA 1
ATOM 2919 C C . ASN A 1 351 ? -62.440 -8.961 124.109 1.00 32.31 351 ASN A C 1
ATOM 2921 O O . ASN A 1 351 ? -62.962 -9.999 124.490 1.00 32.31 351 ASN A O 1
ATOM 2925 N N . GLU A 1 352 ? -62.034 -8.745 122.844 1.00 34.00 352 GLU A N 1
ATOM 2926 C CA . GLU A 1 352 ? -61.108 -9.605 122.068 1.00 34.00 352 GLU A CA 1
ATOM 2927 C C . GLU A 1 352 ? -61.581 -10.469 120.871 1.00 34.00 352 GLU A C 1
ATOM 2929 O O . GLU A 1 352 ? -62.498 -11.275 120.952 1.00 34.00 352 GLU A O 1
ATOM 2934 N N . ILE A 1 353 ? -60.754 -10.340 119.812 1.00 31.70 353 ILE A N 1
ATOM 2935 C CA . ILE A 1 353 ? -60.253 -11.345 118.844 1.00 31.70 353 ILE A CA 1
ATOM 2936 C C . ILE A 1 353 ? -61.152 -11.754 117.656 1.00 31.70 353 ILE A C 1
ATOM 2938 O O . ILE A 1 353 ? -62.125 -12.484 117.791 1.00 31.70 353 ILE A O 1
ATOM 2942 N N . SER A 1 354 ? -60.745 -11.370 116.434 1.00 32.62 354 SER A N 1
ATOM 2943 C CA . SER A 1 354 ? -59.927 -12.213 115.520 1.00 32.62 354 SER A CA 1
ATOM 2944 C C . SER A 1 354 ? -59.888 -11.569 114.122 1.00 32.62 354 SER A C 1
ATOM 2946 O O . SER A 1 354 ? -60.925 -11.425 113.487 1.00 32.62 354 SER A O 1
ATOM 2948 N N . THR A 1 355 ? -58.793 -10.979 113.631 1.00 36.94 355 THR A N 1
ATOM 2949 C CA . THR A 1 355 ? -57.621 -11.602 112.965 1.00 36.94 355 THR A CA 1
ATOM 2950 C C . THR A 1 355 ? -57.932 -12.724 111.969 1.00 36.94 355 THR A C 1
ATOM 2952 O O . THR A 1 355 ? -58.205 -13.841 112.396 1.00 36.94 355 THR A O 1
ATOM 2955 N N . VAL A 1 356 ? -57.770 -12.420 110.669 1.00 35.06 356 VAL A N 1
ATOM 2956 C CA . VAL A 1 356 ? -57.218 -13.276 109.589 1.00 35.06 356 VAL A CA 1
ATOM 2957 C C . VAL A 1 356 ? -56.571 -12.311 108.567 1.00 35.06 356 VAL A C 1
ATOM 2959 O O . VAL A 1 356 ? -57.276 -11.527 107.944 1.00 35.06 356 VAL A O 1
ATOM 2962 N N . ASN A 1 357 ? -55.257 -12.068 108.597 1.00 35.00 357 ASN A N 1
ATOM 2963 C CA . ASN A 1 357 ? -54.177 -12.807 107.916 1.00 35.00 357 ASN A CA 1
ATOM 2964 C C . ASN A 1 357 ? -54.330 -12.972 106.390 1.00 35.00 357 ASN A C 1
ATOM 2966 O O . ASN A 1 357 ? -54.882 -13.964 105.935 1.00 35.00 357 ASN A O 1
ATOM 2970 N N . LEU A 1 358 ? -53.709 -12.064 105.630 1.00 35.59 358 LEU A N 1
ATOM 2971 C CA . LEU A 1 358 ? -52.973 -12.335 104.381 1.00 35.59 358 LEU A CA 1
ATOM 2972 C C . LEU A 1 358 ? -51.784 -11.339 104.380 1.00 35.59 358 LEU A C 1
ATOM 2974 O O . LEU A 1 358 ? -51.985 -10.151 104.151 1.00 35.59 358 LEU A O 1
ATOM 2978 N N . SER A 1 359 ? -50.615 -11.684 104.948 1.00 35.78 359 SER A N 1
ATOM 2979 C CA . SER A 1 359 ? -49.433 -12.177 104.200 1.00 35.78 359 SER A CA 1
ATOM 2980 C C . SER A 1 359 ? -49.292 -11.433 102.858 1.00 35.78 359 SER A C 1
ATOM 2982 O O . SER A 1 359 ? -50.113 -11.634 101.971 1.00 35.78 359 SER A O 1
ATOM 2984 N N . TYR A 1 360 ? -48.412 -10.447 102.635 1.00 41.50 360 TYR A N 1
ATOM 2985 C CA . TYR A 1 360 ? -46.958 -10.359 102.860 1.00 41.50 360 TYR A CA 1
ATOM 2986 C C . TYR A 1 360 ? -46.179 -11.648 102.582 1.00 41.50 360 TYR A C 1
ATOM 2988 O O . TYR A 1 360 ? -45.452 -12.147 103.429 1.00 41.50 360 TYR A O 1
ATOM 2996 N N . GLU A 1 361 ? -46.290 -12.129 101.347 1.00 35.56 361 GLU A N 1
ATOM 2997 C CA . GLU A 1 361 ? -45.272 -12.951 100.696 1.00 35.56 361 GLU A CA 1
ATOM 2998 C C . GLU A 1 361 ? -45.293 -12.615 99.200 1.00 35.56 361 GLU A C 1
ATOM 3000 O O . GLU A 1 361 ? -46.282 -12.832 98.506 1.00 35.56 361 GLU A O 1
ATOM 3005 N N . GLY A 1 362 ? -44.232 -11.962 98.721 1.00 38.06 362 GLY A N 1
ATOM 3006 C CA . GLY A 1 362 ? -44.125 -11.477 97.339 1.00 38.06 362 GLY A CA 1
ATOM 3007 C C . GLY A 1 362 ? -43.146 -10.314 97.139 1.00 38.06 362 GLY A C 1
ATOM 3008 O O . GLY A 1 362 ? -42.872 -9.914 96.011 1.00 38.06 362 GLY A O 1
ATOM 3009 N N . THR A 1 363 ? -42.546 -9.783 98.204 1.00 38.94 363 THR A N 1
ATOM 3010 C CA . THR A 1 363 ? -41.483 -8.757 98.148 1.00 38.94 363 THR A CA 1
ATOM 3011 C C . THR A 1 363 ? -40.087 -9.307 97.837 1.00 38.94 363 THR A C 1
ATOM 3013 O O . THR A 1 363 ? -39.112 -8.575 97.933 1.00 38.94 363 THR A O 1
ATOM 3016 N N . LEU A 1 364 ? -39.994 -10.561 97.388 1.00 41.34 364 LEU A N 1
ATOM 3017 C CA . LEU A 1 364 ? -38.801 -11.124 96.740 1.00 41.34 364 LEU A CA 1
ATOM 3018 C C . LEU A 1 364 ? -39.033 -11.480 95.264 1.00 41.34 364 LEU A C 1
ATOM 3020 O O . LEU A 1 364 ? -38.095 -11.857 94.574 1.00 41.34 364 LEU A O 1
ATOM 3024 N N . GLN A 1 365 ? -40.257 -11.307 94.750 1.00 44.28 365 GLN A N 1
ATOM 3025 C CA . GLN A 1 365 ? -40.542 -11.476 93.325 1.00 44.28 365 GLN A CA 1
ATOM 3026 C C . GLN A 1 365 ? -40.548 -10.131 92.595 1.00 44.28 365 GLN A C 1
ATOM 3028 O O . GLN A 1 365 ? -40.161 -10.088 91.437 1.00 44.28 365 GLN A O 1
ATOM 3033 N N . SER A 1 366 ? -40.875 -9.018 93.271 1.00 47.06 366 SER A N 1
ATOM 3034 C CA . SER A 1 366 ? -40.771 -7.687 92.656 1.00 47.06 366 SER A CA 1
ATOM 3035 C C . SER A 1 366 ? -39.318 -7.254 92.428 1.00 47.06 366 SER A C 1
ATOM 3037 O O . SER A 1 366 ? -39.011 -6.818 91.323 1.00 47.06 366 SER A O 1
ATOM 3039 N N . SER A 1 367 ? -38.404 -7.461 93.388 1.00 50.06 367 SER A N 1
ATOM 3040 C CA . SER A 1 367 ? -36.976 -7.166 93.189 1.00 50.06 367 SER A CA 1
ATOM 3041 C C . SER A 1 367 ? -36.377 -8.056 92.103 1.00 50.06 367 SER A C 1
ATOM 3043 O O . SER A 1 367 ? -35.724 -7.533 91.215 1.00 50.06 367 SER A O 1
ATOM 3045 N N . PHE A 1 368 ? -36.715 -9.352 92.074 1.00 52.91 368 PHE A N 1
ATOM 3046 C CA . PHE A 1 368 ? -36.287 -10.264 91.009 1.00 52.91 368 PHE A CA 1
ATOM 3047 C C . PHE A 1 368 ? -36.888 -9.891 89.641 1.00 52.91 368 PHE A C 1
ATOM 3049 O O . PHE A 1 368 ? -36.211 -9.992 88.627 1.00 52.91 368 PHE A O 1
ATOM 3056 N N . THR A 1 369 ? -38.133 -9.396 89.573 1.00 59.81 369 THR A N 1
ATOM 3057 C CA . THR A 1 369 ? -38.718 -8.902 88.309 1.00 59.81 369 THR A CA 1
ATOM 3058 C C . THR A 1 369 ? -38.156 -7.554 87.865 1.00 59.81 369 THR A C 1
ATOM 3060 O O . THR A 1 369 ? -38.065 -7.322 86.666 1.00 59.81 369 THR A O 1
ATOM 3063 N N . TYR A 1 370 ? -37.768 -6.670 88.788 1.00 70.25 370 TYR A N 1
ATOM 3064 C CA . TYR A 1 370 ? -37.105 -5.405 88.461 1.00 70.25 370 TYR A CA 1
ATOM 3065 C C . TYR A 1 370 ? -35.658 -5.634 88.033 1.00 70.25 370 TYR A C 1
ATOM 3067 O O . TYR A 1 370 ? -35.211 -5.021 87.073 1.00 70.25 370 TYR A O 1
ATOM 3075 N N . GLU A 1 371 ? -34.957 -6.544 88.699 1.00 74.31 371 GLU A N 1
ATOM 3076 C CA . GLU A 1 371 ? -33.582 -6.921 88.388 1.00 74.31 371 GLU A CA 1
ATOM 3077 C C . GLU A 1 371 ? -33.519 -7.693 87.064 1.00 74.31 371 GLU A C 1
ATOM 3079 O O . GLU A 1 371 ? -32.753 -7.307 86.189 1.00 74.31 371 GLU A O 1
ATOM 3084 N N . ASN A 1 372 ? -34.430 -8.645 86.816 1.00 80.88 372 ASN A N 1
ATOM 3085 C CA . ASN A 1 372 ? -34.554 -9.298 85.505 1.00 80.88 372 ASN A CA 1
ATOM 3086 C C . ASN A 1 372 ? -34.928 -8.317 84.392 1.00 80.88 372 ASN A C 1
ATOM 3088 O O . ASN A 1 372 ? -34.392 -8.414 83.296 1.00 80.88 372 ASN A O 1
ATOM 3092 N N . LYS A 1 373 ? -35.829 -7.362 84.652 1.00 87.56 373 LYS A N 1
ATOM 3093 C CA . LYS A 1 373 ? -36.208 -6.357 83.651 1.00 87.56 373 LYS A CA 1
ATOM 3094 C C . LYS A 1 373 ? -35.098 -5.336 83.412 1.00 87.56 373 LYS A C 1
ATOM 3096 O O . LYS A 1 373 ? -34.969 -4.835 82.303 1.00 87.56 373 LYS A O 1
ATOM 3101 N N . SER A 1 374 ? -34.294 -5.038 84.430 1.00 84.19 374 SER A N 1
ATOM 3102 C CA . SER A 1 374 ? -33.086 -4.231 84.282 1.00 84.19 374 SER A CA 1
ATOM 3103 C C . SER A 1 374 ? -32.052 -4.969 83.439 1.00 84.19 374 SER A C 1
ATOM 3105 O O . SER A 1 374 ? -31.524 -4.368 82.519 1.00 84.19 374 SER A O 1
ATOM 3107 N N . ILE A 1 375 ? -31.812 -6.260 83.700 1.00 88.50 375 ILE A N 1
ATOM 3108 C CA . ILE A 1 375 ? -30.911 -7.101 82.898 1.00 88.50 375 ILE A CA 1
ATOM 3109 C C . ILE A 1 375 ? -31.406 -7.185 81.449 1.00 88.50 375 ILE A C 1
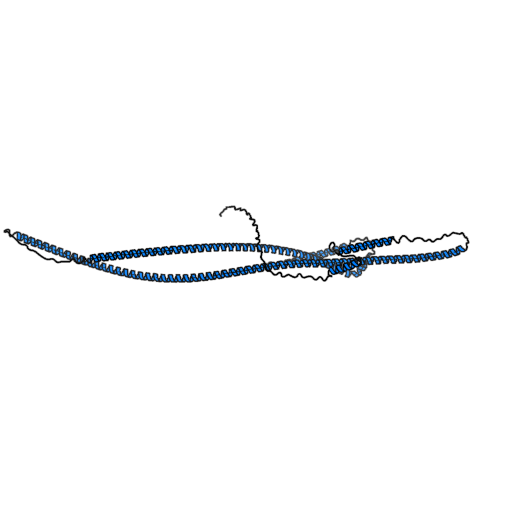ATOM 3111 O O . ILE A 1 375 ? -30.624 -6.930 80.544 1.00 88.50 375 ILE A O 1
ATOM 3115 N N . GLU A 1 376 ? -32.700 -7.437 81.222 1.00 91.69 376 GLU A N 1
ATOM 3116 C CA . GLU A 1 376 ? -33.303 -7.480 79.880 1.00 91.69 376 GLU A CA 1
ATOM 3117 C C . GLU A 1 376 ? -33.145 -6.142 79.138 1.00 91.69 376 GLU A C 1
ATOM 3119 O O . GLU A 1 376 ? -32.838 -6.121 77.949 1.00 91.69 376 GLU A O 1
ATOM 3124 N N . LEU A 1 377 ? -33.336 -5.007 79.823 1.00 90.75 377 LEU A N 1
ATOM 3125 C CA . LEU A 1 377 ? -33.129 -3.686 79.226 1.00 90.75 377 LEU A CA 1
ATOM 3126 C C . LEU A 1 377 ? -31.658 -3.439 78.888 1.00 90.75 377 LEU A C 1
ATOM 3128 O O . LEU A 1 377 ? -31.387 -2.939 77.801 1.00 90.75 377 LEU A O 1
ATOM 3132 N N . THR A 1 378 ? -30.728 -3.827 79.762 1.00 92.56 378 THR A N 1
ATOM 3133 C CA . THR A 1 378 ? -29.287 -3.722 79.499 1.00 92.56 378 THR A CA 1
ATOM 3134 C C . THR A 1 378 ? -28.859 -4.637 78.349 1.00 92.56 378 THR A C 1
ATOM 3136 O O . THR A 1 378 ? -28.077 -4.232 77.497 1.00 92.56 378 THR A O 1
ATOM 3139 N N . GLU A 1 379 ? -29.383 -5.863 78.274 1.00 93.56 379 GLU A N 1
ATOM 3140 C CA . GLU A 1 379 ? -29.153 -6.779 77.150 1.00 93.56 379 GLU A CA 1
ATOM 3141 C C . GLU A 1 379 ? -29.671 -6.179 75.844 1.00 93.56 379 GLU A C 1
ATOM 3143 O O . GLU A 1 379 ? -28.957 -6.176 74.844 1.00 93.56 379 GLU A O 1
ATOM 3148 N N . ARG A 1 380 ? -30.869 -5.588 75.865 1.00 93.50 380 ARG A N 1
ATOM 3149 C CA . ARG A 1 380 ? -31.455 -4.927 74.697 1.00 93.50 380 ARG A CA 1
ATOM 3150 C C . ARG A 1 380 ? -30.688 -3.668 74.289 1.00 93.50 380 ARG A C 1
ATOM 3152 O O . ARG A 1 380 ? -30.560 -3.398 73.100 1.00 93.50 380 ARG A O 1
ATOM 3159 N N . GLU A 1 381 ? -30.181 -2.899 75.248 1.00 94.50 381 GLU A N 1
ATOM 3160 C CA . GLU A 1 381 ? -29.315 -1.742 74.999 1.00 94.50 381 GLU A CA 1
ATOM 3161 C C . GLU A 1 381 ? -27.997 -2.184 74.349 1.00 94.50 381 GLU A C 1
ATOM 3163 O O . GLU A 1 381 ? -27.634 -1.654 73.301 1.00 94.50 381 GLU A O 1
ATOM 3168 N N . ASN A 1 382 ? -27.367 -3.241 74.871 1.00 94.06 382 ASN A N 1
ATOM 3169 C CA . ASN A 1 382 ? -26.175 -3.850 74.278 1.00 94.06 382 ASN A CA 1
ATOM 3170 C C . ASN A 1 382 ? -26.444 -4.408 72.869 1.00 94.06 382 ASN A C 1
ATOM 3172 O O . ASN A 1 382 ? -25.598 -4.289 71.984 1.00 94.06 382 ASN A O 1
ATOM 3176 N N . GLU A 1 383 ? -27.609 -5.020 72.629 1.00 94.88 383 GLU A N 1
ATOM 3177 C CA . GLU A 1 383 ? -28.016 -5.489 71.298 1.00 94.88 383 GLU A CA 1
ATOM 3178 C C . GLU A 1 383 ? -28.192 -4.328 70.314 1.00 94.88 383 GLU A C 1
ATOM 3180 O O . GLU A 1 383 ? -27.749 -4.427 69.170 1.00 94.88 383 GLU A O 1
ATOM 3185 N N . ILE A 1 384 ? -28.800 -3.221 70.751 1.00 94.06 384 ILE A N 1
ATOM 3186 C CA . ILE A 1 384 ? -28.967 -2.015 69.931 1.00 94.06 384 ILE A CA 1
ATOM 3187 C C . ILE A 1 384 ? -27.609 -1.373 69.637 1.00 94.06 384 ILE A C 1
ATOM 3189 O O . ILE A 1 384 ? -27.348 -1.023 68.489 1.00 94.06 384 ILE A O 1
ATOM 3193 N N . GLU A 1 385 ? -26.728 -1.251 70.629 1.00 94.56 385 GLU A N 1
ATOM 3194 C CA . GLU A 1 385 ? -25.378 -0.710 70.443 1.00 94.56 385 GLU A CA 1
ATOM 3195 C C . GLU A 1 385 ? -24.553 -1.596 69.498 1.00 94.56 385 GLU A C 1
ATOM 3197 O O . GLU A 1 385 ? -23.888 -1.106 68.579 1.00 94.56 385 GLU A O 1
ATOM 3202 N N . LYS A 1 386 ? -24.668 -2.921 69.634 1.00 96.75 386 LYS A N 1
ATOM 3203 C CA . LYS A 1 386 ? -24.057 -3.877 68.707 1.00 96.75 386 LYS A CA 1
ATOM 3204 C C . LYS A 1 386 ? -24.614 -3.733 67.287 1.00 96.75 386 LYS A C 1
ATOM 3206 O O . LYS A 1 386 ? -23.840 -3.690 66.337 1.00 96.75 386 LYS A O 1
ATOM 3211 N N . ALA A 1 387 ? -25.931 -3.612 67.125 1.00 94.94 387 ALA A N 1
ATOM 3212 C CA . ALA A 1 387 ? -26.545 -3.399 65.815 1.00 94.94 387 ALA A CA 1
ATOM 3213 C C . ALA A 1 387 ? -26.116 -2.057 65.195 1.00 94.94 387 ALA A C 1
ATOM 3215 O O . ALA A 1 387 ? -25.859 -1.981 63.995 1.00 94.94 387 ALA A O 1
ATOM 3216 N N . TYR A 1 388 ? -25.990 -1.004 66.007 1.00 96.38 388 TYR A N 1
ATOM 3217 C CA . TYR A 1 388 ? -25.550 0.315 65.558 1.00 96.38 388 TYR A CA 1
ATOM 3218 C C . TYR A 1 388 ? -24.076 0.318 65.128 1.00 96.38 388 TYR A C 1
ATOM 3220 O O . TYR A 1 388 ? -23.732 0.872 64.082 1.00 96.38 388 TYR A O 1
ATOM 3228 N N . THR A 1 389 ? -23.200 -0.334 65.896 1.00 95.69 389 THR A N 1
ATOM 3229 C CA . THR A 1 389 ? -21.780 -0.484 65.540 1.00 95.69 389 THR A CA 1
ATOM 3230 C C . THR A 1 389 ? -21.599 -1.342 64.289 1.00 95.69 389 THR A C 1
ATOM 3232 O O . THR A 1 389 ? -20.812 -0.976 63.418 1.00 95.69 389 THR A O 1
ATOM 3235 N N . GLU A 1 390 ? -22.365 -2.424 64.137 1.00 96.38 390 GLU A N 1
ATOM 3236 C CA . GLU A 1 390 ? -22.347 -3.255 62.930 1.00 96.38 390 GLU A CA 1
ATOM 3237 C C . GLU A 1 390 ? -22.834 -2.482 61.695 1.00 96.38 390 GLU A C 1
ATOM 3239 O O . GLU A 1 390 ? -22.181 -2.522 60.652 1.00 96.38 390 GLU A O 1
ATOM 3244 N N . LEU A 1 391 ? -23.918 -1.709 61.816 1.00 96.12 391 LEU A N 1
ATOM 3245 C CA . LEU A 1 391 ? -24.408 -0.843 60.740 1.00 96.12 391 LEU A CA 1
ATOM 3246 C C . LEU A 1 391 ? -23.378 0.232 60.356 1.00 96.12 391 LEU A C 1
ATOM 3248 O O . LEU A 1 391 ? -23.174 0.503 59.173 1.00 96.12 391 LEU A O 1
ATOM 3252 N N . THR A 1 392 ? -22.701 0.818 61.346 1.00 96.25 392 THR A N 1
ATOM 3253 C CA . THR A 1 392 ? -21.640 1.810 61.119 1.00 96.25 392 THR A CA 1
ATOM 3254 C C . THR A 1 392 ? -20.471 1.188 60.355 1.00 96.25 392 THR A C 1
ATOM 3256 O O . THR A 1 392 ? -20.047 1.731 59.339 1.00 96.25 392 THR A O 1
ATOM 3259 N N . GLN A 1 393 ? -20.020 -0.005 60.757 1.00 96.00 393 GLN A N 1
ATOM 3260 C CA . GLN A 1 393 ? -18.973 -0.740 60.039 1.00 96.00 393 GLN A CA 1
ATOM 3261 C C . GLN A 1 393 ? -19.393 -1.119 58.614 1.00 96.00 393 GLN A C 1
ATOM 3263 O O . GLN A 1 393 ? -18.566 -1.102 57.704 1.00 96.00 393 GLN A O 1
ATOM 3268 N N . GLN A 1 394 ? -20.663 -1.472 58.392 1.00 96.25 394 GLN A N 1
ATOM 3269 C CA . GLN A 1 394 ? -21.170 -1.733 57.043 1.00 96.25 394 GLN A CA 1
ATOM 3270 C C . GLN A 1 394 ? -21.131 -0.468 56.177 1.00 96.25 394 GLN A C 1
ATOM 3272 O O . GLN A 1 394 ? -20.668 -0.545 55.041 1.00 96.25 394 GLN A O 1
ATOM 3277 N N . MET A 1 395 ? -21.538 0.691 56.706 1.00 95.56 395 MET A N 1
ATOM 3278 C CA . MET A 1 395 ? -21.418 1.971 55.993 1.00 95.56 395 MET A CA 1
ATOM 3279 C C . MET A 1 395 ? -19.966 2.321 55.666 1.00 95.56 395 MET A C 1
ATOM 3281 O O . MET A 1 395 ? -19.683 2.727 54.544 1.00 95.56 395 MET A O 1
ATOM 3285 N N . GLU A 1 396 ? -19.037 2.129 56.604 1.00 95.94 396 GLU A N 1
ATOM 3286 C CA . GLU A 1 396 ? -17.608 2.365 56.358 1.00 95.94 396 GLU A CA 1
ATOM 3287 C C . GLU A 1 396 ? -17.063 1.461 55.246 1.00 95.94 396 GLU A C 1
ATOM 3289 O O . GLU A 1 396 ? -16.352 1.936 54.362 1.00 95.94 396 GLU A O 1
ATOM 3294 N N . ARG A 1 397 ? -17.445 0.175 55.232 1.00 95.88 397 ARG A N 1
ATOM 3295 C CA . ARG A 1 397 ? -17.066 -0.757 54.157 1.00 95.88 397 ARG A CA 1
ATOM 3296 C C . ARG A 1 397 ? -17.638 -0.342 52.805 1.00 95.88 397 ARG A C 1
ATOM 3298 O O . ARG A 1 397 ? -16.907 -0.381 51.823 1.00 95.88 397 ARG A O 1
ATOM 3305 N N . PHE A 1 398 ? -18.906 0.072 52.754 1.00 95.00 398 PHE A N 1
ATOM 3306 C CA . PHE A 1 398 ? -19.519 0.562 51.517 1.00 95.00 398 PHE A CA 1
ATOM 3307 C C . PHE A 1 398 ? -18.843 1.833 51.006 1.00 95.00 398 PHE A C 1
ATOM 3309 O O . PHE A 1 398 ? -18.587 1.940 49.812 1.00 95.00 398 PHE A O 1
ATOM 3316 N N . ASN A 1 399 ? -18.516 2.774 51.892 1.00 96.56 399 ASN A N 1
ATOM 3317 C CA . ASN A 1 399 ? -17.810 3.993 51.504 1.00 96.56 399 ASN A CA 1
ATOM 3318 C C . ASN A 1 399 ? -16.410 3.681 50.959 1.00 96.56 399 ASN A C 1
ATOM 3320 O O . ASN A 1 399 ? -16.043 4.211 49.917 1.00 96.56 399 ASN A O 1
ATOM 3324 N N . ALA A 1 400 ? -15.670 2.772 51.600 1.00 95.56 400 ALA A N 1
ATOM 3325 C CA . ALA A 1 400 ? -14.366 2.333 51.104 1.00 95.56 400 ALA A CA 1
ATOM 3326 C C . ALA A 1 400 ? -14.469 1.604 49.750 1.00 95.56 400 ALA A C 1
ATOM 3328 O O . ALA A 1 400 ? -13.631 1.796 48.874 1.00 95.56 400 ALA A O 1
ATOM 3329 N N . GLU A 1 401 ? -15.503 0.780 49.546 1.00 96.00 401 GLU A N 1
ATOM 3330 C CA . GLU A 1 401 ? -15.754 0.130 48.254 1.00 96.00 401 GLU A CA 1
ATOM 3331 C C . GLU A 1 401 ? -16.086 1.153 47.156 1.00 96.00 401 GLU A C 1
ATOM 3333 O O . GLU A 1 401 ? -15.609 1.020 46.028 1.00 96.00 401 GLU A O 1
ATOM 3338 N N . LEU A 1 402 ? -16.874 2.183 47.481 1.00 94.62 402 LEU A N 1
ATOM 3339 C CA . LEU A 1 402 ? -17.196 3.268 46.555 1.00 94.62 402 LEU A CA 1
ATOM 3340 C C . LEU A 1 402 ? -15.956 4.080 46.173 1.00 94.62 402 LEU A C 1
ATOM 3342 O O . LEU A 1 402 ? -15.774 4.336 44.987 1.00 94.62 402 LEU A O 1
ATOM 3346 N N . GLU A 1 403 ? -15.094 4.410 47.135 1.00 96.69 403 GLU A N 1
ATOM 3347 C CA . GLU A 1 403 ? -13.829 5.117 46.892 1.00 96.69 403 GLU A CA 1
ATOM 3348 C C . GLU A 1 403 ? -12.915 4.310 45.953 1.00 96.69 403 GLU A C 1
ATOM 3350 O O . GLU A 1 403 ? -12.469 4.812 44.924 1.00 96.69 403 GLU A O 1
ATOM 3355 N N . ILE A 1 404 ? -12.743 3.005 46.208 1.00 95.00 404 ILE A N 1
ATOM 3356 C CA . ILE A 1 404 ? -11.966 2.116 45.324 1.00 95.00 404 ILE A CA 1
ATOM 3357 C C . ILE A 1 404 ? -12.575 2.054 43.916 1.00 95.00 404 ILE A C 1
ATOM 3359 O O . ILE A 1 404 ? -11.855 2.001 42.914 1.00 95.00 404 ILE A O 1
ATOM 3363 N N . ARG A 1 405 ? -13.909 2.018 43.814 1.00 94.38 405 ARG A N 1
ATOM 3364 C CA . ARG A 1 405 ? -14.601 1.971 42.523 1.00 94.38 405 ARG A CA 1
ATOM 3365 C C . ARG A 1 405 ? -14.440 3.278 41.751 1.00 94.38 405 ARG A C 1
ATOM 3367 O O . ARG A 1 405 ? -14.275 3.216 40.534 1.00 94.38 405 ARG A O 1
ATOM 3374 N N . GLU A 1 406 ? -14.473 4.418 42.431 1.00 95.50 406 GLU A N 1
ATOM 3375 C CA . GLU A 1 406 ? -14.199 5.734 41.850 1.00 95.50 406 GLU A CA 1
ATOM 3376 C C . GLU A 1 406 ? -12.766 5.795 41.304 1.00 95.50 406 GLU A C 1
ATOM 3378 O O . GLU A 1 406 ? -12.587 6.060 40.115 1.00 95.50 406 GLU A O 1
ATOM 3383 N N . ASP A 1 407 ? -11.772 5.376 42.091 1.00 94.06 407 ASP A N 1
ATOM 3384 C CA . ASP A 1 407 ? -10.370 5.301 41.658 1.00 94.06 407 ASP A CA 1
ATOM 3385 C C . ASP A 1 407 ? -10.176 4.405 40.421 1.00 94.06 407 ASP A C 1
ATOM 3387 O O . ASP A 1 407 ? -9.439 4.746 39.485 1.00 94.06 407 ASP A O 1
ATOM 3391 N N . CYS A 1 408 ? -10.849 3.248 40.387 1.00 92.25 408 CYS A N 1
ATOM 3392 C CA . CYS A 1 408 ? -10.810 2.337 39.240 1.00 92.25 408 CYS A CA 1
ATOM 3393 C C . CYS A 1 408 ? -11.437 2.965 37.989 1.00 92.25 408 CYS A C 1
ATOM 3395 O O . CYS A 1 408 ? -10.897 2.816 36.889 1.00 92.25 408 CYS A O 1
ATOM 3397 N N . LEU A 1 409 ? -12.568 3.660 38.144 1.00 93.00 409 LEU A N 1
ATOM 3398 C CA . LEU A 1 409 ? -13.247 4.338 37.041 1.00 93.00 409 LEU A CA 1
ATOM 3399 C C . LEU A 1 409 ? -12.408 5.495 36.498 1.00 93.00 409 LEU A C 1
ATOM 3401 O O . LEU A 1 409 ? -12.249 5.591 35.282 1.00 93.00 409 LEU A O 1
ATOM 3405 N N . GLU A 1 410 ? -11.796 6.307 37.360 1.00 95.56 410 GLU A N 1
ATOM 3406 C CA . GLU A 1 410 ? -10.879 7.362 36.924 1.00 95.56 410 GLU A CA 1
ATOM 3407 C C . GLU A 1 410 ? -9.655 6.800 36.188 1.00 95.56 410 GLU A C 1
ATOM 3409 O O . GLU A 1 410 ? -9.183 7.366 35.198 1.00 95.56 410 GLU A O 1
ATOM 3414 N N . ALA A 1 411 ? -9.093 5.687 36.670 1.00 93.62 411 ALA A N 1
ATOM 3415 C CA . ALA A 1 411 ? -7.968 5.035 36.009 1.00 93.62 411 ALA A CA 1
ATOM 3416 C C . ALA A 1 411 ? -8.350 4.532 34.607 1.00 93.62 411 ALA A C 1
ATOM 3418 O O . ALA A 1 411 ? -7.580 4.713 33.655 1.00 93.62 411 ALA A O 1
ATOM 3419 N N . GLU A 1 412 ? -9.541 3.950 34.461 1.00 92.56 412 GLU A N 1
ATOM 3420 C CA . GLU A 1 412 ? -10.052 3.499 33.167 1.00 92.56 412 GLU A CA 1
ATOM 3421 C C . GLU A 1 412 ? -10.375 4.679 32.238 1.00 92.56 412 GLU A C 1
ATOM 3423 O O . GLU A 1 412 ? -10.016 4.639 31.061 1.00 92.56 412 GLU A O 1
ATOM 3428 N N . GLU A 1 413 ? -10.944 5.771 32.754 1.00 96.06 413 GLU A N 1
ATOM 3429 C CA . GLU A 1 413 ? -11.169 7.005 31.994 1.00 96.06 413 GLU A CA 1
ATOM 3430 C C . GLU A 1 413 ? -9.847 7.571 31.453 1.00 96.06 413 GLU A C 1
ATOM 3432 O O . GLU A 1 413 ? -9.719 7.830 30.253 1.00 96.06 413 GLU A O 1
ATOM 3437 N N . ARG A 1 414 ? -8.810 7.666 32.299 1.00 95.75 414 ARG A N 1
ATOM 3438 C CA . ARG A 1 414 ? -7.460 8.082 31.877 1.00 95.75 414 ARG A CA 1
ATOM 3439 C C . ARG A 1 414 ? -6.904 7.171 30.778 1.00 95.75 414 ARG A C 1
ATOM 3441 O O . ARG A 1 414 ? -6.310 7.662 29.813 1.00 95.75 414 ARG A O 1
ATOM 3448 N N . ARG A 1 415 ? -7.117 5.855 30.884 1.00 94.69 415 ARG A N 1
ATOM 3449 C CA . ARG A 1 415 ? -6.698 4.875 29.868 1.00 94.69 415 ARG A CA 1
ATOM 3450 C C . ARG A 1 415 ? -7.430 5.079 28.541 1.00 94.69 415 ARG A C 1
ATOM 3452 O O . ARG A 1 415 ? -6.797 5.024 27.486 1.00 94.69 415 ARG A O 1
ATOM 3459 N N . ILE A 1 416 ? -8.739 5.320 28.583 1.00 93.81 416 ILE A N 1
ATOM 3460 C CA . ILE A 1 416 ? -9.561 5.587 27.397 1.00 93.81 416 ILE A CA 1
ATOM 3461 C C . ILE A 1 416 ? -9.116 6.888 26.721 1.00 93.81 416 ILE A C 1
ATOM 3463 O O . ILE A 1 416 ? -8.913 6.890 25.509 1.00 93.81 416 ILE A O 1
ATOM 3467 N N . ILE A 1 417 ? -8.873 7.958 27.485 1.00 94.38 417 ILE A N 1
ATOM 3468 C CA . ILE A 1 417 ? -8.379 9.241 26.956 1.00 94.38 417 ILE A CA 1
ATOM 3469 C C . ILE A 1 417 ? -7.026 9.069 26.251 1.00 94.38 417 ILE A C 1
ATOM 3471 O O . ILE A 1 417 ? -6.815 9.627 25.174 1.00 94.38 417 ILE A O 1
ATOM 3475 N N . LEU A 1 418 ? -6.105 8.287 26.823 1.00 95.12 418 LEU A N 1
ATOM 3476 C CA . LEU A 1 418 ? -4.813 8.000 26.190 1.00 95.12 418 LEU A CA 1
ATOM 3477 C C . LEU A 1 418 ? -4.976 7.234 24.871 1.00 95.12 418 LEU A C 1
ATOM 3479 O O . LEU A 1 418 ? -4.369 7.615 23.872 1.00 95.12 418 LEU A O 1
ATOM 3483 N N . LYS A 1 419 ? -5.831 6.204 24.843 1.00 93.56 419 LYS A N 1
ATOM 3484 C CA . LYS A 1 419 ? -6.133 5.457 23.611 1.00 93.56 419 LYS A CA 1
ATOM 3485 C C . LYS A 1 419 ? -6.808 6.327 22.553 1.00 93.56 419 LYS A C 1
ATOM 3487 O O . LYS A 1 419 ? -6.498 6.183 21.376 1.00 93.56 419 LYS A O 1
ATOM 3492 N N . ALA A 1 420 ? -7.703 7.229 22.955 1.00 91.88 420 ALA A N 1
ATOM 3493 C CA . ALA A 1 420 ? -8.339 8.176 22.044 1.00 91.88 420 ALA A CA 1
ATOM 3494 C C . ALA A 1 420 ? -7.297 9.096 21.390 1.00 91.88 420 ALA A C 1
ATOM 3496 O O . ALA A 1 420 ? -7.281 9.217 20.172 1.00 91.88 420 ALA A O 1
ATOM 3497 N N . LYS A 1 421 ? -6.352 9.636 22.173 1.00 95.62 421 LYS A N 1
ATOM 3498 C CA . LYS A 1 421 ? -5.237 10.436 21.637 1.00 95.62 421 LYS A CA 1
ATOM 3499 C C . LYS A 1 421 ? -4.353 9.648 20.671 1.00 95.62 421 LYS A C 1
ATOM 3501 O O . LYS A 1 421 ? -3.958 10.183 19.645 1.00 95.62 421 LYS A O 1
ATOM 3506 N N . GLU A 1 422 ? -4.049 8.386 20.976 1.00 93.94 422 GLU A N 1
ATOM 3507 C CA . GLU A 1 422 ? -3.274 7.527 20.070 1.00 93.94 422 GLU A CA 1
ATOM 3508 C C . GLU A 1 422 ? -4.015 7.276 18.746 1.00 93.94 422 GLU A C 1
ATOM 3510 O O . GLU A 1 422 ? -3.404 7.279 17.676 1.00 93.94 422 GLU A O 1
ATOM 3515 N N . LEU A 1 423 ? -5.334 7.068 18.805 1.00 93.81 423 LEU A N 1
ATOM 3516 C CA . LEU A 1 423 ? -6.169 6.923 17.613 1.00 93.81 423 LEU A CA 1
ATOM 3517 C C . LEU A 1 423 ? -6.231 8.218 16.800 1.00 93.81 423 LEU A C 1
ATOM 3519 O O . LEU A 1 423 ? -6.127 8.142 15.580 1.00 93.81 423 LEU A O 1
ATOM 3523 N N . ASP A 1 424 ? -6.331 9.380 17.447 1.00 96.12 424 ASP A N 1
ATOM 3524 C CA . ASP A 1 424 ? -6.298 10.679 16.767 1.00 96.12 424 ASP A CA 1
ATOM 3525 C C . ASP A 1 424 ? -4.977 10.883 16.012 1.00 96.12 424 ASP A C 1
ATOM 3527 O O . ASP A 1 424 ? -5.000 11.275 14.845 1.00 96.12 424 ASP A O 1
ATOM 3531 N N . THR A 1 425 ? -3.831 10.540 16.616 1.00 92.88 425 THR A N 1
ATOM 3532 C CA . THR A 1 425 ? -2.530 10.582 15.924 1.00 92.88 425 THR A CA 1
ATOM 3533 C C . THR A 1 425 ? -2.511 9.653 14.709 1.00 92.88 425 THR A C 1
ATOM 3535 O O . THR A 1 425 ? -2.107 10.067 13.627 1.00 92.88 425 THR A O 1
ATOM 3538 N N . LYS A 1 426 ? -3.011 8.416 14.840 1.00 94.50 426 LYS A N 1
ATOM 3539 C CA . LYS A 1 426 ? -3.090 7.472 13.707 1.00 94.50 426 LYS A CA 1
ATOM 3540 C C . LYS A 1 426 ? -4.015 7.967 12.597 1.00 94.50 426 LYS A C 1
ATOM 3542 O O . LYS A 1 426 ? -3.745 7.727 11.426 1.00 94.50 426 LYS A O 1
ATOM 3547 N N . ILE A 1 427 ? -5.112 8.639 12.944 1.00 92.62 427 ILE A N 1
ATOM 3548 C CA . ILE A 1 427 ? -6.012 9.250 11.960 1.00 92.62 427 ILE A CA 1
ATOM 3549 C C . ILE A 1 427 ? -5.292 10.376 11.213 1.00 92.62 427 ILE A C 1
ATOM 3551 O O . ILE A 1 427 ? -5.409 10.441 9.993 1.00 92.62 427 ILE A O 1
ATOM 3555 N N . GLN A 1 428 ? -4.514 11.212 11.906 1.00 92.75 428 GLN A N 1
ATOM 3556 C CA . GLN A 1 428 ? -3.708 12.260 11.269 1.00 92.75 428 GLN A CA 1
ATOM 3557 C C . GLN A 1 428 ? -2.656 11.673 10.317 1.00 92.75 428 GLN A C 1
ATOM 3559 O O . GLN A 1 428 ? -2.575 12.101 9.171 1.00 92.75 428 GLN A O 1
ATOM 3564 N N . GLU A 1 429 ? -1.930 10.632 10.734 1.00 91.56 429 GLU A N 1
ATOM 3565 C CA . GLU A 1 429 ? -0.974 9.921 9.868 1.00 91.56 429 GLU A CA 1
ATOM 3566 C C . GLU A 1 429 ? -1.655 9.343 8.613 1.00 91.56 429 GLU A C 1
ATOM 3568 O O . GLU A 1 429 ? -1.133 9.443 7.502 1.00 91.56 429 GLU A O 1
ATOM 3573 N N . LEU A 1 430 ? -2.853 8.764 8.759 1.00 89.75 430 LEU A N 1
ATOM 3574 C CA . LEU A 1 430 ? -3.626 8.258 7.621 1.00 89.75 430 LEU A CA 1
ATOM 3575 C C . LEU A 1 430 ? -4.088 9.381 6.682 1.00 89.75 430 LEU A C 1
ATOM 3577 O O . LEU A 1 430 ? -4.075 9.184 5.468 1.00 89.75 430 LEU A O 1
ATOM 3581 N N . GLN A 1 431 ? -4.459 10.546 7.217 1.00 93.69 431 GLN A N 1
ATOM 3582 C CA . GLN A 1 431 ? -4.821 11.723 6.421 1.00 93.69 431 GLN A CA 1
ATOM 3583 C C . GLN A 1 431 ? -3.623 12.282 5.642 1.00 93.69 431 GLN A C 1
ATOM 3585 O O . GLN A 1 431 ? -3.775 12.670 4.485 1.00 93.69 431 GLN A O 1
ATOM 3590 N N . GLU A 1 432 ? -2.424 12.280 6.230 1.00 92.44 432 GLU A N 1
ATOM 3591 C CA . GLU A 1 432 ? -1.190 12.665 5.532 1.00 92.44 432 GLU A CA 1
ATOM 3592 C C . GLU A 1 432 ? -0.870 11.705 4.377 1.00 92.44 432 GLU A C 1
ATOM 3594 O O . GLU A 1 432 ? -0.526 12.140 3.275 1.00 92.44 432 GLU A O 1
ATOM 3599 N N . ILE A 1 433 ? -1.044 10.396 4.592 1.00 88.44 433 ILE A N 1
ATOM 3600 C CA . ILE A 1 433 ? -0.876 9.386 3.537 1.00 88.44 433 ILE A CA 1
ATOM 3601 C C . ILE A 1 433 ? -1.920 9.572 2.428 1.00 88.44 433 ILE A C 1
ATOM 3603 O O . ILE A 1 433 ? -1.575 9.502 1.248 1.00 88.44 433 ILE A O 1
ATOM 3607 N N . GLU A 1 434 ? -3.186 9.815 2.777 1.00 91.81 434 GLU A N 1
ATOM 3608 C CA . GLU A 1 434 ? -4.254 10.080 1.806 1.00 91.81 434 GLU A CA 1
ATOM 3609 C C . GLU A 1 434 ? -3.939 11.315 0.953 1.00 91.81 434 GLU A C 1
ATOM 3611 O O . GLU A 1 434 ? -4.047 11.260 -0.274 1.00 91.81 434 GLU A O 1
ATOM 3616 N N . TYR A 1 435 ? -3.477 12.397 1.586 1.00 93.50 435 TYR A N 1
ATOM 3617 C CA . TYR A 1 435 ? -3.036 13.604 0.895 1.00 93.50 435 TYR A CA 1
ATOM 3618 C C . TYR A 1 435 ? -1.897 13.309 -0.094 1.00 93.50 435 TYR A C 1
ATOM 3620 O O . TYR A 1 435 ? -1.995 13.670 -1.268 1.00 93.50 435 TYR A O 1
ATOM 3628 N N . PHE A 1 436 ? -0.864 12.576 0.334 1.00 89.12 436 PHE A N 1
ATOM 3629 C CA . PHE A 1 436 ? 0.262 12.206 -0.530 1.00 89.12 436 PHE A CA 1
ATOM 3630 C C . PHE A 1 436 ? -0.169 11.338 -1.725 1.00 89.12 436 PHE A C 1
ATOM 3632 O O . PHE A 1 436 ? 0.321 11.504 -2.844 1.00 89.12 436 PHE A O 1
ATOM 3639 N N . LEU A 1 437 ? -1.110 10.412 -1.518 1.00 86.88 437 LEU A N 1
ATOM 3640 C CA . LEU A 1 437 ? -1.652 9.580 -2.595 1.00 86.88 437 LEU A CA 1
ATOM 3641 C C . LEU A 1 437 ? -2.475 10.398 -3.597 1.00 86.88 437 LEU A C 1
ATOM 3643 O O . LEU A 1 437 ? -2.385 10.150 -4.802 1.00 86.88 437 LEU A O 1
ATOM 3647 N N . LEU A 1 438 ? -3.256 11.373 -3.126 1.00 92.00 438 LEU A N 1
ATOM 3648 C CA . LEU A 1 438 ? -3.998 12.295 -3.988 1.00 92.00 438 LEU A CA 1
ATOM 3649 C C . LEU A 1 438 ? -3.056 13.171 -4.823 1.00 92.00 438 LEU A C 1
ATOM 3651 O O . LEU A 1 438 ? -3.272 13.312 -6.027 1.00 92.00 438 LEU A O 1
ATOM 3655 N N . GLU A 1 439 ? -1.991 13.695 -4.216 1.00 92.19 439 GLU A N 1
ATOM 3656 C CA . GLU A 1 439 ? -0.960 14.481 -4.901 1.00 92.19 439 GLU A CA 1
ATOM 3657 C C . GLU A 1 439 ? -0.215 13.642 -5.951 1.00 92.19 439 GLU A C 1
ATOM 3659 O O . GLU A 1 439 ? -0.117 14.029 -7.116 1.00 92.19 439 GLU A O 1
ATOM 3664 N N . SER A 1 440 ? 0.214 12.427 -5.593 1.00 87.75 440 SER A N 1
ATOM 3665 C CA . SER A 1 440 ? 0.854 11.503 -6.536 1.00 87.75 440 SER A CA 1
ATOM 3666 C C . SER A 1 440 ? -0.063 11.134 -7.706 1.00 87.75 440 SER A C 1
ATOM 3668 O O . SER A 1 440 ? 0.401 11.051 -8.845 1.00 87.75 440 SER A O 1
ATOM 3670 N N . LYS A 1 441 ? -1.365 10.948 -7.457 1.00 93.81 441 LYS A N 1
ATOM 3671 C CA . LYS A 1 441 ? -2.354 10.703 -8.513 1.00 93.81 441 LYS A CA 1
ATOM 3672 C C . LYS A 1 441 ? -2.481 11.900 -9.456 1.00 93.81 441 LYS A C 1
ATOM 3674 O O . LYS A 1 441 ? -2.560 11.693 -10.664 1.00 93.81 441 LYS A O 1
ATOM 3679 N N . ALA A 1 442 ? -2.489 13.124 -8.928 1.00 90.88 442 ALA A N 1
ATOM 3680 C CA . ALA A 1 442 ? -2.543 14.335 -9.744 1.00 90.88 442 ALA A CA 1
ATOM 3681 C C . ALA A 1 442 ? -1.315 14.453 -10.663 1.00 90.88 442 ALA A C 1
ATOM 3683 O O . ALA A 1 442 ? -1.477 14.682 -11.859 1.00 90.88 442 ALA A O 1
ATOM 3684 N N . HIS A 1 443 ? -0.110 14.188 -10.147 1.00 89.38 443 HIS A N 1
ATOM 3685 C CA . HIS A 1 443 ? 1.115 14.187 -10.955 1.00 89.38 443 HIS A CA 1
ATOM 3686 C C . HIS A 1 443 ? 1.133 13.108 -12.042 1.00 89.38 443 HIS A C 1
ATOM 3688 O O . HIS A 1 443 ? 1.604 13.357 -13.150 1.00 89.38 443 HIS A O 1
ATOM 3694 N N . LEU A 1 444 ? 0.616 11.907 -11.759 1.00 88.06 444 LEU A N 1
ATOM 3695 C CA . LEU A 1 444 ? 0.501 10.856 -12.776 1.00 88.06 444 LEU A CA 1
ATOM 3696 C C . LEU A 1 444 ? -0.476 11.241 -13.889 1.00 88.06 444 LEU A C 1
ATOM 3698 O O . LEU A 1 444 ? -0.228 10.930 -15.052 1.00 88.06 444 LEU A O 1
ATOM 3702 N N . GLU A 1 445 ? -1.570 11.918 -13.544 1.00 91.94 445 GLU A N 1
ATOM 3703 C CA . GLU A 1 445 ? -2.537 12.401 -14.526 1.00 91.94 445 GLU A CA 1
ATOM 3704 C C . GLU A 1 445 ? -1.945 13.527 -15.388 1.00 91.94 445 GLU A C 1
ATOM 3706 O O . GLU A 1 445 ? -2.103 13.512 -16.605 1.00 91.94 445 GLU A O 1
ATOM 3711 N N . GLU A 1 446 ? -1.188 14.446 -14.785 1.00 92.25 446 GLU A N 1
ATOM 3712 C CA . GLU A 1 446 ? -0.447 15.493 -15.498 1.00 92.25 446 GLU A CA 1
ATOM 3713 C C . GLU A 1 446 ? 0.594 14.898 -16.460 1.00 92.25 446 GLU A C 1
ATOM 3715 O O . GLU A 1 446 ? 0.640 15.265 -17.635 1.00 92.25 446 GLU A O 1
ATOM 3720 N N . PHE A 1 447 ? 1.371 13.910 -16.000 1.00 89.62 447 PHE A N 1
ATOM 3721 C CA . PHE A 1 447 ? 2.312 13.180 -16.850 1.00 89.62 447 PHE A CA 1
ATOM 3722 C C . PHE A 1 447 ? 1.599 12.466 -18.003 1.00 89.62 447 PHE A C 1
ATOM 3724 O O . PHE A 1 447 ? 2.064 12.513 -19.140 1.00 89.62 447 PHE A O 1
ATOM 3731 N N . ARG A 1 448 ? 0.448 11.834 -17.735 1.00 91.62 448 ARG A N 1
ATOM 3732 C CA . ARG A 1 448 ? -0.363 11.167 -18.760 1.00 91.62 448 ARG A CA 1
ATOM 3733 C C . ARG A 1 448 ? -0.828 12.149 -19.832 1.00 91.62 448 ARG A C 1
ATOM 3735 O O . ARG A 1 448 ? -0.712 11.834 -21.012 1.00 91.62 448 ARG A O 1
ATOM 3742 N N . ILE A 1 449 ? -1.333 13.316 -19.431 1.00 91.94 449 ILE A N 1
ATOM 3743 C CA . ILE A 1 449 ? -1.774 14.368 -20.357 1.00 91.94 449 ILE A CA 1
ATOM 3744 C C . ILE A 1 449 ? -0.593 14.842 -21.212 1.00 91.94 449 ILE A C 1
ATOM 3746 O O . ILE A 1 449 ? -0.691 14.831 -22.436 1.00 91.94 449 ILE A O 1
ATOM 3750 N N . SER A 1 450 ? 0.547 15.156 -20.589 1.00 90.69 450 SER A N 1
ATOM 3751 C CA . SER A 1 450 ? 1.740 15.618 -21.308 1.00 90.69 450 SER A CA 1
ATOM 3752 C C . SER A 1 450 ? 2.285 14.572 -22.290 1.00 90.69 450 SER A C 1
ATOM 3754 O O . SER A 1 450 ? 2.622 14.913 -23.424 1.00 90.69 450 SER A O 1
ATOM 3756 N N . ALA A 1 451 ? 2.321 13.295 -21.900 1.00 89.12 451 ALA A N 1
ATOM 3757 C CA . ALA A 1 451 ? 2.767 12.212 -22.773 1.00 89.12 451 ALA A CA 1
ATOM 3758 C C . ALA A 1 451 ? 1.828 12.013 -23.976 1.00 89.12 451 ALA A C 1
ATOM 3760 O O . ALA A 1 451 ? 2.295 11.758 -25.086 1.00 89.12 451 ALA A O 1
ATOM 3761 N N . ILE A 1 452 ? 0.511 12.151 -23.781 1.00 90.69 452 ILE A N 1
ATOM 3762 C CA . ILE A 1 452 ? -0.466 12.088 -24.878 1.00 90.69 452 ILE A CA 1
ATOM 3763 C C . ILE A 1 452 ? -0.239 13.243 -25.860 1.00 90.69 452 ILE A C 1
ATOM 3765 O O . ILE A 1 452 ? -0.162 12.999 -27.062 1.00 90.69 452 ILE A O 1
ATOM 3769 N N . GLU A 1 453 ? -0.061 14.473 -25.373 1.00 92.94 453 GLU A N 1
ATOM 3770 C CA . GLU A 1 453 ? 0.211 15.640 -26.225 1.00 92.94 453 GLU A CA 1
ATOM 3771 C C . GLU A 1 453 ? 1.508 15.485 -27.041 1.00 92.94 453 GLU A C 1
ATOM 3773 O O . GLU A 1 453 ? 1.560 15.843 -28.227 1.00 92.94 453 GLU A O 1
ATOM 3778 N N . GLU A 1 454 ? 2.558 14.915 -26.441 1.00 93.88 454 GLU A N 1
ATOM 3779 C CA . GLU A 1 454 ? 3.811 14.619 -27.140 1.00 93.88 454 GLU A CA 1
ATOM 3780 C C . GLU A 1 454 ? 3.600 13.573 -28.244 1.00 93.88 454 GLU A C 1
ATOM 3782 O O . GLU A 1 454 ? 4.005 13.794 -29.391 1.00 93.88 454 GLU A O 1
ATOM 3787 N N . ILE A 1 455 ? 2.911 12.470 -27.935 1.00 90.56 455 ILE A N 1
ATOM 3788 C CA . ILE A 1 455 ? 2.589 11.414 -28.906 1.00 90.56 455 ILE A CA 1
ATOM 3789 C C . ILE A 1 455 ? 1.753 11.979 -30.061 1.00 90.56 455 ILE A C 1
ATOM 3791 O O . ILE A 1 455 ? 2.055 11.714 -31.224 1.00 90.56 455 ILE A O 1
ATOM 3795 N N . GLU A 1 456 ? 0.743 12.804 -29.784 1.00 94.50 456 GLU A N 1
ATOM 3796 C CA . GLU A 1 456 ? -0.062 13.456 -30.823 1.00 94.50 456 GLU A CA 1
ATOM 3797 C C . GLU A 1 456 ? 0.781 14.370 -31.724 1.00 94.50 456 GLU A C 1
ATOM 3799 O O . GLU A 1 456 ? 0.591 14.409 -32.944 1.00 94.50 456 GLU A O 1
ATOM 3804 N N . THR A 1 457 ? 1.742 15.091 -31.145 1.00 95.94 457 THR A N 1
ATOM 3805 C CA . THR A 1 457 ? 2.673 15.948 -31.893 1.00 95.94 457 THR A CA 1
ATOM 3806 C C . THR A 1 457 ? 3.600 15.120 -32.788 1.00 95.94 457 THR A C 1
ATOM 3808 O O . THR A 1 457 ? 3.827 15.471 -33.954 1.00 95.94 457 THR A O 1
ATOM 3811 N N . GLN A 1 458 ? 4.091 13.984 -32.288 1.00 95.50 458 GLN A N 1
ATOM 3812 C CA . GLN A 1 458 ? 4.884 13.036 -33.072 1.00 95.50 458 GLN A CA 1
ATOM 3813 C C . GLN A 1 458 ? 4.055 12.423 -34.212 1.00 95.50 458 GLN A C 1
ATOM 3815 O O . GLN A 1 458 ? 4.527 12.384 -35.351 1.00 95.50 458 GLN A O 1
ATOM 3820 N N . ILE A 1 459 ? 2.799 12.035 -33.959 1.00 94.19 459 ILE A N 1
ATOM 3821 C CA . ILE A 1 459 ? 1.874 11.522 -34.985 1.00 94.19 459 ILE A CA 1
ATOM 3822 C C . ILE A 1 459 ? 1.660 12.559 -36.094 1.00 94.19 459 ILE A C 1
ATOM 3824 O O . ILE A 1 459 ? 1.808 12.228 -37.270 1.00 94.19 459 ILE A O 1
ATOM 3828 N N . LYS A 1 460 ? 1.385 13.825 -35.750 1.00 96.31 460 LYS A N 1
ATOM 3829 C CA . LYS A 1 460 ? 1.225 14.914 -36.736 1.00 96.31 460 LYS A CA 1
ATOM 3830 C C . LYS A 1 460 ? 2.486 15.123 -37.581 1.00 96.31 460 LYS A C 1
ATOM 3832 O O . LYS A 1 460 ? 2.405 15.338 -38.794 1.00 96.31 460 LYS A O 1
ATOM 3837 N N . SER A 1 461 ? 3.659 15.022 -36.959 1.00 95.44 461 SER A N 1
ATOM 3838 C CA . SER A 1 461 ? 4.950 15.135 -37.650 1.00 95.44 461 SER A CA 1
ATOM 3839 C C . SER A 1 461 ? 5.164 13.981 -38.637 1.00 95.44 461 SER A C 1
ATOM 3841 O O . SER A 1 461 ? 5.539 14.209 -39.789 1.00 95.44 461 SER A O 1
ATOM 3843 N N . LEU A 1 462 ? 4.848 12.747 -38.227 1.00 95.06 462 LEU A N 1
ATOM 3844 C CA . LEU A 1 462 ? 4.910 11.560 -39.085 1.00 95.06 462 LEU A CA 1
ATOM 3845 C C . LEU A 1 462 ? 3.903 11.621 -40.240 1.00 95.06 462 LEU A C 1
ATOM 3847 O O . LEU A 1 462 ? 4.249 11.275 -41.369 1.00 95.06 462 LEU A O 1
ATOM 3851 N N . GLN A 1 463 ? 2.683 12.106 -39.995 1.00 96.25 463 GLN A N 1
ATOM 3852 C CA . GLN A 1 463 ? 1.681 12.332 -41.042 1.00 96.25 463 GLN A CA 1
ATOM 3853 C C . GLN A 1 463 ? 2.180 13.341 -42.082 1.00 96.25 463 GLN A C 1
ATOM 3855 O O . GLN A 1 463 ? 2.099 13.081 -43.281 1.00 96.25 463 GLN A O 1
ATOM 3860 N N . THR A 1 464 ? 2.770 14.453 -41.633 1.00 96.81 464 THR A N 1
ATOM 3861 C CA . THR A 1 464 ? 3.353 15.471 -42.522 1.00 96.81 464 THR A CA 1
ATOM 3862 C C . THR A 1 464 ? 4.475 14.886 -43.386 1.00 96.81 464 THR A C 1
ATOM 3864 O O . THR A 1 464 ? 4.515 15.113 -44.596 1.00 96.81 464 THR A O 1
ATOM 3867 N N . LEU A 1 465 ? 5.359 14.078 -42.789 1.00 96.31 465 LEU A N 1
ATOM 3868 C CA . LEU A 1 465 ? 6.429 13.390 -43.513 1.00 96.31 465 LEU A CA 1
ATOM 3869 C C . LEU A 1 465 ? 5.876 12.396 -44.546 1.00 96.31 465 LEU A C 1
ATOM 3871 O O . LEU A 1 465 ? 6.348 12.367 -45.680 1.00 96.31 465 LEU A O 1
ATOM 3875 N N . SER A 1 466 ? 4.860 11.613 -44.172 1.00 96.75 466 SER A N 1
ATOM 3876 C CA . SER A 1 466 ? 4.191 10.653 -45.058 1.00 96.75 466 SER A CA 1
ATOM 3877 C C . SER A 1 466 ? 3.590 11.339 -46.289 1.00 96.75 466 SER A C 1
ATOM 3879 O O . SER A 1 466 ? 3.826 10.908 -47.419 1.00 96.75 466 SER A O 1
ATOM 3881 N N . VAL A 1 467 ? 2.896 12.468 -46.096 1.00 97.25 467 VAL A N 1
ATOM 3882 C CA . VAL A 1 467 ? 2.368 13.285 -47.202 1.00 97.25 467 VAL A CA 1
ATOM 3883 C C . VAL A 1 467 ? 3.498 13.771 -48.115 1.00 97.25 467 VAL A C 1
ATOM 3885 O O . VAL A 1 467 ? 3.396 13.632 -49.335 1.00 97.25 467 VAL A O 1
ATOM 3888 N N . GLY A 1 468 ? 4.600 14.275 -47.551 1.00 95.06 468 GLY A N 1
ATOM 3889 C CA . GLY A 1 468 ? 5.765 14.713 -48.328 1.00 95.06 468 GLY A CA 1
ATOM 3890 C C . GLY A 1 468 ? 6.405 13.587 -49.151 1.00 95.06 468 GLY A C 1
ATOM 3891 O O . GLY A 1 468 ? 6.714 13.776 -50.329 1.00 95.06 468 GLY A O 1
ATOM 3892 N N . LEU A 1 469 ? 6.550 12.393 -48.570 1.00 96.00 469 LEU A N 1
ATOM 3893 C CA . LEU A 1 469 ? 7.069 11.212 -49.270 1.00 96.00 469 LEU A CA 1
ATOM 3894 C C . LEU A 1 469 ? 6.138 10.759 -50.400 1.00 96.00 469 LEU A C 1
ATOM 3896 O O . LEU A 1 469 ? 6.612 10.434 -51.489 1.00 96.00 469 LEU A O 1
ATOM 3900 N N . ASN A 1 470 ? 4.822 10.791 -50.183 1.00 96.12 470 ASN A N 1
ATOM 3901 C CA . ASN A 1 470 ? 3.843 10.460 -51.219 1.00 96.12 470 ASN A CA 1
ATOM 3902 C C . ASN A 1 470 ? 3.881 11.454 -52.389 1.00 96.12 470 ASN A C 1
ATOM 3904 O O . ASN A 1 470 ? 3.834 11.038 -53.546 1.00 96.12 470 ASN A O 1
ATOM 3908 N N . GLN A 1 471 ? 4.052 12.752 -52.118 1.00 97.25 471 GLN A N 1
ATOM 3909 C CA . GLN A 1 471 ? 4.239 13.768 -53.162 1.00 97.25 471 GLN A CA 1
ATOM 3910 C C . GLN A 1 471 ? 5.522 13.526 -53.974 1.00 97.25 471 GLN A C 1
ATOM 3912 O O . GLN A 1 471 ? 5.501 13.596 -55.205 1.00 97.25 471 GLN A O 1
ATOM 3917 N N . GLN A 1 472 ? 6.634 13.195 -53.308 1.00 97.25 472 GLN A N 1
ATOM 3918 C CA . GLN A 1 472 ? 7.889 12.852 -53.987 1.00 97.25 472 GLN A CA 1
ATOM 3919 C C . GLN A 1 472 ? 7.749 11.588 -54.840 1.00 97.25 472 GLN A C 1
ATOM 3921 O O . GLN A 1 472 ? 8.206 11.568 -55.984 1.00 97.25 472 GLN A O 1
ATOM 3926 N N . LYS A 1 473 ? 7.078 10.555 -54.317 1.00 97.31 473 LYS A N 1
ATOM 3927 C CA . LYS A 1 473 ? 6.772 9.329 -55.059 1.00 97.31 473 LYS A CA 1
ATOM 3928 C C . LYS A 1 473 ? 5.976 9.640 -56.329 1.00 97.31 473 LYS A C 1
ATOM 3930 O O . LYS A 1 473 ? 6.408 9.249 -57.410 1.00 97.31 473 LYS A O 1
ATOM 3935 N N . ALA A 1 474 ? 4.889 10.404 -56.218 1.00 96.31 474 ALA A N 1
ATOM 3936 C CA . ALA A 1 474 ? 4.068 10.799 -57.363 1.00 96.31 474 ALA A CA 1
ATOM 3937 C C . ALA A 1 474 ? 4.870 11.591 -58.415 1.00 96.31 474 ALA A C 1
ATOM 3939 O O . ALA A 1 474 ? 4.697 11.401 -59.620 1.00 96.31 474 ALA A O 1
ATOM 3940 N N . HIS A 1 475 ? 5.796 12.455 -57.982 1.00 96.94 475 HIS A N 1
ATOM 3941 C CA . HIS A 1 475 ? 6.690 13.174 -58.891 1.00 96.94 475 HIS A CA 1
ATOM 3942 C C . HIS A 1 475 ? 7.641 12.234 -59.649 1.00 96.94 475 HIS A C 1
ATOM 3944 O O . HIS A 1 475 ? 7.824 12.380 -60.859 1.00 96.94 475 HIS A O 1
ATOM 3950 N N . ILE A 1 476 ? 8.231 11.255 -58.957 1.00 96.81 476 ILE A N 1
ATOM 3951 C CA . ILE A 1 476 ? 9.106 10.249 -59.572 1.00 96.81 476 ILE A CA 1
ATOM 3952 C C . ILE A 1 476 ? 8.322 9.389 -60.568 1.00 96.81 476 ILE A C 1
ATOM 3954 O O . ILE A 1 476 ? 8.799 9.173 -61.680 1.00 96.81 476 ILE A O 1
ATOM 3958 N N . GLU A 1 477 ? 7.115 8.946 -60.213 1.00 97.19 477 GLU A N 1
ATOM 3959 C CA . GLU A 1 477 ? 6.228 8.193 -61.110 1.00 97.19 477 GLU A CA 1
ATOM 3960 C C . GLU A 1 477 ? 5.911 8.992 -62.383 1.00 97.19 477 GLU A C 1
ATOM 3962 O O . GLU A 1 477 ? 6.050 8.475 -63.491 1.00 97.19 477 GLU A O 1
ATOM 3967 N N . PHE A 1 478 ? 5.616 10.290 -62.255 1.00 97.25 478 PHE A N 1
ATOM 3968 C CA . PHE A 1 478 ? 5.432 11.180 -63.404 1.00 97.25 478 PHE A CA 1
ATOM 3969 C C . PHE A 1 478 ? 6.683 11.278 -64.298 1.00 97.25 478 PHE A C 1
ATOM 3971 O O . PHE A 1 478 ? 6.580 11.243 -65.531 1.00 97.25 478 PHE A O 1
ATOM 3978 N N . LEU A 1 479 ? 7.877 11.403 -63.706 1.00 96.94 479 LEU A N 1
ATOM 3979 C CA . LEU A 1 479 ? 9.135 11.436 -64.460 1.00 96.94 479 LEU A CA 1
ATOM 3980 C C . LEU A 1 479 ? 9.404 10.107 -65.175 1.00 96.94 479 LEU A C 1
ATOM 3982 O O . LEU A 1 479 ? 9.826 10.121 -66.334 1.00 96.94 479 LEU A O 1
ATOM 3986 N N . LEU A 1 480 ? 9.129 8.978 -64.519 1.00 96.06 480 LEU A N 1
ATOM 3987 C CA . LEU A 1 480 ? 9.240 7.644 -65.107 1.00 96.06 480 LEU A CA 1
ATOM 3988 C C . LEU A 1 480 ? 8.294 7.482 -66.297 1.00 96.06 480 LEU A C 1
ATOM 3990 O O . LEU A 1 480 ? 8.734 7.057 -67.364 1.00 96.06 480 LEU A O 1
ATOM 3994 N N . ASP A 1 481 ? 7.034 7.892 -66.169 1.00 96.00 481 ASP A N 1
ATOM 3995 C CA . ASP A 1 481 ? 6.067 7.873 -67.269 1.00 96.00 481 ASP A CA 1
ATOM 3996 C C . ASP A 1 481 ? 6.529 8.722 -68.454 1.00 96.00 481 ASP A C 1
ATOM 3998 O O . ASP A 1 481 ? 6.455 8.293 -69.611 1.00 96.00 481 ASP A O 1
ATOM 4002 N N . ARG A 1 482 ? 7.054 9.923 -68.190 1.00 95.62 482 ARG A N 1
ATOM 4003 C CA . ARG A 1 482 ? 7.606 10.798 -69.231 1.00 95.62 482 ARG A CA 1
ATOM 4004 C C . ARG A 1 482 ? 8.804 10.155 -69.933 1.00 95.62 482 ARG A C 1
ATOM 4006 O O . ARG A 1 482 ? 8.873 10.179 -71.163 1.00 95.62 482 ARG A O 1
ATOM 4013 N N . LEU A 1 483 ? 9.732 9.573 -69.174 1.00 95.50 483 LEU A N 1
ATOM 4014 C CA . LEU A 1 483 ? 10.881 8.848 -69.721 1.00 95.50 483 LEU A CA 1
ATOM 4015 C C . LEU A 1 483 ? 10.431 7.647 -70.558 1.00 95.50 483 LEU A C 1
ATOM 4017 O O . LEU A 1 483 ? 10.918 7.470 -71.672 1.00 95.50 483 LEU A O 1
ATOM 4021 N N . ASN A 1 484 ? 9.452 6.878 -70.084 1.00 96.12 484 ASN A N 1
ATOM 4022 C CA . ASN A 1 484 ? 8.887 5.741 -70.807 1.00 96.12 484 ASN A CA 1
ATOM 4023 C C . ASN A 1 484 ? 8.244 6.162 -72.137 1.00 96.12 484 ASN A C 1
ATOM 4025 O O . ASN A 1 484 ? 8.469 5.508 -73.158 1.00 96.12 484 ASN A O 1
ATOM 4029 N N . ARG A 1 485 ? 7.510 7.285 -72.170 1.00 94.50 485 ARG A N 1
ATOM 4030 C CA . ARG A 1 485 ? 6.980 7.862 -73.421 1.00 94.50 485 ARG A CA 1
ATOM 4031 C C . ARG A 1 485 ? 8.102 8.263 -74.379 1.00 94.50 485 ARG A C 1
ATOM 4033 O O . ARG A 1 485 ? 8.032 7.927 -75.559 1.00 94.50 485 ARG A O 1
ATOM 4040 N N . ASN A 1 486 ? 9.153 8.917 -73.882 1.00 90.38 486 ASN A N 1
ATOM 4041 C CA . ASN A 1 486 ? 10.314 9.285 -74.697 1.00 90.38 486 ASN A CA 1
ATOM 4042 C C . ASN A 1 486 ? 11.020 8.047 -75.269 1.00 90.38 486 ASN A C 1
ATOM 4044 O O . ASN A 1 486 ? 11.317 8.011 -76.460 1.00 90.38 486 ASN A O 1
ATOM 4048 N N . ILE A 1 487 ? 11.226 7.004 -74.459 1.00 91.25 487 ILE A N 1
ATOM 4049 C CA . ILE A 1 487 ? 11.788 5.722 -74.909 1.00 91.25 487 ILE A CA 1
ATOM 4050 C C . ILE A 1 487 ? 10.903 5.102 -75.998 1.00 91.25 487 ILE A C 1
ATOM 4052 O O . ILE A 1 487 ? 11.420 4.613 -77.000 1.00 91.25 487 ILE A O 1
ATOM 4056 N N . ALA A 1 488 ? 9.577 5.127 -75.837 1.00 91.00 488 ALA A N 1
ATOM 4057 C CA . ALA A 1 488 ? 8.647 4.610 -76.838 1.00 91.00 488 ALA A CA 1
ATOM 4058 C C . ALA A 1 488 ? 8.704 5.402 -78.158 1.00 91.00 488 ALA A C 1
ATOM 4060 O O . ALA A 1 488 ? 8.683 4.792 -79.228 1.00 91.00 488 ALA A O 1
ATOM 4061 N N . LEU A 1 489 ? 8.823 6.733 -78.097 1.00 87.06 489 LEU A N 1
ATOM 4062 C CA . LEU A 1 489 ? 9.018 7.585 -79.275 1.00 87.06 489 LEU A CA 1
ATOM 4063 C C . LEU A 1 489 ? 10.345 7.276 -79.974 1.00 87.06 489 LEU A C 1
ATOM 4065 O O . LEU A 1 489 ? 10.344 7.030 -81.176 1.00 87.06 489 LEU A O 1
ATOM 4069 N N . VAL A 1 490 ? 11.454 7.198 -79.233 1.00 85.31 490 VAL A N 1
ATOM 4070 C CA . VAL A 1 490 ? 12.768 6.828 -79.788 1.00 85.31 490 VAL A CA 1
ATOM 4071 C C . VAL A 1 490 ? 12.729 5.430 -80.407 1.00 85.31 490 VAL A C 1
ATOM 4073 O O . VAL A 1 490 ? 13.283 5.226 -81.478 1.00 85.31 490 VAL A O 1
ATOM 4076 N N . LYS A 1 491 ? 12.027 4.464 -79.803 1.00 86.94 491 LYS A N 1
ATOM 4077 C CA . LYS A 1 491 ? 11.837 3.132 -80.404 1.00 86.94 491 LYS A CA 1
ATOM 4078 C C . LYS A 1 491 ? 11.008 3.172 -81.691 1.00 86.94 491 LYS A C 1
ATOM 4080 O O . LYS A 1 491 ? 11.313 2.422 -82.611 1.00 86.94 491 LYS A O 1
ATOM 4085 N N . ARG A 1 492 ? 9.970 4.016 -81.767 1.00 86.12 492 ARG A N 1
ATOM 4086 C CA . ARG A 1 492 ? 9.118 4.160 -82.965 1.00 86.12 492 ARG A CA 1
ATOM 4087 C C . ARG A 1 492 ? 9.816 4.900 -84.106 1.00 86.12 492 ARG A C 1
ATOM 4089 O O . ARG A 1 492 ? 9.652 4.504 -85.250 1.00 86.12 492 ARG A O 1
ATOM 4096 N N . PHE A 1 493 ? 10.582 5.942 -83.793 1.00 78.25 493 PHE A N 1
ATOM 4097 C CA . PHE A 1 493 ? 11.206 6.837 -84.773 1.00 78.25 493 PHE A CA 1
ATOM 4098 C C . PHE A 1 493 ? 12.721 6.643 -84.911 1.00 78.25 493 PHE A C 1
ATOM 4100 O O . PHE A 1 493 ? 13.353 7.336 -85.694 1.00 78.25 493 PHE A O 1
ATOM 4107 N N . GLY A 1 494 ? 13.335 5.703 -84.191 1.00 58.75 494 GLY A N 1
ATOM 4108 C CA . GLY A 1 494 ? 14.783 5.452 -84.216 1.00 58.75 494 GLY A CA 1
ATOM 4109 C C . GLY A 1 494 ? 15.328 4.971 -85.565 1.00 58.75 494 GLY A C 1
ATOM 4110 O O . GLY A 1 494 ? 16.537 5.020 -85.776 1.00 58.75 494 GLY A O 1
ATOM 4111 N N . GLY A 1 495 ? 14.454 4.548 -86.487 1.00 58.00 495 GLY A N 1
ATOM 4112 C CA . GLY A 1 495 ? 14.803 4.343 -87.898 1.00 58.00 495 GLY A CA 1
ATOM 4113 C C . GLY A 1 495 ? 14.937 5.650 -88.692 1.00 58.00 495 GLY A C 1
ATOM 4114 O O . GLY A 1 495 ? 15.828 5.753 -89.528 1.00 58.00 495 GLY A O 1
ATOM 4115 N N . ASP A 1 496 ? 14.132 6.667 -88.364 1.00 55.12 496 ASP A N 1
ATOM 4116 C CA . ASP A 1 496 ? 14.025 7.938 -89.101 1.00 55.12 496 ASP A CA 1
ATOM 4117 C C . ASP A 1 496 ? 14.735 9.117 -88.403 1.00 55.12 496 ASP A C 1
ATOM 4119 O O . ASP A 1 496 ? 15.008 10.139 -89.023 1.00 55.12 496 ASP A O 1
ATOM 4123 N N . LEU A 1 497 ? 15.110 8.993 -87.124 1.00 51.47 497 LEU A N 1
ATOM 4124 C CA . LEU A 1 497 ? 15.912 9.997 -86.404 1.00 51.47 497 LEU A CA 1
ATOM 4125 C C . LEU A 1 497 ? 17.326 10.146 -86.989 1.00 51.47 497 LEU A C 1
ATOM 4127 O O . LEU A 1 497 ? 17.884 11.239 -86.932 1.00 51.47 497 LEU A O 1
ATOM 4131 N N . LYS A 1 498 ? 17.859 9.099 -87.640 1.00 51.38 498 LYS A N 1
ATOM 4132 C CA . LYS A 1 498 ? 19.075 9.210 -88.467 1.00 51.38 498 LYS A CA 1
ATOM 4133 C C . LYS A 1 498 ? 18.870 10.099 -89.699 1.00 51.38 498 LYS A C 1
ATOM 4135 O O . LYS A 1 498 ? 19.801 10.774 -90.114 1.00 51.38 498 LYS A O 1
ATOM 4140 N N . VAL A 1 499 ? 17.652 10.159 -90.238 1.00 50.56 499 VAL A N 1
ATOM 4141 C CA . VAL A 1 499 ? 17.321 10.977 -91.416 1.00 50.56 499 VAL A CA 1
ATOM 4142 C C . VAL A 1 499 ? 17.158 12.457 -91.042 1.00 50.56 499 VAL A C 1
ATOM 4144 O O . VAL A 1 499 ? 17.428 13.323 -91.866 1.00 50.56 499 VAL A O 1
ATOM 4147 N N . ILE A 1 500 ? 16.790 12.789 -89.798 1.00 51.03 500 ILE A N 1
ATOM 4148 C CA . ILE A 1 500 ? 16.660 14.191 -89.347 1.00 51.03 500 ILE A CA 1
ATOM 4149 C C . ILE A 1 500 ? 18.019 14.806 -88.963 1.00 51.03 500 ILE A C 1
ATOM 4151 O O . ILE A 1 500 ? 18.228 15.996 -89.203 1.00 51.03 500 ILE A O 1
ATOM 4155 N N . GLU A 1 501 ? 18.970 14.023 -88.439 1.00 49.91 501 GLU A N 1
ATOM 4156 C CA . GLU A 1 501 ? 20.360 14.496 -88.289 1.00 49.91 501 GLU A CA 1
ATOM 4157 C C . GLU A 1 501 ? 21.051 14.701 -89.649 1.00 49.91 501 GLU A C 1
ATOM 4159 O O . GLU A 1 501 ? 21.844 15.629 -89.783 1.00 49.91 501 GLU A O 1
ATOM 4164 N N . GLU A 1 502 ? 20.689 13.931 -90.682 1.00 48.81 502 GLU A N 1
ATOM 4165 C CA . GLU A 1 502 ? 21.198 14.127 -92.049 1.00 48.81 502 GLU A CA 1
ATOM 4166 C C . GLU A 1 502 ? 20.461 15.244 -92.825 1.00 48.81 502 GLU A C 1
ATOM 4168 O O . GLU A 1 502 ? 21.069 15.905 -93.664 1.00 48.81 502 GLU A O 1
ATOM 4173 N N . ALA A 1 503 ? 19.190 15.536 -92.517 1.00 47.44 503 ALA A N 1
ATOM 4174 C CA . ALA A 1 503 ? 18.408 16.583 -93.192 1.00 47.44 503 ALA A CA 1
ATOM 4175 C C . ALA A 1 503 ? 18.559 18.000 -92.596 1.00 47.44 503 ALA A C 1
ATOM 4177 O O . ALA A 1 503 ? 18.194 18.973 -93.251 1.00 47.44 503 ALA A O 1
ATOM 4178 N N . ASN A 1 504 ? 19.121 18.159 -91.391 1.00 42.38 504 ASN A N 1
ATOM 4179 C CA . ASN A 1 504 ? 19.376 19.480 -90.787 1.00 42.38 504 ASN A CA 1
ATOM 4180 C C . ASN A 1 504 ? 20.715 20.121 -91.211 1.00 42.38 504 ASN A C 1
ATOM 4182 O O . ASN A 1 504 ? 21.036 21.221 -90.757 1.00 42.38 504 ASN A O 1
ATOM 4186 N N . CYS A 1 505 ? 21.487 19.482 -92.099 1.00 48.50 505 CYS A N 1
ATOM 4187 C CA . CYS A 1 505 ? 22.693 20.083 -92.686 1.00 48.50 505 CYS A CA 1
ATOM 4188 C C . CYS A 1 505 ? 22.428 20.958 -93.920 1.00 48.50 505 CYS A C 1
ATOM 4190 O O . CYS A 1 505 ? 23.317 21.689 -94.348 1.00 48.50 505 CYS A O 1
ATOM 4192 N N . GLU A 1 506 ? 21.212 20.966 -94.452 1.00 47.56 506 GLU A N 1
ATOM 4193 C CA . GLU A 1 506 ? 20.811 21.890 -95.505 1.00 47.56 506 GLU A CA 1
ATOM 4194 C C . GLU A 1 506 ? 19.408 22.367 -95.159 1.00 47.56 506 GLU A C 1
ATOM 4196 O O . GLU A 1 506 ? 18.483 21.598 -95.337 1.00 47.56 506 GLU A O 1
ATOM 4201 N N . HIS A 1 507 ? 19.231 23.569 -94.605 1.00 45.72 507 HIS A N 1
ATOM 4202 C CA . HIS A 1 507 ? 18.145 24.511 -94.922 1.00 45.72 507 HIS A CA 1
ATOM 4203 C C . HIS A 1 507 ? 18.309 25.788 -94.073 1.00 45.72 507 HIS A C 1
ATOM 4205 O O . HIS A 1 507 ? 18.570 25.764 -92.873 1.00 45.72 507 HIS A O 1
ATOM 4211 N N . SER A 1 508 ? 18.200 26.916 -94.775 1.00 43.97 508 SER A N 1
ATOM 4212 C CA . SER A 1 508 ? 18.436 28.302 -94.355 1.00 43.97 508 SER A CA 1
ATOM 4213 C C . SER A 1 508 ? 17.637 28.752 -93.112 1.00 43.97 508 SER A C 1
ATOM 4215 O O . SER A 1 508 ? 16.461 28.394 -92.984 1.00 43.97 508 SER A O 1
ATOM 4217 N N . PRO A 1 509 ? 18.209 29.602 -92.232 1.00 47.47 509 PRO A N 1
ATOM 4218 C CA . PRO A 1 509 ? 17.558 30.083 -91.020 1.00 47.47 509 PRO A CA 1
ATOM 4219 C C . PRO A 1 509 ? 16.648 31.280 -91.327 1.00 47.47 509 PRO A C 1
ATOM 4221 O O . PRO A 1 509 ? 17.042 32.415 -91.090 1.00 47.47 509 PRO A O 1
ATOM 4224 N N . ASP A 1 510 ? 15.443 31.065 -91.867 1.00 47.97 510 ASP A N 1
ATOM 4225 C CA . ASP A 1 510 ? 14.465 32.172 -91.926 1.00 47.97 510 ASP A CA 1
ATOM 4226 C C . ASP A 1 510 ? 12.977 31.777 -91.973 1.00 47.97 510 ASP A C 1
ATOM 4228 O O . ASP A 1 510 ? 12.141 32.497 -92.517 1.00 47.97 510 ASP A O 1
ATOM 4232 N N . SER A 1 511 ? 12.581 30.647 -91.375 1.00 45.91 511 SER A N 1
ATOM 4233 C CA . SER A 1 511 ? 11.149 30.374 -91.172 1.00 45.91 511 SER A CA 1
ATOM 4234 C C . SER A 1 511 ? 10.801 30.058 -89.716 1.00 45.91 511 SER A C 1
ATOM 4236 O O . SER A 1 511 ? 11.400 29.231 -89.038 1.00 45.91 511 SER A O 1
ATOM 4238 N N . SER A 1 512 ? 9.840 30.843 -89.234 1.00 46.97 512 SER A N 1
ATOM 4239 C CA . SER A 1 512 ? 9.420 31.068 -87.852 1.00 46.97 512 SER A CA 1
ATOM 4240 C C . SER A 1 512 ? 9.006 29.803 -87.066 1.00 46.97 512 SER A C 1
ATOM 4242 O O . SER A 1 512 ? 8.242 28.987 -87.588 1.00 46.97 512 SER A O 1
ATOM 4244 N N . PRO A 1 513 ? 9.347 29.687 -85.763 1.00 47.78 513 PRO A N 1
ATOM 4245 C CA . PRO A 1 513 ? 8.943 28.579 -84.891 1.00 47.78 513 PRO A CA 1
ATOM 4246 C C . PRO A 1 513 ? 7.502 28.749 -84.370 1.00 47.78 513 PRO A C 1
ATOM 4248 O O . PRO A 1 513 ? 7.238 28.668 -83.173 1.00 47.78 513 PRO A O 1
ATOM 4251 N N . ARG A 1 514 ? 6.537 29.024 -85.257 1.00 48.84 514 ARG A N 1
ATOM 4252 C CA . ARG A 1 514 ? 5.120 29.213 -84.881 1.00 48.84 514 ARG A CA 1
ATOM 4253 C C . ARG A 1 514 ? 4.240 27.976 -85.054 1.00 48.84 514 ARG A C 1
ATOM 4255 O O . ARG A 1 514 ? 3.119 27.983 -84.557 1.00 48.84 514 ARG A O 1
ATOM 4262 N N . TYR A 1 515 ? 4.720 26.916 -85.708 1.00 50.34 515 TYR A N 1
ATOM 4263 C CA . TYR A 1 515 ? 3.877 25.747 -85.993 1.00 50.34 515 TYR A CA 1
ATOM 4264 C C . TYR A 1 515 ? 3.944 24.648 -84.919 1.00 50.34 515 TYR A C 1
ATOM 4266 O O . TYR A 1 515 ? 2.920 24.066 -84.577 1.00 50.34 515 TYR A O 1
ATOM 4274 N N . TYR A 1 516 ? 5.106 24.425 -84.295 1.00 51.03 516 TYR A N 1
ATOM 4275 C CA . TYR A 1 516 ? 5.261 23.362 -83.288 1.00 51.03 516 TYR A CA 1
ATOM 4276 C C . TYR A 1 516 ? 4.769 23.742 -81.883 1.00 51.03 516 TYR A C 1
ATOM 4278 O O . TYR A 1 516 ? 4.409 22.864 -81.104 1.00 51.03 516 TYR A O 1
ATOM 4286 N N . GLY A 1 517 ? 4.666 25.039 -81.571 1.00 48.78 517 GLY A N 1
ATOM 4287 C CA . GLY A 1 517 ? 4.100 25.498 -80.297 1.00 48.78 517 GLY A CA 1
ATOM 4288 C C . GLY A 1 517 ? 2.598 25.222 -80.166 1.00 48.78 517 GLY A C 1
ATOM 4289 O O . GLY A 1 517 ? 2.128 24.919 -79.076 1.00 48.78 517 GLY A O 1
ATOM 4290 N N . LYS A 1 518 ? 1.843 25.260 -81.273 1.00 51.22 518 LYS A N 1
ATOM 4291 C CA . LYS A 1 518 ? 0.380 25.097 -81.243 1.00 51.22 518 LYS A CA 1
ATOM 4292 C C . LYS A 1 518 ? -0.064 23.663 -80.959 1.00 51.22 518 LYS A C 1
ATOM 4294 O O . LYS A 1 518 ? -0.963 23.470 -80.154 1.00 51.22 518 LYS A O 1
ATOM 4299 N N . ILE A 1 519 ? 0.606 22.674 -81.551 1.00 56.12 519 ILE A N 1
ATOM 4300 C CA . ILE A 1 519 ? 0.253 21.255 -81.372 1.00 56.12 519 ILE A CA 1
ATOM 4301 C C . ILE A 1 519 ? 0.571 20.798 -79.940 1.00 56.12 519 ILE A C 1
ATOM 4303 O O . ILE A 1 519 ? -0.251 20.158 -79.295 1.00 56.12 519 ILE A O 1
ATOM 4307 N N . ILE A 1 520 ? 1.719 21.213 -79.393 1.00 60.16 520 ILE A N 1
ATOM 4308 C CA . ILE A 1 520 ? 2.103 20.873 -78.013 1.00 60.16 520 ILE A CA 1
ATOM 4309 C C . ILE A 1 520 ? 1.172 21.555 -76.996 1.00 60.16 520 ILE A C 1
ATOM 4311 O O . ILE A 1 520 ? 0.844 20.969 -75.965 1.00 60.16 520 ILE A O 1
ATOM 4315 N N . GLN A 1 521 ? 0.714 22.777 -77.282 1.00 60.25 521 GLN A N 1
ATOM 4316 C CA . GLN A 1 521 ? -0.178 23.518 -76.390 1.00 60.25 521 GLN A CA 1
ATOM 4317 C C . GLN A 1 521 ? -1.634 23.021 -76.451 1.00 60.25 521 GLN A C 1
ATOM 4319 O O . GLN A 1 521 ? -2.319 23.031 -75.429 1.00 60.25 521 GLN A O 1
ATOM 4324 N N . GLU A 1 522 ? -2.106 22.535 -77.603 1.00 67.19 522 GLU A N 1
ATOM 4325 C CA . GLU A 1 522 ? -3.430 21.910 -77.738 1.00 67.19 522 GLU A CA 1
ATOM 4326 C C . GLU A 1 522 ? -3.491 20.532 -77.052 1.00 67.19 522 GLU A C 1
ATOM 4328 O O . GLU A 1 522 ? -4.456 20.262 -76.332 1.00 67.19 522 GLU A O 1
ATOM 4333 N N . ASP A 1 523 ? -2.438 19.714 -77.153 1.00 65.38 523 ASP A N 1
ATOM 4334 C CA . ASP A 1 523 ? -2.370 18.420 -76.457 1.00 65.38 523 ASP A CA 1
ATOM 4335 C C . ASP A 1 523 ? -2.202 18.573 -74.935 1.00 65.38 523 ASP A C 1
ATOM 4337 O O . ASP A 1 523 ? -2.820 17.832 -74.165 1.00 65.38 523 ASP A O 1
ATOM 4341 N N . ALA A 1 524 ? -1.438 19.570 -74.472 1.00 66.12 524 ALA A N 1
ATOM 4342 C CA . ALA A 1 524 ? -1.306 19.863 -73.042 1.00 66.12 524 ALA A CA 1
ATOM 4343 C C . ALA A 1 524 ? -2.635 20.328 -72.416 1.00 66.12 524 ALA A C 1
ATOM 4345 O O . ALA A 1 524 ? -2.990 19.892 -71.319 1.00 66.12 524 ALA A O 1
ATOM 4346 N N . ASN A 1 525 ? -3.404 21.159 -73.127 1.00 68.75 525 ASN A N 1
ATOM 4347 C CA . ASN A 1 525 ? -4.706 21.638 -72.655 1.00 68.75 525 ASN A CA 1
ATOM 4348 C C . ASN A 1 525 ? -5.782 20.543 -72.668 1.00 68.75 525 ASN A C 1
ATOM 4350 O O . ASN A 1 525 ? -6.672 20.553 -71.817 1.00 68.75 525 ASN A O 1
ATOM 4354 N N . LYS A 1 526 ? -5.705 19.585 -73.600 1.00 71.69 526 LYS A N 1
ATOM 4355 C CA . LYS A 1 526 ? -6.600 18.422 -73.613 1.00 71.69 526 LYS A CA 1
ATOM 4356 C C . LYS A 1 526 ? -6.325 17.492 -72.426 1.00 71.69 526 LYS A C 1
ATOM 4358 O O . LYS A 1 526 ? -7.260 17.075 -71.754 1.00 71.69 526 LYS A O 1
ATOM 4363 N N . TYR A 1 527 ? -5.052 17.261 -72.104 1.00 67.12 527 TYR A N 1
ATOM 4364 C CA . TYR A 1 527 ? -4.652 16.408 -70.980 1.00 67.12 527 TYR A CA 1
ATOM 4365 C C . TYR A 1 527 ? -5.019 16.997 -69.604 1.00 67.12 527 TYR A C 1
ATOM 4367 O O . TYR A 1 527 ? -5.360 16.253 -68.689 1.00 67.12 527 TYR A O 1
ATOM 4375 N N . LEU A 1 528 ? -4.977 18.327 -69.448 1.00 64.81 528 LEU A N 1
ATOM 4376 C CA . LEU A 1 528 ? -5.409 19.003 -68.215 1.00 64.81 528 LEU A CA 1
ATOM 4377 C C . LEU A 1 528 ? -6.927 18.901 -67.992 1.00 64.81 528 LEU A C 1
ATOM 4379 O O . LEU A 1 528 ? -7.356 18.653 -66.869 1.00 64.81 528 LEU A O 1
ATOM 4383 N N . LYS A 1 529 ? -7.732 19.004 -69.059 1.00 66.50 529 LYS A N 1
ATOM 4384 C CA . LYS A 1 529 ? -9.195 18.846 -68.975 1.00 66.50 529 LYS A CA 1
ATOM 4385 C C . LYS A 1 529 ? -9.640 17.433 -68.605 1.00 66.50 529 LYS A C 1
ATOM 4387 O O . LYS A 1 529 ? -10.625 17.289 -67.890 1.00 66.50 529 LYS A O 1
ATOM 4392 N N . ASP A 1 530 ? -8.921 16.413 -69.066 1.00 65.50 530 ASP A N 1
ATOM 4393 C CA . ASP A 1 530 ? -9.259 15.020 -68.755 1.00 65.50 530 ASP A CA 1
ATOM 4394 C C . ASP A 1 530 ? -8.882 14.642 -67.304 1.00 65.50 530 ASP A C 1
ATOM 4396 O O . ASP A 1 530 ? -9.486 13.735 -66.735 1.00 65.50 530 ASP A O 1
ATOM 4400 N N . LYS A 1 531 ? -7.939 15.362 -66.670 1.00 61.06 531 LYS A N 1
ATOM 4401 C CA . LYS A 1 531 ? -7.551 15.142 -65.264 1.00 61.06 531 LYS A CA 1
ATOM 4402 C C . LYS A 1 531 ? -8.454 15.840 -64.246 1.00 61.06 531 LYS A C 1
ATOM 4404 O O . LYS A 1 531 ? -8.774 15.233 -63.230 1.00 61.06 531 LYS A O 1
ATOM 4409 N N . GLU A 1 532 ? -8.926 17.056 -64.529 1.00 56.22 532 GLU A N 1
ATOM 4410 C CA . GLU A 1 532 ? -9.870 17.759 -63.639 1.00 56.22 532 GLU A CA 1
ATOM 4411 C C . GLU A 1 532 ? -11.205 17.004 -63.469 1.00 56.22 532 GLU A C 1
ATOM 4413 O O . GLU A 1 532 ? -11.913 17.231 -62.495 1.00 56.22 532 GLU A O 1
ATOM 4418 N N . GLY A 1 533 ? -11.544 16.077 -64.375 1.00 54.03 533 GLY A N 1
ATOM 4419 C CA . GLY A 1 533 ? -12.712 15.202 -64.241 1.00 54.03 533 GLY A CA 1
ATOM 4420 C C . GLY A 1 533 ? -12.517 13.979 -63.334 1.00 54.03 533 GLY A C 1
ATOM 4421 O O . GLY A 1 533 ? -13.513 13.434 -62.870 1.00 54.03 533 GLY A O 1
ATOM 4422 N N . GLN A 1 534 ? -11.278 13.545 -63.070 1.00 53.50 534 GLN A N 1
ATOM 4423 C CA . GLN A 1 534 ? -10.994 12.340 -62.269 1.00 53.50 534 GLN A CA 1
ATOM 4424 C C . GLN A 1 534 ? -10.755 12.642 -60.783 1.00 53.50 534 GLN A C 1
ATOM 4426 O O . GLN A 1 534 ? -11.091 11.817 -59.937 1.00 53.50 534 GLN A O 1
ATOM 4431 N N . ASP A 1 535 ? -10.254 13.833 -60.449 1.00 49.28 535 ASP A N 1
ATOM 4432 C CA . ASP A 1 535 ? -9.969 14.194 -59.053 1.00 49.28 535 ASP A CA 1
ATOM 4433 C C . ASP A 1 535 ? -11.256 14.426 -58.220 1.00 49.28 535 ASP A C 1
ATOM 4435 O O . ASP A 1 535 ? -11.234 14.272 -57.004 1.00 49.28 535 ASP A O 1
ATOM 4439 N N . TYR A 1 536 ? -12.412 14.691 -58.850 1.00 51.28 536 TYR A N 1
ATOM 4440 C CA . TYR A 1 536 ? -13.700 14.837 -58.144 1.00 51.28 536 TYR A CA 1
ATOM 4441 C C . TYR A 1 536 ? -14.376 13.510 -57.746 1.00 51.28 536 TYR A C 1
ATOM 4443 O O . TYR A 1 536 ? -15.279 13.531 -56.907 1.00 51.28 536 TYR A O 1
ATOM 4451 N N . GLU A 1 537 ? -13.986 12.366 -58.323 1.00 52.25 537 GLU A N 1
ATOM 4452 C CA . GLU A 1 537 ? -14.541 11.058 -57.926 1.00 52.25 537 GLU A CA 1
ATOM 4453 C C . GLU A 1 537 ? -13.764 10.422 -56.761 1.00 52.25 537 GLU A C 1
ATOM 4455 O O . GLU A 1 537 ? -14.377 9.778 -55.912 1.00 52.25 537 GLU A O 1
ATOM 4460 N N . ALA A 1 538 ? -12.457 10.683 -56.640 1.00 52.41 538 ALA A N 1
ATOM 4461 C CA . ALA A 1 538 ? -11.627 10.129 -55.564 1.00 52.41 538 ALA A CA 1
ATOM 4462 C C . ALA A 1 538 ? -11.945 10.722 -54.174 1.00 52.41 538 ALA A C 1
ATOM 4464 O O . ALA A 1 538 ? -11.909 10.007 -53.173 1.00 52.41 538 ALA A O 1
ATOM 4465 N N . ASP A 1 539 ? -12.338 11.999 -54.104 1.00 47.50 539 ASP A N 1
ATOM 4466 C CA . ASP A 1 539 ? -12.723 12.648 -52.840 1.00 47.50 539 ASP A CA 1
ATOM 4467 C C . ASP A 1 539 ? -14.093 12.177 -52.309 1.00 47.50 539 ASP A C 1
ATOM 4469 O O . ASP A 1 539 ? -14.429 12.422 -51.149 1.00 47.50 539 ASP A O 1
ATOM 4473 N N . LYS A 1 540 ? -14.891 11.472 -53.126 1.00 52.66 540 LYS A N 1
ATOM 4474 C CA . LYS A 1 540 ? -16.189 10.918 -52.710 1.00 52.66 540 LYS A CA 1
ATOM 4475 C C . LYS A 1 540 ? -16.069 9.549 -52.038 1.00 52.66 540 LYS A C 1
ATOM 4477 O O . LYS A 1 540 ? -16.806 9.296 -51.092 1.00 52.66 540 LYS A O 1
ATOM 4482 N N . GLU A 1 541 ? -15.127 8.709 -52.467 1.00 51.22 541 GLU A N 1
ATOM 4483 C CA . GLU A 1 541 ? -14.888 7.394 -51.845 1.00 51.22 541 GLU A CA 1
ATOM 4484 C C . GLU A 1 541 ? -14.213 7.507 -50.467 1.00 51.22 541 GLU A C 1
ATOM 4486 O O . GLU A 1 541 ? -14.508 6.716 -49.577 1.00 51.22 541 GLU A O 1
ATOM 4491 N N . PHE A 1 542 ? -13.392 8.535 -50.223 1.00 47.81 542 PHE A N 1
ATOM 4492 C CA . PHE A 1 542 ? -12.748 8.727 -48.912 1.00 47.81 542 PHE A CA 1
ATOM 4493 C C . PHE A 1 542 ? -13.689 9.261 -47.815 1.00 47.81 542 PHE A C 1
ATOM 4495 O O . PHE A 1 542 ? -13.377 9.160 -46.627 1.00 47.81 542 PHE A O 1
ATOM 4502 N N . GLY A 1 543 ? -14.834 9.843 -48.190 1.00 44.97 543 GLY A N 1
ATOM 4503 C CA . GLY A 1 543 ? -15.815 10.382 -47.245 1.00 44.97 543 GLY A CA 1
ATOM 4504 C C . GLY A 1 543 ? -16.723 9.324 -46.608 1.00 44.97 543 GLY A C 1
ATOM 4505 O O . GLY A 1 543 ? -17.186 9.532 -45.489 1.00 44.97 543 GLY A O 1
ATOM 4506 N N . GLU A 1 544 ? -16.960 8.195 -47.283 1.00 51.38 544 GLU A N 1
ATOM 4507 C CA . GLU A 1 544 ? -17.890 7.156 -46.810 1.00 51.38 544 GLU A CA 1
ATOM 4508 C C . GLU A 1 544 ? -17.243 6.186 -45.798 1.00 51.38 544 GLU A C 1
ATOM 4510 O O . GLU A 1 544 ? -17.932 5.708 -44.901 1.00 51.38 544 GLU A O 1
ATOM 4515 N N . GLU A 1 545 ? -15.918 5.988 -45.822 1.00 49.25 545 GLU A N 1
ATOM 4516 C CA . GLU A 1 545 ? -15.214 5.155 -44.822 1.00 49.25 545 GLU A CA 1
ATOM 4517 C C . GLU A 1 545 ? -15.083 5.815 -43.432 1.00 49.25 545 GLU A C 1
ATOM 4519 O O . GLU A 1 545 ? -14.817 5.136 -42.439 1.00 49.25 545 GLU A O 1
ATOM 4524 N N . PHE A 1 546 ? -15.293 7.132 -43.314 1.00 47.62 546 PHE A N 1
ATOM 4525 C CA . PHE A 1 546 ? -15.151 7.850 -42.037 1.00 47.62 546 PHE A CA 1
ATOM 4526 C C . PHE A 1 546 ? -16.441 7.931 -41.201 1.00 47.62 546 PHE A C 1
ATOM 4528 O O . PHE A 1 546 ? -16.365 8.247 -40.010 1.00 47.62 546 PHE A O 1
ATOM 4535 N N . GLU A 1 547 ? -17.616 7.642 -41.772 1.00 51.00 547 GLU A N 1
ATOM 4536 C CA . GLU A 1 547 ? -18.877 7.597 -41.009 1.00 51.00 547 GLU A CA 1
ATOM 4537 C C . GLU A 1 547 ? -19.059 6.280 -40.237 1.00 51.00 547 GLU A C 1
ATOM 4539 O O . GLU A 1 547 ? -19.687 6.284 -39.181 1.00 51.00 547 GLU A O 1
ATOM 4544 N N . GLU A 1 548 ? -18.428 5.178 -40.660 1.00 50.16 548 GLU A N 1
ATOM 4545 C CA . GLU A 1 548 ? -18.584 3.865 -40.007 1.00 50.16 548 GLU A CA 1
ATOM 4546 C C . GLU A 1 548 ? -17.845 3.752 -38.652 1.00 50.16 548 GLU A C 1
ATOM 4548 O O . GLU A 1 548 ? -18.090 2.837 -37.868 1.00 50.16 548 GLU A O 1
ATOM 4553 N N . PHE A 1 549 ? -16.988 4.724 -38.310 1.00 48.25 549 PHE A N 1
ATOM 4554 C CA . PHE A 1 549 ? -16.252 4.755 -37.036 1.00 48.25 549 PHE A CA 1
ATOM 4555 C C . PHE A 1 549 ? -16.899 5.602 -35.928 1.00 48.25 549 PHE A C 1
ATOM 4557 O O . PHE A 1 549 ? -16.396 5.603 -34.802 1.00 48.25 549 PHE A O 1
ATOM 4564 N N . LYS A 1 550 ? -18.006 6.308 -36.197 1.00 49.72 550 LYS A N 1
ATOM 4565 C CA . LYS A 1 550 ? -18.691 7.129 -35.178 1.00 49.72 550 LYS A CA 1
ATOM 4566 C C . LYS A 1 550 ? -19.689 6.369 -34.301 1.00 49.72 550 LYS A C 1
ATOM 4568 O O . LYS A 1 550 ? -20.036 6.879 -33.243 1.00 49.72 550 LYS A O 1
ATOM 4573 N N . ASP A 1 551 ? -20.077 5.152 -34.675 1.00 49.59 551 ASP A N 1
ATOM 4574 C CA . ASP A 1 551 ? -21.067 4.353 -33.931 1.00 49.59 551 ASP A CA 1
ATOM 4575 C C . ASP A 1 551 ? -20.448 3.393 -32.888 1.00 49.59 551 ASP A C 1
ATOM 4577 O O . ASP A 1 551 ? -21.139 2.540 -32.328 1.00 49.59 551 ASP A O 1
ATOM 4581 N N . LEU A 1 552 ? -19.146 3.522 -32.594 1.00 48.84 552 LEU A N 1
ATOM 4582 C CA . LEU A 1 552 ? -18.414 2.666 -31.641 1.00 48.84 552 LEU A CA 1
ATOM 4583 C C . LEU A 1 552 ? -17.838 3.403 -30.414 1.00 48.84 552 LEU A C 1
ATOM 4585 O O . LEU A 1 552 ? -17.033 2.832 -29.676 1.00 48.84 552 LEU A O 1
ATOM 4589 N N . SER A 1 553 ? -18.284 4.633 -30.152 1.00 40.56 553 SER A N 1
ATOM 4590 C CA . SER A 1 553 ? -18.024 5.396 -28.916 1.00 40.56 553 SER A CA 1
ATOM 4591 C C . SER A 1 553 ? -19.331 5.842 -28.286 1.00 40.56 553 SER A C 1
ATOM 4593 O O . SER A 1 553 ? -19.439 5.785 -27.041 1.00 40.56 553 SER A O 1
#

Radius of gyration: 82.94 Å; chains: 1; bounding box: 187×57×262 Å

pLDDT: mean 74.6, std 22.48, range [26.44, 97.31]

Secondary structure (DSSP, 8-state):
----------------------------------------------SPPHHHHHHHHHHHHHHH-TT----TTTS-HHHHHHHHHHHHHHHHHHHHHHHHTTSTTS-----------------TTHHHHHHHHHHHHHHHHHHHHHHHHHHHHHHHHHHHHHHHHHHHHHHHHHHHHHHHHHHHHHHHHHHHHHHHHHHHHHHHHHHHHHHHHHHHHHHHHHHHHHHHHHHHHHHHHHHHHHHHHHHHHHHHHHHHHHHHHHHHHHHHHHHHHHHHHHHHHHHHHHHHHHHHHHHHHHHHHHHHHHHHHHHHHHHHHHHHHHHHHHHHHHHHHHHTTS------------------------TTHHHHHHHHHHHHHHHHHHHHHHHHHHHHHHHHHHHHHHHHHHHHHHHHHHHHHHHHHHHHHHHHHHHHHHHHHHHHHHHHHHHHHHHHHHHHHHHHHHHHHHHHHHHHHHHHHHHHHHHHHHHHHHHHHTTTHHHHHHHTTS--S-S-TTSHHHHHHHHHHHHHHHHHTTHHHHHHHHHHTTTTTGGG-

Foldseek 3Di:
DDDDDDDDDDDDDDDDDPDDDDDDPDDPDDDDDDPPPPPDPPPPPPDDDVVVVLVVLQVVVCVVPVPDDDDPPDDDSVVVSVVSVVVVVVVVVVVVVVVVVPPPPDDDDDDDDDDDDDDDDDDPPVVVVVVVVVVVVVVVVVVVVVVVVVVVVVVVVVVVVVVVVVVVVVVVVVVVVVVVVVVVVVVVVVVVVVVVVVVVVVVVVVVVVVVVVVVVVVVVVVVVVVVVVVVVVVVVVVVVVVVVVVVVVVVVVVVVVVVVVVVVVVVVVVVVVVVVVVVVVVVVVVVVVVVVVVVVVVVVVVVVVVVVVVVVVVVVVVVVVVVVVVVVVVVVVVVVVPDPDDDDDDDDDDDDDDDDDDDDDCVVVVVVVVVVVVVVVVVVVVVVVVVVVVVVVVVVVVVVVVVVVVVVVVVVVVVVVVVVVVVVVVVVVVVVVVVVVVVVVVVVVVVVVVVVVVVVVVVVVVVVVVVVVVVVVVVVVVVVVVVVVVVVVCVVCVVPVVVVVVVVVDDDPDDDPPPVVVVVVVVVVVVVVVVVVPVVVVVVVVVVVVVVPPVPD